Protein AF-0000000080189202 (afdb_homodimer)

Nearest PDB structures (foldseek):
  2vwg-assembly1_A  TM=9.846E-01  e=7.709E-60  Haloferax mediterranei
  2b5v-assembly1_A-2  TM=9.758E-01  e=2.221E-58  Haloferax mediterranei
  2b5w-assembly1_A-2  TM=9.778E-01  e=3.268E-57  Haloferax mediterranei
  4oh1-assembly1_A  TM=8.169E-01  e=5.603E-23  [Clostridium] scindens ATCC 35704
  1jqb-assembly1_D  TM=7.967E-01  e=3.162E-21  Clostridium beijerinckii

Solvent-accessible surface area (backbone atoms only — not comparable to full-atom values): 35925 Å² total; per-residue (Å²): 68,55,30,33,28,31,35,85,90,43,53,58,73,42,81,42,81,41,84,73,75,76,50,53,94,54,11,22,26,29,35,32,38,34,26,31,57,49,74,65,50,54,33,37,43,72,67,75,40,65,46,51,24,88,98,43,67,50,30,33,32,29,55,19,31,14,25,28,27,68,37,25,64,85,38,95,60,49,66,67,40,32,30,27,54,65,45,66,43,56,43,73,72,67,47,71,35,48,75,71,58,32,48,42,70,47,48,92,81,41,49,27,27,30,24,45,24,42,30,59,30,48,36,26,46,54,44,61,44,50,48,87,43,45,44,77,44,62,72,90,40,54,91,55,33,25,51,26,51,64,42,6,37,48,49,39,35,50,48,43,48,51,27,41,42,59,78,53,94,72,78,53,38,28,37,34,29,34,24,58,46,46,66,30,48,54,45,49,53,56,49,63,71,38,86,56,50,80,42,45,35,36,28,35,84,72,66,85,86,40,74,57,57,52,52,38,46,71,67,68,24,45,73,40,46,42,89,78,48,42,60,52,47,34,31,81,77,69,54,48,16,31,32,36,41,37,54,65,21,52,40,64,49,68,59,28,44,64,55,19,39,27,70,62,10,37,32,31,36,49,29,62,35,77,73,87,43,68,47,72,40,60,36,13,59,54,37,32,48,27,10,76,30,35,19,32,40,38,23,35,43,67,44,31,62,67,27,36,53,51,13,48,56,47,60,71,67,52,57,66,68,57,56,56,66,41,49,58,44,76,29,49,74,92,38,53,65,64,51,70,53,84,53,94,78,59,50,27,33,28,39,43,41,75,84,126,68,54,29,35,30,32,33,85,90,43,52,58,73,41,79,42,81,43,82,73,74,76,50,53,93,56,11,21,27,30,35,32,38,33,25,30,56,49,74,64,50,54,32,36,43,72,66,77,39,63,46,50,23,88,96,43,65,48,31,32,31,30,56,20,31,14,25,27,26,65,37,25,63,85,39,94,61,51,65,68,40,31,30,28,53,64,44,67,40,57,42,72,71,67,47,72,34,48,75,70,58,33,50,40,71,46,48,91,79,41,48,29,27,29,24,44,23,42,29,59,30,50,35,26,44,54,44,62,44,49,49,89,44,44,44,78,44,63,72,90,40,54,91,57,32,23,50,24,50,62,43,6,38,50,48,39,37,51,47,42,49,52,28,40,41,59,77,52,94,72,77,54,38,28,37,32,29,32,24,58,46,46,66,28,48,53,45,50,53,55,50,62,72,37,86,56,49,80,41,46,35,35,27,34,85,73,65,83,86,38,74,56,57,52,53,40,46,72,66,67,25,45,74,40,47,42,87,80,48,42,61,52,46,35,30,80,77,68,53,48,17,30,32,34,41,36,52,64,22,54,39,64,50,68,60,28,44,64,54,19,38,29,71,61,9,37,34,31,36,50,29,61,34,76,73,88,42,68,48,73,39,59,35,14,59,54,38,32,47,28,11,77,30,36,19,32,40,38,22,34,42,67,45,32,60,69,27,37,54,52,14,48,57,47,59,72,67,52,57,66,68,57,55,55,64,39,49,59,45,76,29,48,73,92,38,53,66,63,52,71,53,83,53,96,78,59,50,28,32,28,39,44,41,75,84,126

InterPro domains:
  IPR011032 GroES-like superfamily [SSF50129] (3-188)
  IPR013154 Alcohol dehydrogenase-like, N-terminal [PF08240] (24-139)
  IPR026583 Glucose 1-dehydrogenase, archaea [MF_02127] (1-354)
  IPR031640 Glucose dehydrogenase, C-terminal [PF16912] (142-353)
  IPR036291 NAD(P)-binding domain superfamily [SSF51735] (171-316)

Radius of gyration: 28.66 Å; Cα contacts (8 Å, |Δi|>4): 1767; chains: 2; bounding box: 51×89×68 Å

Secondary structure (DSSP, 8-state):
-EEEEEESS--S-EEEE-PPP---TTEEEEEEEEEEE-HHHHHHHHTSS-BPPTT-SEEE--SEEEEEEEE-TTSS--TT-EEEE-SEEESSS--HHHHTT-GGGPPTTSEEEETTBEE--S-BSEEEEEGGGEEE--GGGTTTGGGHHHHHHHHHHHHHHHHHTTTS-----EEEEE--SHHHHHHHHHHHTSTT-SEEEEEE--PSS-HHHHHHHHTTPEEEETTTS-GGGHHHHS--EEEEEE-S--TTHHHHHHHHEEEEEEEEE-----S---EEE-HHHHHHHHHHTT-EEEE-----HHHHHHHHHHHHHS-HHHHHHHEEEEE-GGGHHHHT---TT-SEEEEE----/-EEEEEESS--S-EEEE-PPP---TTEEEEEEEEEEE-HHHHHHHHTSS-BPPTT-SEEE--SEEEEEEEE-TTSS--TT-EEEE-SEEESSS--HHHHTT-GGGPPTTSEEEETTBEE--S-BSEEEEEGGGEEE--GGGTTTGGGHHHHHHHHHHHHHHHHHTTTS-----EEEEE--SHHHHHHHHHHHTSTT-SEEEEEE--PSS-HHHHHHHHTTPEEEETTTS-GGGHHHHS--EEEEEE-S--TTHHHHHHHHEEEEEEEEE-----S---EEE-HHHHHHHHHHTT-EEEE-----HHHHHHHHHHHHHS-HHHHHHHEEEEEEGGGHHHHT---TT-SEEEEE----

pLDDT: mean 96.3, std 5.26, range [43.91, 99.0]

Sequence (712 aa):
MDAIVVTRDDRQPRVVDRPRPEPGPGEALVRTLRVGVDGTDHEVVAGDHGGFPDGSDELVLGHEAVGVVADANGTGLTKGQVVVPTVRRPRGEPSSAFERGEADMAAPGDYVERGIDGAHGFMAEYFTSPADCLVPVPDDLADRGFLVEPISITEKALELAFASRSAFDWQPETALVLGNGSLGLLTLGMLDQRADFESLYCLGRRDRPDPTIDIVEELGATYVDSRETPVGEIPDAHEPADLVYEATGHARHAFETVEALAPNGVGALLGVPAGDWRFEVAGSDIHRQLVLQNKALVGSVNSNAGHFAAAVDTLAALPDWLLDDVVTSVHDLGDVQAAFRDDETTIKTALQFHSQMDAIVVTRDDRQPRVVDRPRPEPGPGEALVRTLRVGVDGTDHEVVAGDHGGFPDGSDELVLGHEAVGVVADANGTGLTKGQVVVPTVRRPRGEPSSAFERGEADMAAPGDYVERGIDGAHGFMAEYFTSPADCLVPVPDDLADRGFLVEPISITEKALELAFASRSAFDWQPETALVLGNGSLGLLTLGMLDQRADFESLYCLGRRDRPDPTIDIVEELGATYVDSRETPVGEIPDAHEPADLVYEATGHARHAFETVEALAPNGVGALLGVPAGDWRFEVAGSDIHRQLVLQNKALVGSVNSNAGHFAAAVDTLAALPDWLLDDVVTSVHDLGDVQAAFRDDETTIKTALQFHSQ

Structure (mmCIF, N/CA/C/O backbone):
data_AF-0000000080189202-model_v1
#
loop_
_entity.id
_entity.type
_entity.pdbx_description
1 polymer 'Glucose 1-dehydrogenase'
#
loop_
_atom_site.group_PDB
_atom_site.id
_atom_site.type_symbol
_atom_site.label_atom_id
_atom_site.label_alt_id
_atom_site.label_comp_id
_atom_site.label_asym_id
_atom_site.label_entity_id
_atom_site.label_seq_id
_atom_site.pdbx_PDB_ins_code
_atom_site.Cartn_x
_atom_site.Cartn_y
_atom_site.Cartn_z
_atom_site.occupancy
_atom_site.B_iso_or_equiv
_atom_site.auth_seq_id
_atom_site.auth_comp_id
_atom_site.auth_asym_id
_atom_site.auth_atom_id
_atom_site.pdbx_PDB_model_num
ATOM 1 N N . MET A 1 1 ? 14.57 -39.531 -19.594 1 94.81 1 MET A N 1
ATOM 2 C CA . MET A 1 1 ? 13.25 -39.25 -19.047 1 94.81 1 MET A CA 1
ATOM 3 C C . MET A 1 1 ? 12.5 -38.25 -19.922 1 94.81 1 MET A C 1
ATOM 5 O O . MET A 1 1 ? 13.117 -37.469 -20.625 1 94.81 1 MET A O 1
ATOM 9 N N . ASP A 1 2 ? 11.211 -38.344 -19.906 1 95.81 2 ASP A N 1
ATOM 10 C CA . ASP A 1 2 ? 10.398 -37.375 -20.641 1 95.81 2 ASP A CA 1
ATOM 11 C C . ASP A 1 2 ? 10.367 -36.031 -19.953 1 95.81 2 ASP A C 1
ATOM 13 O O . ASP A 1 2 ? 10.281 -35.938 -18.734 1 95.81 2 ASP A O 1
ATOM 17 N N . ALA A 1 3 ? 10.523 -35 -20.734 1 96.94 3 ALA A N 1
ATOM 18 C CA . ALA A 1 3 ? 10.383 -33.625 -20.266 1 96.94 3 ALA A CA 1
ATOM 19 C C . ALA A 1 3 ? 9.703 -32.75 -21.328 1 96.94 3 ALA A C 1
ATOM 21 O O . ALA A 1 3 ? 9.828 -33.031 -22.531 1 96.94 3 ALA A O 1
ATOM 22 N N . ILE A 1 4 ? 8.961 -31.812 -20.922 1 96.88 4 ILE A N 1
ATOM 23 C CA . ILE A 1 4 ? 8.32 -30.859 -21.828 1 96.88 4 ILE A CA 1
ATOM 24 C C . ILE A 1 4 ? 9.117 -29.562 -21.891 1 96.88 4 ILE A C 1
ATOM 26 O O . ILE A 1 4 ? 9.305 -28.906 -20.859 1 96.88 4 ILE A O 1
ATOM 30 N N . VAL A 1 5 ? 9.57 -29.172 -23.078 1 96.12 5 VAL A N 1
ATOM 31 C CA . VAL A 1 5 ? 10.477 -28.031 -23.188 1 96.12 5 VAL A CA 1
ATOM 32 C C . VAL A 1 5 ? 9.977 -27.078 -24.266 1 96.12 5 VAL A C 1
ATOM 34 O O . VAL A 1 5 ? 9.133 -27.438 -25.094 1 96.12 5 VAL A O 1
ATOM 37 N N . VAL A 1 6 ? 10.375 -25.859 -24.172 1 94.94 6 VAL A N 1
ATOM 38 C CA . VAL A 1 6 ? 10.352 -24.906 -25.266 1 94.94 6 VAL A CA 1
ATOM 39 C C . VAL A 1 6 ? 11.773 -24.484 -25.609 1 94.94 6 VAL A C 1
ATOM 41 O O . VAL A 1 6 ? 12.68 -24.578 -24.781 1 94.94 6 VAL A O 1
ATOM 44 N N . THR A 1 7 ? 11.953 -24.172 -26.891 1 92.38 7 THR A N 1
ATOM 45 C CA . THR A 1 7 ? 13.266 -23.688 -27.312 1 92.38 7 THR A CA 1
ATOM 46 C C . THR A 1 7 ? 13.18 -22.25 -27.812 1 92.38 7 THR A C 1
ATOM 48 O O . THR A 1 7 ? 12.086 -21.719 -28 1 92.38 7 THR A O 1
ATOM 51 N N . ARG A 1 8 ? 14.352 -21.625 -27.891 1 86 8 ARG A N 1
ATOM 52 C CA . ARG A 1 8 ? 14.406 -20.234 -28.344 1 86 8 ARG A CA 1
ATOM 53 C C . ARG A 1 8 ? 13.82 -20.094 -29.75 1 86 8 ARG A C 1
ATOM 55 O O . ARG A 1 8 ? 13.18 -19.094 -30.062 1 86 8 ARG A O 1
ATOM 62 N N . ASP A 1 9 ? 14.039 -21.109 -30.594 1 84.25 9 ASP A N 1
ATOM 63 C CA . ASP A 1 9 ? 13.664 -21.062 -32 1 84.25 9 ASP A CA 1
ATOM 64 C C . ASP A 1 9 ? 12.266 -21.625 -32.219 1 84.25 9 ASP A C 1
ATOM 66 O O . ASP A 1 9 ? 11.625 -21.344 -33.219 1 84.25 9 ASP A O 1
ATOM 70 N N . ASP A 1 10 ? 11.805 -22.469 -31.344 1 83.38 10 ASP A N 1
ATOM 71 C CA . ASP A 1 10 ? 10.5 -23.125 -31.406 1 83.38 10 ASP A CA 1
ATOM 72 C C . ASP A 1 10 ? 9.727 -22.953 -30.109 1 83.38 10 ASP A C 1
ATOM 74 O O . ASP A 1 10 ? 9.961 -23.688 -29.141 1 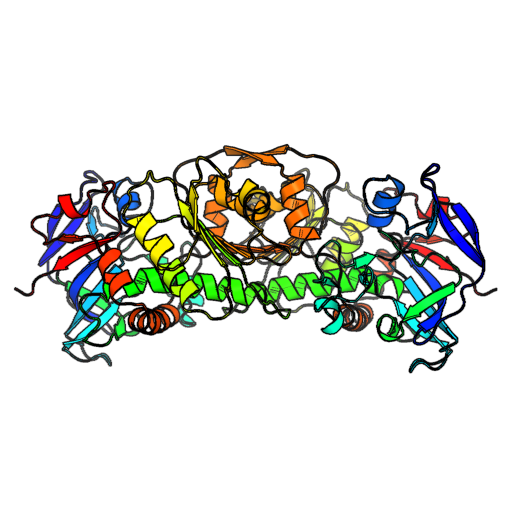83.38 10 ASP A O 1
ATOM 78 N N . ARG A 1 11 ? 8.719 -22.141 -30.156 1 84.81 11 ARG A N 1
ATOM 79 C CA . ARG A 1 11 ? 8.031 -21.781 -28.922 1 84.81 11 ARG A CA 1
ATOM 80 C C . ARG A 1 11 ? 6.828 -22.688 -28.672 1 84.81 11 ARG A C 1
ATOM 82 O O . ARG A 1 11 ? 5.934 -22.359 -27.906 1 84.81 11 ARG A O 1
ATOM 89 N N . GLN A 1 12 ? 6.84 -23.766 -29.328 1 89.56 12 GLN A N 1
ATOM 90 C CA . GLN A 1 12 ? 5.812 -24.766 -29.078 1 89.56 12 GLN A CA 1
ATOM 91 C C . GLN A 1 12 ? 6.309 -25.828 -28.109 1 89.56 12 GLN A C 1
ATOM 93 O O . GLN A 1 12 ? 7.336 -26.469 -28.344 1 89.56 12 GLN A O 1
ATOM 98 N N . PRO A 1 13 ? 5.551 -26.031 -27.062 1 94.38 13 PRO A N 1
ATOM 99 C CA . PRO A 1 13 ? 5.949 -27.078 -26.125 1 94.38 13 PRO A CA 1
ATOM 100 C C . PRO A 1 13 ? 6.035 -28.453 -26.766 1 94.38 13 PRO A C 1
ATOM 102 O O . PRO A 1 13 ? 5.18 -28.812 -27.578 1 94.38 13 PRO A O 1
ATOM 105 N N . ARG A 1 14 ? 7.039 -29.172 -26.484 1 93.56 14 ARG A N 1
ATOM 106 C CA . ARG A 1 14 ? 7.203 -30.516 -27.016 1 93.56 14 ARG A CA 1
ATOM 107 C C . ARG A 1 14 ? 7.855 -31.438 -25.984 1 93.56 14 ARG A C 1
ATOM 109 O O . ARG A 1 14 ? 8.578 -30.984 -25.094 1 93.56 14 ARG A O 1
ATOM 116 N N . VAL A 1 15 ? 7.637 -32.719 -26.141 1 95.44 15 VAL A N 1
ATOM 117 C CA . VAL A 1 15 ? 8.234 -33.75 -25.297 1 95.44 15 VAL A CA 1
ATOM 118 C C . VAL A 1 15 ? 9.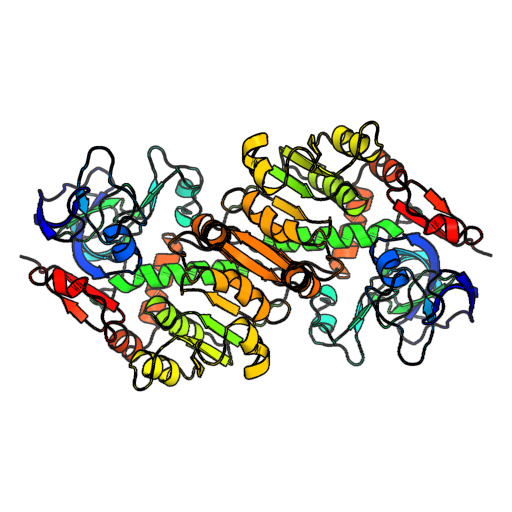609 -34.125 -25.828 1 95.44 15 VAL A C 1
ATOM 120 O O . VAL A 1 15 ? 9.766 -34.375 -27.031 1 95.44 15 VAL A O 1
ATOM 123 N N . VAL A 1 16 ? 10.562 -34.094 -24.969 1 95.12 16 VAL A N 1
ATOM 124 C CA . VAL A 1 16 ? 11.906 -34.562 -25.344 1 95.12 16 VAL A CA 1
ATOM 125 C C . VAL A 1 16 ? 12.406 -35.594 -24.328 1 95.12 16 VAL A C 1
ATOM 127 O O . VAL A 1 16 ? 11.859 -35.719 -23.234 1 95.12 16 VAL A O 1
ATOM 130 N N . ASP A 1 17 ? 13.406 -36.312 -24.781 1 95.88 17 ASP A N 1
ATOM 131 C CA . ASP A 1 17 ? 14.117 -37.188 -23.875 1 95.88 17 ASP A CA 1
ATOM 132 C C . ASP A 1 17 ? 15.344 -36.5 -23.266 1 95.88 17 ASP A C 1
ATOM 134 O O . ASP A 1 17 ? 16.156 -35.938 -24 1 95.88 17 ASP A O 1
ATOM 138 N N . ARG A 1 18 ? 15.414 -36.531 -21.984 1 94.75 18 ARG A N 1
ATOM 139 C CA . ARG A 1 18 ? 16.531 -35.969 -21.25 1 94.75 18 ARG A CA 1
ATOM 140 C C . ARG A 1 18 ? 17.078 -36.969 -20.234 1 94.75 18 ARG A C 1
ATOM 142 O O . ARG A 1 18 ? 16.375 -37.875 -19.828 1 94.75 18 ARG A O 1
ATOM 149 N N . PRO A 1 19 ? 18.344 -36.812 -19.922 1 95.88 19 PRO A N 1
ATOM 150 C CA . PRO A 1 19 ? 18.859 -37.656 -18.844 1 95.88 19 PRO A CA 1
ATOM 151 C C . PRO A 1 19 ? 18.156 -37.438 -17.516 1 95.88 19 PRO A C 1
ATOM 153 O O . PRO A 1 19 ? 17.828 -36.281 -17.188 1 95.88 19 PRO A O 1
ATOM 156 N N . ARG A 1 20 ? 17.875 -38.5 -16.828 1 96.69 20 ARG A N 1
ATOM 157 C CA . ARG A 1 20 ? 17.375 -38.375 -15.461 1 96.69 20 ARG A CA 1
ATOM 158 C C . ARG A 1 20 ? 18.391 -37.625 -14.594 1 96.69 20 ARG A C 1
ATOM 160 O O . ARG A 1 20 ? 19.562 -37.969 -14.57 1 96.69 20 ARG A O 1
ATOM 167 N N . PRO A 1 21 ? 18 -36.625 -13.867 1 97.44 21 PRO A N 1
ATOM 168 C CA . PRO A 1 21 ? 18.969 -35.906 -13.039 1 97.44 21 PRO A CA 1
ATOM 169 C C . PRO A 1 21 ? 19.375 -36.656 -11.789 1 97.44 21 PRO A C 1
ATOM 171 O O . PRO A 1 21 ? 18.625 -37.531 -11.312 1 97.44 21 PRO A O 1
ATOM 174 N N . GLU A 1 22 ? 20.531 -36.406 -11.344 1 97.75 22 GLU A N 1
ATOM 175 C CA . GLU A 1 22 ? 21.047 -36.938 -10.078 1 97.75 22 GLU A CA 1
ATOM 176 C C . GLU A 1 22 ? 21.078 -35.844 -9.008 1 97.75 22 GLU A C 1
ATOM 178 O O . GLU A 1 22 ? 21.578 -34.75 -9.258 1 97.75 22 GLU A O 1
ATOM 183 N N . PRO A 1 23 ? 20.5 -36.125 -7.852 1 98.38 23 PRO A N 1
ATOM 184 C CA . PRO A 1 23 ? 20.516 -35.094 -6.812 1 98.38 23 PRO A CA 1
ATOM 185 C C . PRO A 1 23 ? 21.906 -34.844 -6.242 1 98.38 23 PRO A C 1
ATOM 187 O O . PRO A 1 23 ? 22.641 -35.781 -5.965 1 98.38 23 PRO A O 1
ATOM 190 N N . GLY A 1 24 ? 22.281 -33.594 -6.137 1 97.69 24 GLY A N 1
ATOM 191 C CA . GLY A 1 24 ? 23.5 -33.219 -5.445 1 97.69 24 GLY A CA 1
ATOM 192 C C . GLY A 1 24 ? 23.359 -33.188 -3.938 1 97.69 24 GLY A C 1
ATOM 193 O O . GLY A 1 24 ? 22.297 -33.531 -3.406 1 97.69 24 GLY A O 1
ATOM 194 N N . PRO A 1 25 ? 24.469 -32.781 -3.281 1 97.19 25 PRO A N 1
ATOM 195 C CA . PRO A 1 25 ? 24.391 -32.656 -1.823 1 97.19 25 PRO A CA 1
ATOM 196 C C . PRO A 1 25 ? 23.266 -31.734 -1.375 1 97.19 25 PRO A C 1
ATOM 198 O O . PRO A 1 25 ? 23.156 -30.625 -1.875 1 97.19 25 PRO A O 1
ATOM 201 N N . GLY A 1 26 ? 22.406 -32.25 -0.468 1 97.75 26 GLY A N 1
ATOM 202 C CA . GLY A 1 26 ? 21.328 -31.453 0.082 1 97.75 26 GLY A CA 1
ATOM 203 C C . GLY A 1 26 ? 20.078 -31.469 -0.774 1 97.75 26 GLY A C 1
ATOM 204 O O . GLY A 1 26 ? 19.062 -30.875 -0.405 1 97.75 26 GLY A O 1
ATOM 205 N N . GLU A 1 27 ? 20.156 -32.156 -1.878 1 98.56 27 GLU A N 1
ATOM 206 C CA . GLU A 1 27 ? 19.016 -32.25 -2.783 1 98.56 27 GLU A CA 1
ATOM 207 C C . GLU A 1 27 ? 18.359 -33.625 -2.721 1 98.56 27 GLU A C 1
ATOM 209 O O . GLU A 1 27 ? 19 -34.625 -2.363 1 98.56 27 GLU A O 1
ATOM 214 N N . ALA A 1 28 ? 17.125 -33.656 -3.039 1 98.88 28 ALA A N 1
ATOM 215 C CA . ALA A 1 28 ? 16.406 -34.938 -3.242 1 98.88 28 ALA A CA 1
ATOM 216 C C . ALA A 1 28 ? 15.977 -35.094 -4.695 1 98.88 28 ALA A C 1
ATOM 218 O O . ALA A 1 28 ? 15.891 -34.094 -5.434 1 98.88 28 ALA A O 1
ATOM 219 N N . LEU A 1 29 ? 15.852 -36.281 -5.082 1 98.81 29 LEU A N 1
ATOM 220 C CA . LEU A 1 29 ? 15.234 -36.594 -6.363 1 98.81 29 LEU A CA 1
ATOM 221 C C . LEU A 1 29 ? 13.734 -36.812 -6.195 1 98.81 29 LEU A C 1
ATOM 223 O O . LEU A 1 29 ? 13.305 -37.594 -5.328 1 98.81 29 LEU A O 1
ATOM 227 N N . VAL A 1 30 ? 12.969 -36.156 -6.973 1 98.81 30 VAL A N 1
ATOM 228 C CA . VAL A 1 30 ? 11.516 -36.25 -6.879 1 98.81 30 VAL A CA 1
ATOM 229 C C . VAL A 1 30 ? 10.945 -36.781 -8.18 1 98.81 30 VAL A C 1
ATOM 231 O O . VAL A 1 30 ? 11.32 -36.344 -9.266 1 98.81 30 VAL A O 1
ATOM 234 N N . ARG A 1 31 ? 10.125 -37.781 -8.094 1 98.62 31 ARG A N 1
ATOM 235 C CA . ARG A 1 31 ? 9.328 -38.219 -9.234 1 98.62 31 ARG A CA 1
ATOM 236 C C . ARG A 1 31 ? 8.055 -37.375 -9.367 1 98.62 31 ARG A C 1
ATOM 238 O O . ARG A 1 31 ? 7.238 -37.344 -8.445 1 98.62 31 ARG A O 1
ATOM 245 N N . THR A 1 32 ? 7.871 -36.812 -10.516 1 98.5 32 THR A N 1
ATOM 246 C CA . THR A 1 32 ? 6.75 -35.906 -10.727 1 98.5 32 THR A CA 1
ATOM 247 C C . THR A 1 32 ? 5.441 -36.688 -10.859 1 98.5 32 THR A C 1
ATOM 249 O O . THR A 1 32 ? 5.391 -37.719 -11.531 1 98.5 32 THR A O 1
ATOM 252 N N . LEU A 1 33 ? 4.422 -36.219 -10.164 1 98.06 33 LEU A N 1
ATOM 253 C CA . LEU A 1 33 ? 3.086 -36.781 -10.352 1 98.06 33 LEU A CA 1
ATOM 254 C C . LEU A 1 33 ? 2.273 -35.906 -11.32 1 98.06 33 LEU A C 1
ATOM 256 O O . LEU A 1 33 ? 1.858 -36.406 -12.375 1 98.06 33 LEU A O 1
ATOM 260 N N . ARG A 1 34 ? 2.094 -34.656 -11.008 1 98.19 34 ARG A N 1
ATOM 261 C CA . ARG A 1 34 ? 1.348 -33.719 -11.844 1 98.19 34 ARG A CA 1
ATOM 262 C C . ARG A 1 34 ? 1.995 -32.344 -11.828 1 98.19 34 ARG A C 1
ATOM 264 O O . ARG A 1 34 ? 2.637 -31.953 -10.852 1 98.19 34 ARG A O 1
ATOM 271 N N . VAL A 1 35 ? 1.889 -31.625 -12.906 1 98.44 35 VAL A N 1
ATOM 272 C CA . VAL A 1 35 ? 2.293 -30.234 -13.023 1 98.44 35 VAL A CA 1
ATOM 273 C C . VAL A 1 35 ? 1.166 -29.422 -13.656 1 98.44 35 VAL A C 1
ATOM 275 O O . VAL A 1 35 ? 0.687 -29.75 -14.742 1 98.44 35 VAL A O 1
ATOM 278 N N . GLY A 1 36 ? 0.725 -28.359 -12.945 1 98 36 GLY A N 1
ATOM 279 C CA . GLY A 1 36 ? -0.293 -27.484 -13.5 1 98 36 GLY A CA 1
ATOM 280 C C . GLY A 1 36 ? 0.221 -26.609 -14.633 1 98 36 GLY A C 1
ATOM 281 O O . GLY A 1 36 ? 1.407 -26.281 -14.68 1 98 36 GLY A O 1
ATOM 282 N N . VAL A 1 37 ? -0.679 -26.281 -15.547 1 96.38 37 VAL A N 1
ATOM 283 C CA . VAL A 1 37 ? -0.388 -25.297 -16.578 1 96.38 37 VAL A CA 1
ATOM 284 C C . VAL A 1 37 ? -0.906 -23.938 -16.141 1 96.38 37 VAL A C 1
ATOM 286 O O . VAL A 1 37 ? -2.086 -23.781 -15.812 1 96.38 37 VAL A O 1
ATOM 289 N N . ASP A 1 38 ? -0.06 -22.969 -16.078 1 94.06 38 ASP A N 1
ATOM 290 C CA . ASP A 1 38 ? -0.366 -21.625 -15.578 1 94.06 38 ASP A CA 1
ATOM 291 C C . ASP A 1 38 ? -0.328 -20.594 -16.703 1 94.06 38 ASP A C 1
ATOM 293 O O . ASP A 1 38 ? 0.24 -20.844 -17.766 1 94.06 38 ASP A O 1
ATOM 297 N N . GLY A 1 39 ? -1.038 -19.453 -16.484 1 90.25 39 GLY A N 1
ATOM 298 C CA . GLY A 1 39 ? -0.93 -18.344 -17.422 1 90.25 39 GLY A CA 1
ATOM 299 C C . GLY A 1 39 ? 0.505 -17.938 -17.703 1 90.25 39 GLY A C 1
ATOM 300 O O . GLY A 1 39 ? 0.838 -17.578 -18.828 1 90.25 39 GLY A O 1
ATOM 301 N N . THR A 1 40 ? 1.344 -18.047 -16.734 1 91.56 40 THR A N 1
ATOM 302 C CA . THR A 1 40 ? 2.754 -17.719 -16.891 1 91.56 40 THR A CA 1
ATOM 303 C C . THR A 1 40 ? 3.436 -18.656 -17.875 1 91.56 40 THR A C 1
ATOM 305 O O . THR A 1 40 ? 4.324 -18.25 -18.625 1 91.56 40 THR A O 1
ATOM 308 N N . ASP A 1 41 ? 3.037 -19.891 -17.938 1 93.56 41 ASP A N 1
ATOM 309 C CA . ASP A 1 41 ? 3.566 -20.812 -18.938 1 93.56 41 ASP A CA 1
ATOM 310 C C . ASP A 1 41 ? 3.258 -20.328 -20.344 1 93.56 41 ASP A C 1
ATOM 312 O O . ASP A 1 41 ? 4.117 -20.375 -21.234 1 93.56 41 ASP A O 1
ATOM 316 N N . HIS A 1 42 ? 2.031 -19.891 -20.484 1 90.19 42 HIS A N 1
ATOM 317 C CA . HIS A 1 42 ? 1.636 -19.375 -21.781 1 90.19 42 HIS A CA 1
ATOM 318 C C . HIS A 1 42 ? 2.453 -18.141 -22.156 1 90.19 42 HIS A C 1
ATOM 320 O O . HIS A 1 42 ? 2.822 -17.953 -23.312 1 90.19 42 HIS A O 1
ATOM 326 N N . GLU A 1 43 ? 2.703 -17.312 -21.172 1 88.06 43 GLU A N 1
ATOM 327 C CA . GLU A 1 43 ? 3.506 -16.125 -21.406 1 88.06 43 GLU A CA 1
ATOM 328 C C . GLU A 1 43 ? 4.938 -16.484 -21.797 1 88.06 43 GLU A C 1
ATOM 330 O O . GLU A 1 43 ? 5.539 -15.836 -22.656 1 88.06 43 GLU A O 1
ATOM 335 N N . VAL A 1 44 ? 5.484 -17.469 -21.141 1 88.81 44 VAL A N 1
ATOM 336 C CA . VAL A 1 44 ? 6.824 -17.953 -21.438 1 88.81 44 VAL A CA 1
ATOM 337 C C . VAL A 1 44 ? 6.867 -18.516 -22.859 1 88.81 44 VAL A C 1
ATOM 339 O O . VAL A 1 44 ? 7.773 -18.188 -23.625 1 88.81 44 VAL A O 1
ATOM 342 N N . VAL A 1 45 ? 5.891 -19.266 -23.203 1 89.06 45 VAL A N 1
ATOM 343 C CA . VAL A 1 45 ? 5.793 -19.891 -24.516 1 89.06 45 VAL A CA 1
ATOM 344 C C . VAL A 1 45 ? 5.691 -18.797 -25.594 1 89.06 45 VAL A C 1
ATOM 346 O O . VAL A 1 45 ? 6.32 -18.906 -26.641 1 89.06 45 VAL A O 1
ATOM 349 N N . ALA A 1 46 ? 5 -17.734 -25.266 1 84.81 46 ALA A N 1
ATOM 350 C CA . ALA A 1 46 ? 4.789 -16.641 -26.203 1 84.81 46 ALA A CA 1
ATOM 351 C C . ALA A 1 46 ? 6.031 -15.75 -26.312 1 84.81 46 ALA A C 1
ATOM 353 O O . ALA A 1 46 ? 6.156 -14.953 -27.234 1 84.81 46 ALA A O 1
ATOM 354 N N . GLY A 1 47 ? 6.992 -15.898 -25.359 1 80.25 47 GLY A N 1
ATOM 355 C CA . GLY A 1 47 ? 8.211 -15.109 -25.359 1 80.25 47 GLY A CA 1
ATOM 356 C C . GLY A 1 47 ? 8.062 -13.773 -24.656 1 80.25 47 GLY A C 1
ATOM 357 O O . GLY A 1 47 ? 8.938 -12.906 -24.766 1 80.25 47 GLY A O 1
ATOM 358 N N . ASP A 1 48 ? 6.98 -13.594 -23.938 1 75.94 48 ASP A N 1
ATOM 359 C CA . ASP A 1 48 ? 6.668 -12.32 -23.281 1 75.94 48 ASP A CA 1
ATOM 360 C C . ASP A 1 48 ? 7.293 -12.242 -21.891 1 75.94 48 ASP A C 1
ATOM 362 O O . ASP A 1 48 ? 7.418 -11.156 -21.328 1 75.94 48 ASP A O 1
ATOM 366 N N . HIS A 1 49 ? 7.664 -13.359 -21.406 1 75.81 49 HIS A N 1
ATOM 367 C CA . HIS A 1 49 ? 8.156 -13.438 -20.047 1 75.81 49 HIS A CA 1
ATOM 368 C C . HIS A 1 49 ? 9.172 -14.57 -19.891 1 75.81 49 HIS A C 1
ATOM 370 O O . HIS A 1 49 ? 9.156 -15.531 -20.656 1 75.81 49 HIS A O 1
ATOM 376 N N . GLY A 1 50 ? 10.086 -14.297 -19.078 1 78.94 50 GLY A N 1
ATOM 377 C CA . GLY A 1 50 ? 10.969 -15.391 -18.703 1 78.94 50 GLY A CA 1
ATOM 378 C C . GLY A 1 50 ? 12.281 -15.383 -19.469 1 78.94 50 GLY A C 1
ATOM 379 O O . GLY A 1 50 ? 12.609 -14.398 -20.125 1 78.94 50 GLY A O 1
ATOM 380 N N . GLY A 1 51 ? 12.977 -16.484 -19.172 1 88 51 GLY A N 1
ATOM 381 C CA . GLY A 1 51 ? 14.297 -16.656 -19.75 1 88 51 GLY A CA 1
ATOM 382 C C . GLY A 1 51 ? 14.828 -18.062 -19.625 1 88 51 GLY A C 1
ATOM 383 O O . GLY A 1 51 ? 14.32 -18.859 -18.812 1 88 51 GLY A O 1
ATOM 384 N N . PHE A 1 52 ? 15.797 -18.344 -20.453 1 92.88 52 PHE A N 1
ATOM 385 C CA . PHE A 1 52 ? 16.406 -19.672 -20.469 1 92.88 52 PHE A CA 1
ATOM 386 C C . PHE A 1 52 ? 17.547 -19.766 -19.469 1 92.88 52 PHE A C 1
ATOM 388 O O . PHE A 1 52 ? 18.188 -18.75 -19.172 1 92.88 52 PHE A O 1
ATOM 395 N N . PRO A 1 53 ? 17.75 -21.016 -18.938 1 94.38 53 PRO A N 1
ATOM 396 C CA . PRO A 1 53 ? 18.953 -21.172 -18.125 1 94.38 53 PRO A CA 1
ATOM 397 C C . PRO A 1 53 ? 20.234 -20.844 -18.875 1 94.38 53 PRO A C 1
ATOM 399 O O . PRO A 1 53 ? 20.297 -21.016 -20.109 1 94.38 53 PRO A O 1
ATOM 402 N N . ASP A 1 54 ? 21.234 -20.375 -18.109 1 91.56 54 ASP A N 1
ATOM 403 C CA . ASP A 1 54 ? 22.5 -20.031 -18.734 1 91.56 54 ASP A CA 1
ATOM 404 C C . ASP A 1 54 ? 23.062 -21.219 -19.5 1 91.56 54 ASP A C 1
ATOM 406 O O . ASP A 1 54 ? 23.141 -22.344 -18.984 1 91.56 54 ASP A O 1
ATOM 410 N N . GLY A 1 55 ? 23.406 -21.047 -20.766 1 90.88 55 GLY A N 1
ATOM 411 C CA . GLY A 1 55 ? 24.047 -22.047 -21.578 1 90.88 55 GLY A CA 1
ATOM 412 C C . GLY A 1 55 ? 23.078 -23.031 -22.203 1 90.88 55 GLY A C 1
ATOM 413 O O . GLY A 1 55 ? 23.484 -24.016 -22.828 1 90.88 55 GLY A O 1
ATOM 414 N N . SER A 1 56 ? 21.797 -22.812 -21.953 1 91.81 56 SER A N 1
ATOM 415 C CA . SER A 1 56 ? 20.812 -23.734 -22.5 1 91.81 56 SER A CA 1
ATOM 416 C C . SER A 1 56 ? 19.938 -23.031 -23.531 1 91.81 56 SER A C 1
ATOM 418 O O . SER A 1 56 ? 19.562 -21.875 -23.375 1 91.81 56 SER A O 1
ATOM 420 N N . ASP A 1 57 ? 19.578 -23.766 -24.578 1 91.81 57 ASP A N 1
ATOM 421 C CA . ASP A 1 57 ? 18.641 -23.266 -25.594 1 91.81 57 ASP A CA 1
ATOM 422 C C . ASP A 1 57 ? 17.234 -23.797 -25.359 1 91.81 57 ASP A C 1
ATOM 424 O O . ASP A 1 57 ? 16.328 -23.562 -26.172 1 91.81 57 ASP A O 1
ATOM 428 N N . GLU A 1 58 ? 17.125 -24.562 -24.281 1 94.12 58 GLU A N 1
ATOM 429 C CA . GLU A 1 58 ? 15.836 -25.141 -23.922 1 94.12 58 GLU A CA 1
ATOM 430 C C . GLU A 1 58 ? 15.438 -24.75 -22.5 1 94.12 58 GLU A C 1
ATOM 432 O O . GLU A 1 58 ? 16.297 -24.484 -21.656 1 94.12 58 GLU A O 1
ATOM 437 N N . LEU A 1 59 ? 14.18 -24.641 -22.297 1 96.81 59 LEU A N 1
ATOM 438 C CA . LEU A 1 59 ? 13.617 -24.484 -20.953 1 96.81 59 LEU A CA 1
ATOM 439 C C . LEU A 1 59 ? 12.578 -25.562 -20.688 1 96.81 59 LEU A C 1
ATOM 441 O O . LEU A 1 59 ? 11.609 -25.719 -21.438 1 96.81 59 LEU A O 1
ATOM 445 N N . VAL A 1 60 ? 12.852 -26.391 -19.656 1 97.62 60 VAL A N 1
ATOM 446 C CA . VAL A 1 60 ? 11.781 -27.25 -19.156 1 97.62 60 VAL A CA 1
ATOM 447 C C . VAL A 1 60 ? 10.711 -26.391 -18.484 1 97.62 60 VAL A C 1
ATOM 449 O O . VAL A 1 60 ? 11.008 -25.594 -17.594 1 97.62 60 VAL A O 1
ATOM 452 N N . LEU A 1 61 ? 9.461 -26.531 -18.875 1 97.19 61 LEU A N 1
ATOM 453 C CA . LEU A 1 61 ? 8.367 -25.672 -18.406 1 97.19 61 LEU A CA 1
ATOM 454 C C . LEU A 1 61 ? 7.809 -26.172 -17.094 1 97.19 61 LEU A C 1
ATOM 456 O O . LEU A 1 61 ? 8.18 -27.25 -16.609 1 97.19 61 LEU A O 1
ATOM 460 N N . GLY A 1 62 ? 6.941 -25.359 -16.516 1 98.06 62 GLY A N 1
ATOM 461 C CA . GLY A 1 62 ? 6.098 -25.766 -15.406 1 98.06 62 GLY A CA 1
ATOM 462 C C . GLY A 1 62 ? 6.66 -25.359 -14.055 1 98.06 62 GLY A C 1
ATOM 463 O O . GLY A 1 62 ? 7.824 -25.625 -13.758 1 98.06 62 GLY A O 1
ATOM 464 N N . HIS A 1 63 ? 5.801 -24.75 -13.234 1 98.62 63 HIS A N 1
ATOM 465 C CA . HIS A 1 63 ? 6.238 -24.328 -11.906 1 98.62 63 HIS A CA 1
ATOM 466 C C . HIS A 1 63 ? 5.203 -24.688 -10.844 1 98.62 63 HIS A C 1
ATOM 468 O O . HIS A 1 63 ? 5.395 -24.406 -9.664 1 98.62 63 HIS A O 1
ATOM 474 N N . GLU A 1 64 ? 4.102 -25.312 -11.188 1 98.81 64 GLU A N 1
ATOM 475 C CA . GLU A 1 64 ? 3.068 -25.812 -10.281 1 98.81 64 GLU A CA 1
ATOM 476 C C . GLU A 1 64 ? 3.098 -27.328 -10.172 1 98.81 64 GLU A C 1
ATOM 478 O O . GLU A 1 64 ? 2.273 -28.016 -10.781 1 98.81 64 GLU A O 1
ATOM 483 N N . ALA A 1 65 ? 3.967 -27.859 -9.305 1 98.75 65 ALA A N 1
ATOM 484 C CA . ALA A 1 65 ? 4.199 -29.297 -9.375 1 98.75 65 ALA A CA 1
ATOM 485 C C . ALA A 1 65 ? 3.896 -29.969 -8.031 1 98.75 65 ALA A C 1
ATOM 487 O O . ALA A 1 65 ? 3.941 -29.328 -6.984 1 98.75 65 ALA A O 1
ATOM 488 N N . VAL A 1 66 ? 3.559 -31.234 -8.094 1 98.81 66 VAL A N 1
ATOM 489 C CA . VAL A 1 66 ? 3.539 -32.156 -6.965 1 98.81 66 VAL A CA 1
ATOM 490 C C . VAL A 1 66 ? 4.227 -33.469 -7.363 1 98.81 66 VAL A C 1
ATOM 492 O O . VAL A 1 66 ? 4.145 -33.906 -8.516 1 98.81 66 VAL A O 1
ATOM 495 N N . GLY A 1 67 ? 4.965 -34.031 -6.461 1 98.56 67 GLY A N 1
ATOM 496 C CA . GLY A 1 67 ? 5.672 -35.281 -6.727 1 98.56 67 GLY A CA 1
ATOM 497 C C . GLY A 1 67 ? 5.938 -36.094 -5.477 1 98.56 67 GLY A C 1
ATOM 498 O O . GLY A 1 67 ? 5.453 -35.781 -4.395 1 98.56 67 GLY A O 1
ATOM 499 N N . VAL A 1 68 ? 6.629 -37.156 -5.684 1 98.38 68 VAL A N 1
ATOM 500 C CA . VAL A 1 68 ? 7.012 -38.062 -4.594 1 98.38 68 VAL A CA 1
ATOM 501 C C . VAL A 1 68 ? 8.531 -38.156 -4.527 1 98.38 68 VAL A C 1
ATOM 503 O O . VAL A 1 68 ? 9.203 -38.25 -5.559 1 98.38 68 VAL A O 1
ATOM 506 N N . VAL A 1 69 ? 9.047 -38.156 -3.318 1 98.75 69 VAL A N 1
ATOM 507 C CA . VAL A 1 69 ? 10.484 -38.344 -3.139 1 98.75 69 VAL A CA 1
ATOM 508 C C . VAL A 1 69 ? 10.898 -39.719 -3.621 1 98.75 69 VAL A C 1
ATOM 510 O O . VAL A 1 69 ? 10.453 -40.75 -3.068 1 98.75 69 VAL A O 1
ATOM 513 N N . ALA A 1 70 ? 11.695 -39.75 -4.625 1 98.5 70 ALA A N 1
ATOM 514 C CA . ALA A 1 70 ? 12.203 -41 -5.16 1 98.5 70 ALA A CA 1
ATOM 515 C C . ALA A 1 70 ? 13.508 -41.406 -4.473 1 98.5 70 ALA A C 1
ATOM 517 O O . ALA A 1 70 ? 13.75 -42.594 -4.234 1 98.5 70 ALA A O 1
ATOM 518 N N . ASP A 1 71 ? 14.328 -40.5 -4.254 1 98.56 71 ASP A N 1
ATOM 519 C CA . ASP A 1 71 ? 15.594 -40.625 -3.537 1 98.56 71 ASP A CA 1
ATOM 520 C C . ASP A 1 71 ? 15.82 -39.438 -2.596 1 98.56 71 ASP A C 1
ATOM 522 O O . ASP A 1 71 ? 16.047 -38.312 -3.047 1 98.56 71 ASP A O 1
ATOM 526 N N . ALA A 1 72 ? 15.867 -39.656 -1.342 1 98.5 72 ALA A N 1
ATOM 527 C CA . ALA A 1 72 ? 16.016 -38.594 -0.331 1 98.5 72 ALA A CA 1
ATOM 528 C C . ALA A 1 72 ? 17.469 -38.094 -0.287 1 98.5 72 ALA A C 1
ATOM 530 O O . ALA A 1 72 ? 17.719 -36.969 0.155 1 98.5 72 ALA A O 1
ATOM 531 N N . ASN A 1 73 ? 18.328 -38.938 -0.708 1 98.5 73 ASN A N 1
ATOM 532 C CA . ASN A 1 73 ? 19.734 -38.594 -0.877 1 98.5 73 ASN A CA 1
ATOM 533 C C . ASN A 1 73 ? 20.328 -38.062 0.418 1 98.5 73 ASN A C 1
ATOM 535 O O . ASN A 1 73 ? 21.062 -37.062 0.405 1 98.5 73 ASN A O 1
ATOM 539 N N . GLY A 1 74 ? 19.969 -38.625 1.492 1 97.88 74 GLY A N 1
ATOM 540 C CA . GLY A 1 74 ? 20.547 -38.25 2.775 1 97.88 74 GLY A CA 1
ATOM 541 C C . GLY A 1 74 ? 19.891 -37.031 3.398 1 97.88 74 GLY A C 1
ATOM 542 O O . GLY A 1 74 ? 20.312 -36.562 4.461 1 97.88 74 GLY A O 1
ATOM 543 N N . THR A 1 75 ? 18.891 -36.406 2.754 1 98.31 75 THR A N 1
ATOM 544 C CA . THR A 1 75 ? 18.172 -35.281 3.334 1 98.31 75 THR A CA 1
ATOM 545 C C . THR A 1 75 ? 17.219 -35.781 4.43 1 98.31 75 THR A C 1
ATOM 547 O O . THR A 1 75 ? 17.156 -36.969 4.73 1 98.31 75 THR A O 1
ATOM 550 N N . GLY A 1 76 ? 16.531 -34.844 5.055 1 97.88 76 GLY A N 1
ATOM 551 C CA . GLY A 1 76 ? 15.57 -35.188 6.102 1 97.88 76 GLY A CA 1
ATOM 552 C C . GLY A 1 76 ? 14.242 -35.688 5.562 1 97.88 76 GLY A C 1
ATOM 553 O O . GLY A 1 76 ? 13.352 -36.062 6.336 1 97.88 76 GLY A O 1
ATOM 554 N N . LEU A 1 77 ? 14.062 -35.781 4.242 1 98.5 77 LEU A N 1
ATOM 555 C CA . LEU A 1 77 ? 12.844 -36.281 3.615 1 98.5 77 LEU A CA 1
ATOM 556 C C . LEU A 1 77 ? 12.852 -37.812 3.586 1 98.5 77 LEU A C 1
ATOM 558 O O . LEU A 1 77 ? 13.867 -38.438 3.871 1 98.5 77 LEU A O 1
ATOM 562 N N . THR A 1 78 ? 11.688 -38.375 3.283 1 98.25 78 THR A N 1
ATOM 563 C CA . THR A 1 78 ? 11.539 -39.812 3.213 1 98.25 78 THR A CA 1
ATOM 564 C C . THR A 1 78 ? 11.109 -40.25 1.816 1 98.25 78 THR A C 1
ATOM 566 O O . THR A 1 78 ? 10.234 -39.656 1.211 1 98.25 78 THR A O 1
ATOM 569 N N . LYS A 1 79 ? 11.781 -41.375 1.386 1 98.25 79 LYS A N 1
ATOM 570 C CA . LYS A 1 79 ? 11.328 -41.938 0.13 1 98.25 79 LYS A CA 1
ATOM 571 C C . LYS A 1 79 ? 9.828 -42.25 0.175 1 98.25 79 LYS A C 1
ATOM 573 O O . LYS A 1 79 ? 9.328 -42.812 1.156 1 98.25 79 LYS A O 1
ATOM 578 N N . GLY A 1 80 ? 9.102 -41.781 -0.85 1 98 80 GLY A N 1
ATOM 579 C CA . GLY A 1 80 ? 7.668 -42.031 -0.915 1 98 80 GLY A CA 1
ATOM 580 C C . GLY A 1 80 ? 6.848 -40.844 -0.424 1 98 80 GLY A C 1
ATOM 581 O O . GLY A 1 80 ? 5.641 -40.781 -0.667 1 98 80 GLY A O 1
ATOM 582 N N . GLN A 1 81 ? 7.504 -39.906 0.193 1 98.31 81 GLN A N 1
ATOM 583 C CA . GLN A 1 81 ? 6.824 -38.75 0.731 1 98.31 81 GLN A CA 1
ATOM 584 C C . GLN A 1 81 ? 6.344 -37.812 -0.389 1 98.31 81 GLN A C 1
ATOM 586 O O . GLN A 1 81 ? 7.07 -37.594 -1.354 1 98.31 81 GLN A O 1
ATOM 591 N N . VAL A 1 82 ? 5.035 -37.375 -0.342 1 98.75 82 VAL A N 1
ATOM 592 C CA . VAL A 1 82 ? 4.508 -36.406 -1.316 1 98.75 82 VAL A CA 1
ATOM 593 C C . VAL A 1 82 ? 5.004 -35 -0.989 1 98.75 82 VAL A C 1
ATOM 595 O O . VAL A 1 82 ? 4.961 -34.594 0.167 1 98.75 82 VAL A O 1
ATOM 598 N N . VAL A 1 83 ? 5.555 -34.281 -1.958 1 98.94 83 VAL A N 1
ATOM 599 C CA . VAL A 1 83 ? 6.113 -32.938 -1.74 1 98.94 83 VAL A CA 1
ATOM 600 C C . VAL A 1 83 ? 5.723 -32.031 -2.895 1 98.94 83 VAL A C 1
ATOM 602 O O . VAL A 1 83 ? 5.395 -32.5 -3.986 1 98.94 83 VAL A O 1
ATOM 605 N N . VAL A 1 84 ? 5.672 -30.766 -2.633 1 98.94 84 VAL A N 1
ATOM 606 C CA . VAL A 1 84 ? 5.551 -29.719 -3.646 1 98.94 84 VAL A CA 1
ATOM 607 C C . VAL A 1 84 ? 6.781 -28.812 -3.605 1 98.94 84 VAL A C 1
ATOM 609 O O . VAL A 1 84 ? 7.293 -28.5 -2.529 1 98.94 84 VAL A O 1
ATOM 612 N N . PRO A 1 85 ? 7.367 -28.469 -4.766 1 98.88 85 PRO A N 1
ATOM 613 C CA . PRO A 1 85 ? 8.562 -27.625 -4.816 1 98.88 85 PRO A CA 1
ATOM 614 C C . PRO A 1 85 ? 8.227 -26.141 -4.887 1 98.88 85 PRO A C 1
ATOM 616 O O . PRO A 1 85 ? 7.297 -25.734 -5.594 1 98.88 85 PRO A O 1
ATOM 619 N N . THR A 1 86 ? 8.961 -25.281 -4.117 1 98.88 86 THR A N 1
ATOM 620 C CA . THR A 1 86 ? 8.875 -23.844 -4.301 1 98.88 86 THR A CA 1
ATOM 621 C C . THR A 1 86 ? 9.555 -23.422 -5.605 1 98.88 86 THR A C 1
ATOM 623 O O . THR A 1 86 ? 10.164 -24.25 -6.285 1 98.88 86 THR A O 1
ATOM 626 N N . VAL A 1 87 ? 9.523 -22.188 -5.992 1 98.69 87 VAL A N 1
ATOM 627 C CA . VAL A 1 87 ? 9.781 -21.812 -7.379 1 98.69 87 VAL A CA 1
ATOM 628 C C . VAL A 1 87 ? 11.102 -21.047 -7.473 1 98.69 87 VAL A C 1
ATOM 630 O O . VAL A 1 87 ? 11.961 -21.391 -8.297 1 98.69 87 VAL A O 1
ATOM 633 N N . ARG A 1 88 ? 11.328 -20.062 -6.586 1 98.5 88 ARG A N 1
ATOM 634 C CA . ARG A 1 88 ? 12.508 -19.203 -6.699 1 98.5 88 ARG A CA 1
ATOM 635 C C . ARG A 1 88 ? 13.742 -19.891 -6.129 1 98.5 88 ARG A C 1
ATOM 637 O O . ARG A 1 88 ? 13.664 -20.562 -5.102 1 98.5 88 ARG A O 1
ATOM 644 N N . ARG A 1 89 ? 14.859 -19.75 -6.809 1 98.12 89 ARG A N 1
ATOM 645 C CA . ARG A 1 89 ? 16.188 -20.188 -6.391 1 98.12 89 ARG A CA 1
ATOM 646 C C . ARG A 1 89 ? 17.188 -19.047 -6.477 1 98.12 89 ARG A C 1
ATOM 648 O O . ARG A 1 89 ? 17.047 -18.156 -7.305 1 98.12 89 ARG A O 1
ATOM 655 N N . PRO A 1 90 ? 18.188 -19 -5.594 1 97.56 90 PRO A N 1
ATOM 656 C CA . PRO A 1 90 ? 19.203 -17.953 -5.719 1 97.56 90 PRO A CA 1
ATOM 657 C C . PRO A 1 90 ? 19.938 -18 -7.062 1 97.56 90 PRO A C 1
ATOM 659 O O . PRO A 1 90 ? 20.203 -19.078 -7.586 1 97.56 90 PRO A O 1
ATOM 662 N N . ARG A 1 91 ? 20.047 -16.797 -7.617 1 95.5 91 ARG A N 1
ATOM 663 C CA . ARG A 1 91 ? 20.969 -16.656 -8.75 1 95.5 91 ARG A CA 1
ATOM 664 C C . ARG A 1 91 ? 22.406 -16.562 -8.273 1 95.5 91 ARG A C 1
ATOM 666 O O . ARG A 1 91 ? 22.828 -15.523 -7.766 1 95.5 91 ARG A O 1
ATOM 673 N N . GLY A 1 92 ? 23.172 -17.578 -8.156 1 93.5 92 GLY A N 1
ATOM 674 C CA . GLY A 1 92 ? 24.5 -17.562 -7.539 1 93.5 92 GLY A CA 1
ATOM 675 C C . GLY A 1 92 ? 24.453 -17.688 -6.027 1 93.5 92 GLY A C 1
ATOM 676 O O . GLY A 1 92 ? 23.75 -18.547 -5.496 1 93.5 92 GLY A O 1
ATOM 677 N N . GLU A 1 93 ? 25.234 -16.859 -5.375 1 95.19 93 GLU A N 1
ATOM 678 C CA . GLU A 1 93 ? 25.219 -16.859 -3.914 1 95.19 93 GLU A CA 1
ATOM 679 C C . GLU A 1 93 ? 23.906 -16.297 -3.375 1 95.19 93 GLU A C 1
ATOM 681 O O . GLU A 1 93 ? 23.422 -15.273 -3.857 1 95.19 93 GLU A O 1
ATOM 686 N N . PRO A 1 94 ? 23.422 -16.938 -2.41 1 95.75 94 PRO A N 1
ATOM 687 C CA . PRO A 1 94 ? 22.141 -16.5 -1.861 1 95.75 94 PRO A CA 1
ATOM 688 C C . PRO A 1 94 ? 22.234 -15.102 -1.231 1 95.75 94 PRO A C 1
ATOM 690 O O . PRO A 1 94 ? 23.188 -14.812 -0.504 1 95.75 94 PRO A O 1
ATOM 693 N N . SER A 1 95 ? 21.234 -14.328 -1.553 1 95.94 95 SER A N 1
ATOM 694 C CA . SER A 1 95 ? 21.094 -13.039 -0.889 1 95.94 95 SER A CA 1
ATOM 695 C C . SER A 1 95 ? 20.562 -13.203 0.528 1 95.94 95 SER A C 1
ATOM 697 O O . SER A 1 95 ? 20.172 -14.305 0.931 1 95.94 95 SER A O 1
ATOM 699 N N . SER A 1 96 ? 20.5 -12.102 1.278 1 96 96 SER A N 1
ATOM 700 C CA . SER A 1 96 ? 19.984 -12.102 2.645 1 96 96 SER A CA 1
ATOM 701 C C . SER A 1 96 ? 18.531 -12.547 2.686 1 96 96 SER A C 1
ATOM 703 O O . SER A 1 96 ? 18.094 -13.188 3.646 1 96 96 SER A O 1
ATOM 705 N N . ALA A 1 97 ? 17.781 -12.227 1.632 1 97.44 97 ALA A N 1
ATOM 706 C CA . ALA A 1 97 ? 16.375 -12.633 1.566 1 97.44 97 ALA A CA 1
ATOM 707 C C . ALA A 1 97 ? 16.25 -14.156 1.61 1 97.44 97 ALA A C 1
ATOM 709 O O . ALA A 1 97 ? 15.391 -14.695 2.312 1 97.44 97 ALA A O 1
ATOM 710 N N . PHE A 1 98 ? 17.109 -14.867 0.886 1 97.5 98 PHE A N 1
ATOM 711 C CA . PHE A 1 98 ? 17.094 -16.328 0.876 1 97.5 98 PHE A CA 1
ATOM 712 C C . PHE A 1 98 ? 17.516 -16.891 2.229 1 97.5 98 PHE A C 1
ATOM 714 O O . PHE A 1 98 ? 16.953 -17.859 2.711 1 97.5 98 PHE A O 1
ATOM 721 N N . GLU A 1 99 ? 18.469 -16.219 2.83 1 96.88 99 GLU A N 1
ATOM 722 C CA . GLU A 1 99 ? 18.953 -16.656 4.133 1 96.88 99 GLU A CA 1
ATOM 723 C C . GLU A 1 99 ? 17.859 -16.562 5.195 1 96.88 99 GLU A C 1
ATOM 725 O O . GLU A 1 99 ? 17.812 -17.359 6.129 1 96.88 99 GLU A O 1
ATOM 730 N N . ARG A 1 100 ? 16.938 -15.664 4.996 1 97 100 ARG A N 1
ATOM 731 C CA . ARG A 1 100 ? 15.867 -15.438 5.961 1 97 100 ARG A CA 1
ATOM 732 C C . ARG A 1 100 ? 14.617 -16.234 5.598 1 97 100 ARG A C 1
ATOM 734 O O . ARG A 1 100 ? 13.562 -16.062 6.211 1 97 100 ARG A O 1
ATOM 741 N N . GLY A 1 101 ? 14.703 -17.047 4.543 1 97.75 101 GLY A N 1
ATOM 742 C CA . GLY A 1 101 ? 13.555 -17.812 4.098 1 97.75 101 GLY A CA 1
ATOM 743 C C . GLY A 1 101 ? 12.539 -16.969 3.344 1 97.75 101 GLY A C 1
ATOM 744 O O . GLY A 1 101 ? 11.359 -17.328 3.283 1 97.75 101 GLY A O 1
ATOM 745 N N . GLU A 1 102 ? 12.961 -15.82 2.834 1 98.5 102 GLU A N 1
ATOM 746 C CA . GLU A 1 102 ? 12.086 -14.883 2.141 1 98.5 102 GLU A CA 1
ATOM 747 C C . GLU A 1 102 ? 12.461 -14.766 0.665 1 98.5 102 GLU A C 1
ATOM 749 O O . GLU A 1 102 ? 12.648 -13.664 0.15 1 98.5 102 GLU A O 1
ATOM 754 N N . ALA A 1 103 ? 12.5 -15.93 -0.015 1 98.44 103 ALA A N 1
ATOM 755 C CA . ALA A 1 103 ? 12.867 -15.977 -1.427 1 98.44 103 ALA A CA 1
ATOM 756 C C . ALA A 1 103 ? 11.953 -15.086 -2.262 1 98.44 103 ALA A C 1
ATOM 758 O O . ALA A 1 103 ? 12.398 -14.484 -3.25 1 98.44 103 ALA A O 1
ATOM 759 N N . ASP A 1 104 ? 10.672 -14.969 -1.821 1 98.44 104 ASP A N 1
ATOM 760 C CA . ASP A 1 104 ? 9.648 -14.211 -2.539 1 98.44 104 ASP A CA 1
ATOM 761 C C . ASP A 1 104 ? 9.938 -12.719 -2.486 1 98.44 104 ASP A C 1
ATOM 763 O O . ASP A 1 104 ? 9.406 -11.945 -3.291 1 98.44 104 ASP A O 1
ATOM 767 N N . MET A 1 105 ? 10.812 -12.25 -1.593 1 98.56 105 MET A N 1
ATOM 768 C CA . MET A 1 105 ? 11.109 -10.828 -1.428 1 98.56 105 MET A CA 1
ATOM 769 C C . MET A 1 105 ? 12.5 -10.5 -1.955 1 98.56 105 MET A C 1
ATOM 771 O O . MET A 1 105 ? 12.961 -9.367 -1.827 1 98.56 105 MET A O 1
ATOM 775 N N . ALA A 1 106 ? 13.234 -11.547 -2.533 1 98.06 106 ALA A N 1
ATOM 776 C CA . ALA A 1 106 ? 14.539 -11.289 -3.135 1 98.06 106 ALA A CA 1
ATOM 777 C C . ALA A 1 106 ? 14.43 -10.305 -4.289 1 98.06 106 ALA A C 1
ATOM 779 O O . ALA A 1 106 ? 13.469 -10.344 -5.062 1 98.06 106 ALA A O 1
ATOM 780 N N . ALA A 1 107 ? 15.398 -9.461 -4.449 1 95.56 107 ALA A N 1
ATOM 781 C CA . ALA A 1 107 ? 15.391 -8.445 -5.5 1 95.56 107 ALA A CA 1
ATOM 782 C C . ALA A 1 107 ? 15.617 -9.07 -6.871 1 95.56 107 ALA A C 1
ATOM 784 O O . ALA A 1 107 ? 16.344 -10.062 -6.996 1 95.56 107 ALA A O 1
ATOM 785 N N . PRO A 1 108 ? 14.977 -8.359 -7.871 1 94.12 108 PRO A N 1
ATOM 786 C CA . PRO A 1 108 ? 15.297 -8.812 -9.227 1 94.12 108 PRO A CA 1
ATOM 787 C C . PRO A 1 108 ? 16.797 -8.898 -9.484 1 94.12 108 PRO A C 1
ATOM 789 O O . PRO A 1 108 ? 17.547 -8.016 -9.07 1 94.12 108 PRO A O 1
ATOM 792 N N . GLY A 1 109 ? 17.297 -9.922 -10.102 1 94.31 109 GLY A N 1
ATOM 793 C CA . GLY A 1 109 ? 18.703 -10.156 -10.359 1 94.31 109 GLY A CA 1
ATOM 794 C C . GLY A 1 109 ? 19.328 -11.148 -9.398 1 94.31 109 GLY A C 1
ATOM 795 O O . GLY A 1 109 ? 20.375 -11.734 -9.695 1 94.31 109 GLY A O 1
ATOM 796 N N . ASP A 1 110 ? 18.625 -11.312 -8.219 1 97.06 110 ASP A N 1
ATOM 797 C CA . ASP A 1 110 ? 19.188 -12.18 -7.188 1 97.06 110 ASP A CA 1
ATOM 798 C C . ASP A 1 110 ? 18.609 -13.594 -7.297 1 97.06 110 ASP A C 1
ATOM 800 O O . ASP A 1 110 ? 18.984 -14.477 -6.52 1 97.06 110 ASP A O 1
ATOM 804 N N . TYR A 1 111 ? 17.734 -13.82 -8.273 1 97.88 111 TYR A N 1
ATOM 805 C CA . TYR A 1 111 ? 17.047 -15.109 -8.273 1 97.88 111 TYR A CA 1
ATOM 806 C C . TYR A 1 111 ? 16.828 -15.609 -9.695 1 97.88 111 TYR A C 1
ATOM 808 O O . TYR A 1 111 ? 16.938 -14.844 -10.656 1 97.88 111 TYR A O 1
ATOM 816 N N . VAL A 1 112 ? 16.578 -16.828 -9.859 1 97.75 112 VAL A N 1
ATOM 817 C CA . VAL A 1 112 ? 15.969 -17.5 -11.008 1 97.75 112 VAL A CA 1
ATOM 818 C C . VAL A 1 112 ? 14.656 -18.156 -10.594 1 97.75 112 VAL A C 1
ATOM 820 O O . VAL A 1 112 ? 14.383 -18.312 -9.398 1 97.75 112 VAL A O 1
ATOM 823 N N . GLU A 1 113 ? 13.805 -18.484 -11.5 1 98.12 113 GLU A N 1
ATOM 824 C CA . GLU A 1 113 ? 12.508 -19.094 -11.234 1 98.12 113 GLU A CA 1
ATOM 825 C C . GLU A 1 113 ? 12.312 -20.359 -12.047 1 98.12 113 GLU A C 1
ATOM 827 O O . GLU A 1 113 ? 12.281 -20.328 -13.281 1 98.12 113 GLU A O 1
ATOM 832 N N . ARG A 1 114 ? 12.164 -21.438 -11.359 1 98.31 114 ARG A N 1
ATOM 833 C CA . ARG A 1 114 ? 12.031 -22.75 -11.984 1 98.31 114 ARG A CA 1
ATOM 834 C C . ARG A 1 114 ? 10.859 -22.766 -12.969 1 98.31 114 ARG A C 1
ATOM 836 O O . ARG A 1 114 ? 9.719 -22.531 -12.578 1 98.31 114 ARG A O 1
ATOM 843 N N . GLY A 1 115 ? 11.18 -23.062 -14.219 1 97.88 115 GLY A N 1
ATOM 844 C CA . GLY A 1 115 ? 10.148 -23.219 -15.234 1 97.88 115 GLY A CA 1
ATOM 845 C C . GLY A 1 115 ? 9.703 -21.891 -15.836 1 97.88 115 GLY A C 1
ATOM 846 O O . GLY A 1 115 ? 8.828 -21.875 -16.703 1 97.88 115 GLY A O 1
ATOM 847 N N . ILE A 1 116 ? 10.328 -20.781 -15.391 1 96.69 116 ILE A N 1
ATOM 848 C CA . ILE A 1 116 ? 9.875 -19.469 -15.836 1 96.69 116 ILE A CA 1
ATOM 849 C C . ILE A 1 116 ? 11.062 -18.656 -16.359 1 96.69 116 ILE A C 1
ATOM 851 O O . ILE A 1 116 ? 11.07 -18.219 -17.516 1 96.69 116 ILE A O 1
ATOM 855 N N . ASP A 1 117 ? 12.055 -18.547 -15.523 1 95.75 117 ASP A N 1
ATOM 856 C CA . ASP A 1 117 ? 13.148 -17.641 -15.859 1 95.75 117 ASP A CA 1
ATOM 857 C C . ASP A 1 117 ? 14.477 -18.141 -15.281 1 95.75 117 ASP A C 1
ATOM 859 O O . ASP A 1 117 ? 14.703 -18.047 -14.07 1 95.75 117 ASP A O 1
ATOM 863 N N . GLY A 1 118 ? 15.352 -18.656 -16.156 1 96.5 118 GLY A N 1
ATOM 864 C CA . GLY A 1 118 ? 16.734 -18.906 -15.789 1 96.5 118 GLY A CA 1
ATOM 865 C C . GLY A 1 118 ? 16.953 -20.297 -15.203 1 96.5 118 GLY A C 1
ATOM 866 O O . GLY A 1 118 ? 18.094 -20.672 -14.922 1 96.5 118 GLY A O 1
ATOM 867 N N . ALA A 1 119 ? 15.922 -21.062 -14.93 1 97.56 119 ALA A N 1
ATOM 868 C CA . ALA A 1 119 ? 16.047 -22.391 -14.359 1 97.56 119 ALA A CA 1
ATOM 869 C C . ALA A 1 119 ? 14.977 -23.328 -14.898 1 97.56 119 ALA A C 1
ATOM 871 O O . ALA A 1 119 ? 13.82 -22.922 -15.07 1 97.56 119 ALA A O 1
ATOM 872 N N . HIS A 1 120 ? 15.328 -24.562 -15.125 1 97.88 120 HIS A N 1
ATOM 873 C CA . HIS A 1 120 ? 14.398 -25.547 -15.656 1 97.88 120 HIS A CA 1
ATOM 874 C C . HIS A 1 120 ? 13.273 -25.828 -14.672 1 97.88 120 HIS A C 1
ATOM 876 O O . HIS A 1 120 ? 13.5 -25.875 -13.461 1 97.88 120 HIS A O 1
ATOM 882 N N . GLY A 1 121 ? 12.102 -26.094 -15.266 1 98.5 121 GLY A N 1
ATOM 883 C CA . GLY A 1 121 ? 10.906 -26.297 -14.453 1 98.5 121 GLY A CA 1
ATOM 884 C C . GLY A 1 121 ? 10.68 -27.75 -14.094 1 98.5 121 GLY A C 1
ATOM 885 O O . GLY A 1 121 ? 11.633 -28.516 -13.93 1 98.5 121 GLY A O 1
ATOM 886 N N . PHE A 1 122 ? 9.422 -28.031 -13.891 1 98.56 122 PHE A N 1
ATOM 887 C CA . PHE A 1 122 ? 9.102 -29.312 -13.25 1 98.56 122 PHE A CA 1
ATOM 888 C C . PHE A 1 122 ? 8.32 -30.219 -14.195 1 98.56 122 PHE A C 1
ATOM 890 O O . PHE A 1 122 ? 7.934 -31.328 -13.82 1 98.56 122 PHE A O 1
ATOM 897 N N . MET A 1 123 ? 8.078 -29.75 -15.422 1 97.94 123 MET A N 1
ATOM 898 C CA . MET A 1 123 ? 7.402 -30.625 -16.375 1 97.94 123 MET A CA 1
ATOM 899 C C . MET A 1 123 ? 8.375 -31.656 -16.938 1 97.94 123 MET A C 1
ATOM 901 O O . MET A 1 123 ? 8.656 -31.656 -18.141 1 97.94 123 MET A O 1
ATOM 905 N N . ALA A 1 124 ? 8.766 -32.531 -16.094 1 97.81 124 ALA A N 1
ATOM 906 C CA . ALA A 1 124 ? 9.656 -33.656 -16.344 1 97.81 124 ALA A CA 1
ATOM 907 C C . ALA A 1 124 ? 9.328 -34.812 -15.43 1 97.81 124 ALA A C 1
ATOM 909 O O . ALA A 1 124 ? 8.773 -34.625 -14.344 1 97.81 124 ALA A O 1
ATOM 910 N N . GLU A 1 125 ? 9.688 -36 -15.844 1 97.94 125 GLU A N 1
ATOM 911 C CA . GLU A 1 125 ? 9.367 -37.188 -15.039 1 97.94 125 GLU A CA 1
ATOM 912 C C . GLU A 1 125 ? 10.031 -37.125 -13.664 1 97.94 125 GLU A C 1
ATOM 914 O O . GLU A 1 125 ? 9.477 -37.594 -12.68 1 97.94 125 GLU A O 1
ATOM 919 N N . TYR A 1 126 ? 11.242 -36.562 -13.672 1 98.25 126 TYR A N 1
ATOM 920 C CA . TYR A 1 126 ? 11.984 -36.375 -12.43 1 98.25 126 TYR A CA 1
ATOM 921 C C . TYR A 1 126 ? 12.594 -34.969 -12.375 1 98.25 126 TYR A C 1
ATOM 923 O O . TYR A 1 126 ? 12.906 -34.375 -13.406 1 98.25 126 TYR A O 1
ATOM 931 N N . PHE A 1 127 ? 12.805 -34.469 -11.211 1 98.56 127 PHE A N 1
ATOM 932 C CA . PHE A 1 127 ? 13.586 -33.281 -10.977 1 98.56 127 PHE A CA 1
ATOM 933 C C . PHE A 1 127 ? 14.297 -33.344 -9.625 1 98.56 127 PHE A C 1
ATOM 935 O O . PHE A 1 127 ? 13.93 -34.156 -8.766 1 98.56 127 PHE A O 1
ATOM 942 N N . THR A 1 128 ? 15.32 -32.594 -9.477 1 98.69 128 THR A N 1
ATOM 943 C CA . THR A 1 128 ? 16 -32.438 -8.195 1 98.69 128 THR A CA 1
ATOM 944 C C . THR A 1 128 ? 15.719 -31.078 -7.574 1 98.69 128 THR A C 1
ATOM 946 O O . THR A 1 128 ? 15.391 -30.125 -8.289 1 98.69 128 THR A O 1
ATOM 949 N N . SER A 1 129 ? 15.773 -31.016 -6.336 1 98.62 129 SER A N 1
ATOM 950 C CA . SER A 1 129 ? 15.586 -29.766 -5.605 1 98.62 129 SER A CA 1
ATOM 951 C C . SER A 1 129 ? 16.219 -29.844 -4.219 1 98.62 129 SER A C 1
ATOM 953 O O . SER A 1 129 ? 16.203 -30.906 -3.582 1 98.62 129 SER A O 1
ATOM 955 N N . PRO A 1 130 ? 16.812 -28.719 -3.74 1 98 130 PRO A N 1
ATOM 956 C CA . PRO A 1 130 ? 17.172 -28.688 -2.318 1 98 130 PRO A CA 1
ATOM 957 C C . PRO A 1 130 ? 16 -29.062 -1.409 1 98 130 PRO A C 1
ATOM 959 O O . PRO A 1 130 ? 14.859 -28.688 -1.683 1 98 130 PRO A O 1
ATOM 962 N N . ALA A 1 131 ? 16.312 -29.766 -0.336 1 98.25 131 ALA A N 1
ATOM 963 C CA . ALA A 1 131 ? 15.281 -30.297 0.559 1 98.25 131 ALA A CA 1
ATOM 964 C C . ALA A 1 131 ? 14.43 -29.172 1.146 1 98.25 131 ALA A C 1
ATOM 966 O O . ALA A 1 131 ? 13.227 -29.328 1.343 1 98.25 131 ALA A O 1
ATOM 967 N N . ASP A 1 132 ? 15 -28.016 1.446 1 96.81 132 ASP A N 1
ATOM 968 C CA . ASP A 1 132 ? 14.305 -26.906 2.102 1 96.81 132 ASP A CA 1
ATOM 969 C C . ASP A 1 132 ? 13.359 -26.203 1.133 1 96.81 132 ASP A C 1
ATOM 971 O O . ASP A 1 132 ? 12.555 -25.375 1.543 1 96.81 132 ASP A O 1
ATOM 975 N N . CYS A 1 133 ? 13.414 -26.578 -0.15 1 98.38 133 CYS A N 1
ATOM 976 C CA . CYS A 1 133 ? 12.516 -26.031 -1.16 1 98.38 133 CYS A CA 1
ATOM 977 C C . CYS A 1 133 ? 11.391 -27.016 -1.477 1 98.38 133 CYS A C 1
ATOM 979 O O . CYS A 1 133 ? 10.602 -26.781 -2.396 1 98.38 133 CYS A O 1
ATOM 981 N N . LEU A 1 134 ? 11.352 -28.109 -0.78 1 98.88 134 LEU A N 1
ATOM 982 C CA . LEU A 1 134 ? 10.312 -29.125 -0.934 1 98.88 134 LEU A CA 1
ATOM 983 C C . LEU A 1 134 ? 9.406 -29.172 0.291 1 98.88 134 LEU A C 1
ATOM 985 O O . LEU A 1 134 ? 9.852 -29.5 1.39 1 98.88 134 LEU A O 1
ATOM 989 N N . VAL A 1 135 ? 8.117 -28.828 0.108 1 98.88 135 VAL A N 1
ATOM 990 C CA . VAL A 1 135 ? 7.156 -28.781 1.204 1 98.88 135 VAL A CA 1
ATOM 991 C C . VAL A 1 135 ? 6.324 -30.062 1.225 1 98.88 135 VAL A C 1
ATOM 993 O O . VAL A 1 135 ? 5.699 -30.406 0.224 1 98.88 135 VAL A O 1
ATOM 996 N N . PRO A 1 136 ? 6.301 -30.75 2.305 1 98.75 136 PRO A N 1
ATOM 997 C CA . PRO A 1 136 ? 5.508 -31.984 2.393 1 98.75 136 PRO A CA 1
ATOM 998 C C . PRO A 1 136 ? 4.008 -31.734 2.262 1 98.75 136 PRO A C 1
ATOM 1000 O O . PRO A 1 136 ? 3.504 -30.719 2.754 1 98.75 136 PRO A O 1
ATOM 1003 N N . VAL A 1 137 ? 3.357 -32.594 1.64 1 98.38 137 VAL A N 1
ATOM 1004 C CA . VAL A 1 137 ? 1.911 -32.594 1.449 1 98.38 137 VAL A CA 1
ATOM 1005 C C . VAL A 1 137 ? 1.331 -33.938 1.89 1 98.38 137 VAL A C 1
ATOM 1007 O O . VAL A 1 137 ? 1.931 -35 1.65 1 98.38 137 VAL A O 1
ATOM 1010 N N . PRO A 1 138 ? 0.162 -33.938 2.553 1 98.31 138 PRO A N 1
ATOM 1011 C CA . PRO A 1 138 ? -0.492 -35.219 2.869 1 98.31 138 PRO A CA 1
ATOM 1012 C C . PRO A 1 138 ? -0.75 -36.062 1.629 1 98.31 138 PRO A C 1
ATOM 1014 O O . PRO A 1 138 ? -1.079 -35.531 0.565 1 98.31 138 PRO A O 1
ATOM 1017 N N . ASP A 1 139 ? -0.718 -37.375 1.822 1 97.69 139 ASP A N 1
ATOM 1018 C CA . ASP A 1 139 ? -0.846 -38.312 0.717 1 97.69 139 ASP A CA 1
ATOM 1019 C C . ASP A 1 139 ? -2.193 -38.156 0.014 1 97.69 139 ASP A C 1
ATOM 1021 O O . ASP A 1 139 ? -2.291 -38.344 -1.2 1 97.69 139 ASP A O 1
ATOM 1025 N N . ASP A 1 140 ? -3.152 -37.812 0.755 1 97 140 ASP A N 1
ATOM 1026 C CA . ASP A 1 140 ? -4.5 -37.75 0.198 1 97 140 ASP A CA 1
ATOM 1027 C C . ASP A 1 140 ? -4.684 -36.5 -0.673 1 97 140 ASP A C 1
ATOM 1029 O O . ASP A 1 140 ? -5.707 -36.375 -1.343 1 97 140 ASP A O 1
ATOM 1033 N N . LEU A 1 141 ? -3.662 -35.625 -0.711 1 97.5 141 LEU A N 1
ATOM 1034 C CA . LEU A 1 141 ? -3.721 -34.438 -1.549 1 97.5 141 LEU A CA 1
ATOM 1035 C C . LEU A 1 141 ? -2.809 -34.562 -2.762 1 97.5 141 LEU A C 1
ATOM 1037 O O . LEU A 1 141 ? -2.65 -33.625 -3.541 1 97.5 141 LEU A O 1
ATOM 1041 N N . ALA A 1 142 ? -2.26 -35.719 -2.967 1 97.44 142 ALA A N 1
ATOM 1042 C CA . ALA A 1 142 ? -1.264 -35.969 -4.008 1 97.44 142 ALA A CA 1
ATOM 1043 C C . ALA A 1 142 ? -1.808 -35.594 -5.383 1 97.44 142 ALA A C 1
ATOM 1045 O O . ALA A 1 142 ? -1.094 -35 -6.203 1 97.44 142 ALA A O 1
ATOM 1046 N N . ASP A 1 143 ? -3.074 -35.875 -5.633 1 95.44 143 ASP A N 1
ATOM 1047 C CA . ASP A 1 143 ? -3.654 -35.625 -6.953 1 95.44 143 ASP A CA 1
ATOM 1048 C C . ASP A 1 143 ? -3.91 -34.156 -7.18 1 95.44 143 ASP A C 1
ATOM 1050 O O . ASP A 1 143 ? -3.996 -33.688 -8.328 1 95.44 143 ASP A O 1
ATOM 1054 N N . ARG A 1 144 ? -4.027 -33.344 -6.105 1 97.56 144 ARG A N 1
ATOM 1055 C CA . ARG A 1 144 ? -4.375 -31.938 -6.207 1 97.56 144 ARG A CA 1
ATOM 1056 C C . ARG A 1 144 ? -3.225 -31.062 -5.73 1 97.56 144 ARG A C 1
ATOM 1058 O O . ARG A 1 144 ? -3.336 -29.828 -5.734 1 97.56 144 ARG A O 1
ATOM 1065 N N . GLY A 1 145 ? -2.111 -31.703 -5.383 1 98.62 145 GLY A N 1
ATOM 1066 C CA . GLY A 1 145 ? -1.007 -30.984 -4.766 1 98.62 145 GLY A CA 1
ATOM 1067 C C . GLY A 1 145 ? -0.429 -29.906 -5.652 1 98.62 145 GLY A C 1
ATOM 1068 O O . GLY A 1 145 ? 0.182 -28.953 -5.16 1 98.62 145 GLY A O 1
ATOM 1069 N N . PHE A 1 146 ? -0.63 -30.016 -7.027 1 98.75 146 PHE A N 1
ATOM 1070 C CA . PHE A 1 146 ? -0.092 -29.016 -7.949 1 98.75 146 PHE A CA 1
ATOM 1071 C C . PHE A 1 146 ? -0.786 -27.672 -7.758 1 98.75 146 PHE A C 1
ATOM 1073 O O . PHE A 1 146 ? -0.297 -26.641 -8.227 1 98.75 146 PHE A O 1
ATOM 1080 N N . LEU A 1 147 ? -1.919 -27.609 -6.984 1 98.88 147 LEU A N 1
ATOM 1081 C CA . LEU A 1 147 ? -2.646 -26.375 -6.715 1 98.88 147 LEU A CA 1
ATOM 1082 C C . LEU A 1 147 ? -2.041 -25.625 -5.527 1 98.88 147 LEU A C 1
ATOM 1084 O O . LEU A 1 147 ? -2.402 -24.484 -5.254 1 98.88 147 LEU A O 1
ATOM 1088 N N . VAL A 1 148 ? -1.06 -26.234 -4.809 1 98.94 148 VAL A N 1
ATOM 1089 C CA . VAL A 1 148 ? -0.436 -25.594 -3.656 1 98.94 148 VAL A CA 1
ATOM 1090 C C . VAL A 1 148 ? 0.291 -24.328 -4.102 1 98.94 148 VAL A C 1
ATOM 1092 O O . VAL A 1 148 ? 0.23 -23.297 -3.424 1 98.94 148 VAL A O 1
ATOM 1095 N N . GLU A 1 149 ? 0.936 -24.406 -5.219 1 98.94 149 GLU A N 1
ATOM 1096 C CA . GLU A 1 149 ? 1.697 -23.25 -5.695 1 98.94 149 GLU A CA 1
ATOM 1097 C C . GLU A 1 149 ? 0.788 -22.047 -5.945 1 98.94 149 GLU A C 1
ATOM 1099 O O . GLU A 1 149 ? 0.986 -20.984 -5.363 1 98.94 149 GLU A O 1
ATOM 1104 N N . PRO A 1 150 ? -0.3 -22.141 -6.758 1 98.75 150 PRO A N 1
ATOM 1105 C CA . PRO A 1 150 ? -1.153 -20.953 -6.953 1 98.75 150 PRO A CA 1
ATOM 1106 C C . PRO A 1 150 ? -1.849 -20.516 -5.668 1 98.75 150 PRO A C 1
ATOM 1108 O O . PRO A 1 150 ? -2.074 -19.328 -5.465 1 98.75 150 PRO A O 1
ATOM 1111 N N . ILE A 1 151 ? -2.221 -21.453 -4.77 1 98.94 151 ILE A N 1
ATOM 1112 C CA . ILE A 1 151 ? -2.832 -21.078 -3.498 1 98.94 151 ILE A CA 1
ATOM 1113 C C . ILE A 1 151 ? -1.824 -20.312 -2.646 1 98.94 151 ILE A C 1
ATOM 1115 O O . ILE A 1 151 ? -2.186 -19.359 -1.957 1 98.94 151 ILE A O 1
ATOM 1119 N N . SER A 1 152 ? -0.515 -20.719 -2.715 1 98.94 152 SER A N 1
ATOM 1120 C CA . SER A 1 152 ? 0.518 -20.047 -1.94 1 98.94 152 SER A CA 1
ATOM 1121 C C . SER A 1 152 ? 0.669 -18.594 -2.377 1 98.94 152 SER A C 1
ATOM 1123 O O . SER A 1 152 ? 0.972 -17.719 -1.56 1 98.94 152 SER A O 1
ATOM 1125 N N . ILE A 1 153 ? 0.443 -18.297 -3.637 1 98.81 153 ILE A N 1
ATOM 1126 C CA . ILE A 1 153 ? 0.503 -16.938 -4.176 1 98.81 153 ILE A CA 1
ATOM 1127 C C . ILE A 1 153 ? -0.557 -16.078 -3.502 1 98.81 153 ILE A C 1
ATOM 1129 O O . ILE A 1 153 ? -0.277 -14.938 -3.102 1 98.81 153 ILE A O 1
ATOM 1133 N N . THR A 1 154 ? -1.74 -16.594 -3.344 1 98.88 154 THR A N 1
ATOM 1134 C CA . THR A 1 154 ? -2.818 -15.852 -2.695 1 98.88 154 THR A CA 1
ATOM 1135 C C . THR A 1 154 ? -2.566 -15.734 -1.194 1 98.88 154 THR A C 1
ATOM 1137 O O . THR A 1 154 ? -2.873 -14.711 -0.587 1 98.88 154 THR A O 1
ATOM 1140 N N . GLU A 1 155 ? -2.006 -16.844 -0.57 1 98.94 155 GLU A N 1
ATOM 1141 C CA . GLU A 1 155 ? -1.639 -16.75 0.839 1 98.94 155 GLU A CA 1
ATOM 1142 C C . GLU A 1 155 ? -0.747 -15.539 1.096 1 98.94 155 GLU A C 1
ATOM 1144 O O . GLU A 1 155 ? -0.991 -14.766 2.025 1 98.94 155 GLU A O 1
ATOM 1149 N N . LYS A 1 156 ? 0.214 -15.352 0.272 1 98.94 156 LYS A N 1
ATOM 1150 C CA . LYS A 1 156 ? 1.119 -14.219 0.438 1 98.94 156 LYS A CA 1
ATOM 1151 C C . LYS A 1 156 ? 0.391 -12.898 0.214 1 98.94 156 LYS A C 1
ATOM 1153 O O . LYS A 1 156 ? 0.547 -11.953 0.995 1 98.94 156 LYS A O 1
ATOM 1158 N N . ALA A 1 157 ? -0.359 -12.812 -0.861 1 98.94 157 ALA A N 1
ATOM 1159 C CA . ALA A 1 157 ? -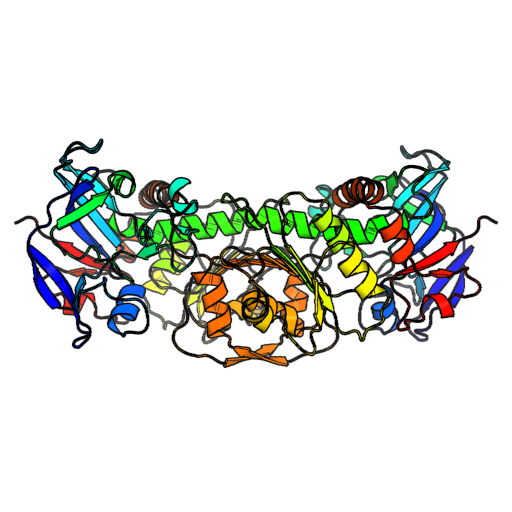1.051 -11.57 -1.194 1 98.94 157 ALA A CA 1
ATOM 1160 C C . ALA A 1 157 ? -1.938 -11.109 -0.041 1 98.94 157 ALA A C 1
ATOM 1162 O O . ALA A 1 157 ? -1.953 -9.922 0.304 1 98.94 157 ALA A O 1
ATOM 1163 N N . LEU A 1 158 ? -2.664 -12.07 0.545 1 98.88 158 LEU A N 1
ATOM 1164 C CA . LEU A 1 158 ? -3.537 -11.75 1.667 1 98.88 158 LEU A CA 1
ATOM 1165 C C . LEU A 1 158 ? -2.723 -11.336 2.889 1 98.88 158 LEU A C 1
ATOM 1167 O O . LEU A 1 158 ? -3.1 -10.414 3.613 1 98.88 158 LEU A O 1
ATOM 1171 N N . GLU A 1 159 ? -1.612 -12.031 3.123 1 98.88 159 GLU A N 1
ATOM 1172 C CA . GLU A 1 159 ? -0.739 -11.648 4.227 1 98.88 159 GLU A CA 1
ATOM 1173 C C . GLU A 1 159 ? -0.268 -10.203 4.086 1 98.88 159 GLU A C 1
ATOM 1175 O O . GLU A 1 159 ? -0.325 -9.43 5.043 1 98.88 159 GLU A O 1
ATOM 1180 N N . LEU A 1 160 ? 0.166 -9.844 2.887 1 98.94 160 LEU A N 1
ATOM 1181 C CA . LEU A 1 160 ? 0.637 -8.484 2.639 1 98.94 160 LEU A CA 1
ATOM 1182 C C . LEU A 1 160 ? -0.497 -7.48 2.801 1 98.94 160 LEU A C 1
ATOM 1184 O O . LEU A 1 160 ? -0.301 -6.406 3.371 1 98.94 160 LEU A O 1
ATOM 1188 N N . ALA A 1 161 ? -1.677 -7.809 2.291 1 98.88 161 ALA A N 1
ATOM 1189 C CA . ALA A 1 161 ? -2.824 -6.906 2.379 1 98.88 161 ALA A CA 1
ATOM 1190 C C . ALA A 1 161 ? -3.205 -6.645 3.834 1 98.88 161 ALA A C 1
ATOM 1192 O O . ALA A 1 161 ? -3.365 -5.492 4.242 1 98.88 161 ALA A O 1
ATOM 1193 N N . PHE A 1 162 ? -3.305 -7.711 4.598 1 98.81 162 PHE A N 1
ATOM 1194 C CA . PHE A 1 162 ? -3.713 -7.562 5.992 1 98.81 162 PHE A CA 1
ATOM 1195 C C . PHE A 1 162 ? -2.627 -6.867 6.805 1 98.81 162 PHE A C 1
ATOM 1197 O O . PHE A 1 162 ? -2.924 -6.066 7.695 1 98.81 162 PHE A O 1
ATOM 1204 N N . ALA A 1 163 ? -1.355 -7.164 6.551 1 98.81 163 ALA A N 1
ATOM 1205 C CA . ALA A 1 163 ? -0.263 -6.445 7.199 1 98.81 163 ALA A CA 1
ATOM 1206 C C . ALA A 1 163 ? -0.372 -4.941 6.949 1 98.81 163 ALA A C 1
ATOM 1208 O O . ALA A 1 163 ? -0.177 -4.141 7.867 1 98.81 163 ALA A O 1
ATOM 1209 N N . SER A 1 164 ? -0.732 -4.543 5.734 1 98.88 164 SER A N 1
ATOM 1210 C CA . SER A 1 164 ? -0.78 -3.135 5.363 1 98.88 164 SER A CA 1
ATOM 1211 C C . SER A 1 164 ? -1.851 -2.391 6.156 1 98.88 164 SER A C 1
ATOM 1213 O O . SER A 1 164 ? -1.833 -1.16 6.227 1 98.88 164 SER A O 1
ATOM 1215 N N . ARG A 1 165 ? -2.785 -3.135 6.789 1 98.75 165 ARG A N 1
ATOM 1216 C CA . ARG A 1 165 ? -3.875 -2.502 7.527 1 98.75 165 ARG A CA 1
ATOM 1217 C C . ARG A 1 165 ? -3.76 -2.785 9.023 1 98.75 165 ARG A C 1
ATOM 1219 O O . ARG A 1 165 ? -4.707 -2.553 9.773 1 98.75 165 ARG A O 1
ATOM 1226 N N . SER A 1 166 ? -2.621 -3.25 9.445 1 98.75 166 SER A N 1
ATOM 1227 C CA . SER A 1 166 ? -2.492 -3.752 10.805 1 98.75 166 SER A CA 1
ATOM 1228 C C . SER A 1 166 ? -2.279 -2.611 11.797 1 98.75 166 SER A C 1
ATOM 1230 O O . SER A 1 166 ? -2.35 -2.814 13.008 1 98.75 166 SER A O 1
ATOM 1232 N N . ALA A 1 167 ? -2.109 -1.373 11.305 1 98.5 167 ALA A N 1
ATOM 1233 C CA . ALA A 1 167 ? -1.867 -0.227 12.172 1 98.5 167 ALA A CA 1
ATOM 1234 C C . ALA A 1 167 ? -3.156 0.236 12.844 1 98.5 167 ALA A C 1
ATOM 1236 O O . ALA A 1 167 ? -3.131 1.102 13.727 1 98.5 167 ALA A O 1
ATOM 1237 N N . PHE A 1 168 ? -4.32 -0.278 12.453 1 98.44 168 PHE A N 1
ATOM 1238 C CA . PHE A 1 168 ? -5.629 0.065 13 1 98.44 168 PHE A CA 1
ATOM 1239 C C . PHE A 1 168 ? -6.555 -1.147 12.992 1 98.44 168 PHE A C 1
ATOM 1241 O O . PHE A 1 168 ? -6.188 -2.211 12.484 1 98.44 168 PHE A O 1
ATOM 1248 N N . ASP A 1 169 ? -7.707 -1.051 13.633 1 98.12 169 ASP A N 1
ATOM 1249 C CA . ASP A 1 169 ? -8.68 -2.141 13.641 1 98.12 169 ASP A CA 1
ATOM 1250 C C . ASP A 1 169 ? -9.445 -2.211 12.328 1 98.12 169 ASP A C 1
ATOM 1252 O O . ASP A 1 169 ? -10.531 -1.642 12.203 1 98.12 169 ASP A O 1
ATOM 1256 N N . TRP A 1 170 ? -8.867 -2.926 11.406 1 98 170 TRP A N 1
ATOM 1257 C CA . TRP A 1 170 ? -9.461 -3.1 10.086 1 98 170 TRP A CA 1
ATOM 1258 C C . TRP A 1 170 ? -10.445 -4.266 10.078 1 98 170 TRP A C 1
ATOM 1260 O O . TRP A 1 170 ? -10.062 -5.406 10.344 1 98 170 TRP A O 1
ATOM 1270 N N . GLN A 1 171 ? -11.648 -4.023 9.766 1 96.44 171 GLN A N 1
ATOM 1271 C CA . GLN A 1 171 ? -12.703 -5.027 9.742 1 96.44 171 GLN A CA 1
ATOM 1272 C C . GLN A 1 171 ? -13.344 -5.121 8.359 1 96.44 171 GLN A C 1
ATOM 1274 O O . GLN A 1 171 ? -14.484 -4.707 8.164 1 96.44 171 GLN A O 1
ATOM 1279 N N . PRO A 1 172 ? -12.633 -5.695 7.426 1 97.88 172 PRO A N 1
ATOM 1280 C CA . PRO A 1 172 ? -13.188 -5.785 6.074 1 97.88 172 PRO A CA 1
ATOM 1281 C C . PRO A 1 172 ? -14.406 -6.699 5.996 1 97.88 172 PRO A C 1
ATOM 1283 O O . PRO A 1 172 ? -14.453 -7.734 6.664 1 97.88 172 PRO A O 1
ATOM 1286 N N . GLU A 1 173 ? -15.375 -6.312 5.195 1 98.12 173 GLU A N 1
ATOM 1287 C CA . GLU A 1 173 ? -16.594 -7.105 5.047 1 98.12 173 GLU A CA 1
ATOM 1288 C C . GLU A 1 173 ? -16.875 -7.414 3.582 1 98.12 173 GLU A C 1
ATOM 1290 O O . GLU A 1 173 ? -17.688 -8.297 3.273 1 98.12 173 GLU A O 1
ATOM 1295 N N . THR A 1 174 ? -16.266 -6.695 2.65 1 98.81 174 THR A N 1
ATOM 1296 C CA . THR A 1 174 ? -16.531 -6.852 1.224 1 98.81 174 THR A CA 1
ATOM 1297 C C . THR A 1 174 ? -15.242 -7.09 0.455 1 98.81 174 THR A C 1
ATOM 1299 O O . THR A 1 174 ? -14.258 -6.359 0.638 1 98.81 174 THR A O 1
ATOM 1302 N N . ALA A 1 175 ? -15.227 -8.133 -0.362 1 98.94 175 ALA A N 1
ATOM 1303 C CA . ALA A 1 175 ? -14.078 -8.414 -1.215 1 98.94 175 ALA A CA 1
ATOM 1304 C C . ALA A 1 175 ? -14.492 -8.523 -2.68 1 98.94 175 ALA A C 1
ATOM 1306 O O . ALA A 1 175 ? -15.578 -9.008 -2.988 1 98.94 175 ALA A O 1
ATOM 1307 N N . LEU A 1 176 ? -13.703 -8 -3.533 1 98.94 176 LEU A N 1
ATOM 1308 C CA . LEU A 1 176 ? -13.867 -8.031 -4.98 1 98.94 176 LEU A CA 1
ATOM 1309 C C . LEU A 1 176 ? -12.656 -8.68 -5.652 1 98.94 176 LEU A C 1
ATOM 1311 O O . LEU A 1 176 ? -11.539 -8.164 -5.547 1 98.94 176 LEU A O 1
ATOM 1315 N N . VAL A 1 177 ? -12.836 -9.836 -6.258 1 98.94 177 VAL A N 1
ATOM 1316 C CA . VAL A 1 177 ? -11.797 -10.508 -7.027 1 98.94 177 VAL A CA 1
ATOM 1317 C C . VAL A 1 177 ? -11.945 -10.156 -8.508 1 98.94 177 VAL A C 1
ATOM 1319 O O . VAL A 1 177 ? -13 -10.375 -9.102 1 98.94 177 VAL A O 1
ATOM 1322 N N . LEU A 1 178 ? -10.906 -9.547 -9.047 1 98.94 178 LEU A N 1
ATOM 1323 C CA . LEU A 1 178 ? -10.891 -9.258 -10.477 1 98.94 178 LEU A CA 1
ATOM 1324 C C . LEU A 1 178 ? -10.266 -10.406 -11.258 1 98.94 178 LEU A C 1
ATOM 1326 O O . LEU A 1 178 ? -9.062 -10.641 -11.18 1 98.94 178 LEU A O 1
ATOM 1330 N N . GLY A 1 179 ? -11.047 -11.062 -12.086 1 98.25 179 GLY A N 1
ATOM 1331 C CA . GLY A 1 179 ? -10.625 -12.219 -12.859 1 98.25 179 GLY A CA 1
ATOM 1332 C C . GLY A 1 179 ? -11.258 -13.516 -12.391 1 98.25 179 GLY A C 1
ATOM 1333 O O . GLY A 1 179 ? -11.102 -13.898 -11.227 1 98.25 179 GLY A O 1
ATOM 1334 N N . ASN A 1 180 ? -11.961 -14.148 -13.297 1 97.56 180 ASN A N 1
ATOM 1335 C CA . ASN A 1 180 ? -12.602 -15.406 -12.953 1 97.56 180 ASN A CA 1
ATOM 1336 C C . ASN A 1 180 ? -11.875 -16.594 -13.562 1 97.56 180 ASN A C 1
ATOM 1338 O O . ASN A 1 180 ? -12.5 -17.578 -13.977 1 97.56 180 ASN A O 1
ATOM 1342 N N . GLY A 1 181 ? -10.523 -16.484 -13.711 1 96.56 181 GLY A N 1
ATOM 1343 C CA . GLY A 1 181 ? -9.672 -17.625 -13.984 1 96.56 181 GLY A CA 1
ATOM 1344 C C . GLY A 1 181 ? -9.383 -18.469 -12.758 1 96.56 181 GLY A C 1
ATOM 1345 O O . GLY A 1 181 ? -9.992 -18.266 -11.703 1 96.56 181 GLY A O 1
ATOM 1346 N N . SER A 1 182 ? -8.461 -19.422 -12.93 1 97 182 SER A N 1
ATOM 1347 C CA . SER A 1 182 ? -8.211 -20.391 -11.867 1 97 182 SER A CA 1
ATOM 1348 C C . SER A 1 182 ? -7.746 -19.703 -10.586 1 97 182 SER A C 1
ATOM 1350 O O . SER A 1 182 ? -8.25 -20 -9.5 1 97 182 SER A O 1
ATOM 1352 N N . LEU A 1 183 ? -6.812 -18.75 -10.703 1 98.19 183 LEU A N 1
ATOM 1353 C CA . LEU A 1 183 ? -6.301 -18.047 -9.523 1 98.19 183 LEU A CA 1
ATOM 1354 C C . LEU A 1 183 ? -7.41 -17.266 -8.836 1 98.19 183 LEU A C 1
ATOM 1356 O O . LEU A 1 183 ? -7.527 -17.312 -7.605 1 98.19 183 LEU A O 1
ATOM 1360 N N . GLY A 1 184 ? -8.203 -16.547 -9.602 1 98.62 184 GLY A N 1
ATOM 1361 C CA . GLY A 1 184 ? -9.312 -15.797 -9.039 1 98.62 184 GLY A CA 1
ATOM 1362 C C . GLY A 1 184 ? -10.336 -16.672 -8.352 1 98.62 184 GLY A C 1
ATOM 1363 O O . GLY A 1 184 ? -10.812 -16.344 -7.262 1 98.62 184 GLY A O 1
ATOM 1364 N N . LEU A 1 185 ? -10.695 -17.781 -8.93 1 98.75 185 LEU A N 1
ATOM 1365 C CA . LEU A 1 185 ? -11.711 -18.672 -8.375 1 98.75 185 LEU A CA 1
ATOM 1366 C C . LEU A 1 185 ? -11.203 -19.344 -7.098 1 98.75 185 LEU A C 1
ATOM 1368 O O . LEU A 1 185 ? -11.945 -19.484 -6.125 1 98.75 185 LEU A O 1
ATOM 1372 N N . LEU A 1 186 ? -9.906 -19.781 -7.102 1 98.88 186 LEU A N 1
ATOM 1373 C CA . LEU A 1 186 ? -9.312 -20.312 -5.883 1 98.88 186 LEU A CA 1
ATOM 1374 C C . LEU A 1 186 ? -9.312 -19.266 -4.773 1 98.88 186 LEU A C 1
ATOM 1376 O O . LEU A 1 186 ? -9.641 -19.578 -3.625 1 98.88 186 LEU A O 1
ATOM 1380 N N . THR A 1 187 ? -9 -18.047 -5.117 1 98.88 187 THR A N 1
ATOM 1381 C CA . THR A 1 187 ? -8.992 -16.953 -4.152 1 98.88 187 THR A CA 1
ATOM 1382 C C . THR A 1 187 ? -10.391 -16.719 -3.598 1 98.88 187 THR A C 1
ATOM 1384 O O . THR A 1 187 ? -10.562 -16.516 -2.391 1 98.88 187 THR A O 1
ATOM 1387 N N . LEU A 1 188 ? -11.391 -16.734 -4.508 1 98.81 188 LEU A N 1
ATOM 1388 C CA . LEU A 1 188 ? -12.773 -16.562 -4.066 1 98.81 188 LEU A CA 1
ATOM 1389 C C . LEU A 1 188 ? -13.156 -17.641 -3.057 1 98.81 188 LEU A C 1
ATOM 1391 O O . LEU A 1 188 ? -13.812 -17.344 -2.053 1 98.81 188 LEU A O 1
ATOM 1395 N N . GLY A 1 189 ? -12.773 -18.875 -3.344 1 98.81 189 GLY A N 1
ATOM 1396 C CA . GLY A 1 189 ? -13 -19.953 -2.395 1 98.81 189 GLY A CA 1
ATOM 1397 C C . GLY A 1 189 ? -12.328 -19.719 -1.055 1 98.81 189 GLY A C 1
ATOM 1398 O O . GLY A 1 189 ? -12.922 -19.984 -0.005 1 98.81 189 GLY A O 1
ATOM 1399 N N . MET A 1 190 ? -11.07 -19.25 -1.072 1 98.88 190 MET A N 1
ATOM 1400 C CA . MET A 1 190 ? -10.336 -18.938 0.149 1 98.88 190 MET A CA 1
ATOM 1401 C C . MET A 1 190 ? -11.055 -17.844 0.952 1 98.88 190 MET A C 1
ATOM 1403 O O . MET A 1 190 ? -11.18 -17.969 2.172 1 98.88 190 MET A O 1
ATOM 1407 N N . LEU A 1 191 ? -11.523 -16.797 0.256 1 98.75 191 LEU A N 1
ATOM 1408 C CA . LEU A 1 191 ? -12.203 -15.695 0.917 1 98.75 191 LEU A CA 1
ATOM 1409 C C . LEU A 1 191 ? -13.547 -16.141 1.479 1 98.75 191 LEU A C 1
ATOM 1411 O O . LEU A 1 191 ? -13.961 -15.68 2.547 1 98.75 191 LEU A O 1
ATOM 1415 N N . ASP A 1 192 ? -14.234 -17.016 0.756 1 98.19 192 ASP A N 1
ATOM 1416 C CA . ASP A 1 192 ? -15.516 -17.547 1.206 1 98.19 192 ASP A CA 1
ATOM 1417 C C . ASP A 1 192 ? -15.367 -18.312 2.525 1 98.19 192 ASP A C 1
ATOM 1419 O O . ASP A 1 192 ? -16.297 -18.328 3.34 1 98.19 192 ASP A O 1
ATOM 1423 N N . GLN A 1 193 ? -14.195 -18.875 2.795 1 96.5 193 GLN A N 1
ATOM 1424 C CA . GLN A 1 193 ? -13.953 -19.641 4.012 1 96.5 193 GLN A CA 1
ATOM 1425 C C . GLN A 1 193 ? -13.656 -18.719 5.191 1 96.5 193 GLN A C 1
ATOM 1427 O O . GLN A 1 193 ? -13.688 -19.156 6.348 1 96.5 193 GLN A O 1
ATOM 1432 N N . ARG A 1 194 ? -13.336 -17.484 4.895 1 94.88 194 ARG A N 1
ATOM 1433 C CA . ARG A 1 194 ? -13.039 -16.547 5.961 1 94.88 194 ARG A CA 1
ATOM 1434 C C . ARG A 1 194 ? -14.32 -15.93 6.523 1 94.88 194 ARG A C 1
ATOM 1436 O O . ARG A 1 194 ? -15.219 -15.555 5.77 1 94.88 194 ARG A O 1
ATOM 1443 N N . ALA A 1 195 ? -14.414 -15.75 7.809 1 89.56 195 ALA A N 1
ATOM 1444 C CA . ALA A 1 195 ? -15.625 -15.297 8.492 1 89.56 195 ALA A CA 1
ATOM 1445 C C . ALA A 1 195 ? -15.773 -13.781 8.383 1 89.56 195 ALA A C 1
ATOM 1447 O O . ALA A 1 195 ? -16.875 -13.242 8.586 1 89.56 195 ALA A O 1
ATOM 1448 N N . ASP A 1 196 ? -14.773 -13.102 7.996 1 91.94 196 ASP A N 1
ATOM 1449 C CA . ASP A 1 196 ? -14.805 -11.648 8.047 1 91.94 196 ASP A CA 1
ATOM 1450 C C . ASP A 1 196 ? -15.484 -11.062 6.812 1 91.94 196 ASP A C 1
ATOM 1452 O O . ASP A 1 196 ? -15.961 -9.93 6.836 1 91.94 196 ASP A O 1
ATOM 1456 N N . PHE A 1 197 ? -15.617 -11.789 5.758 1 96.69 197 PHE A N 1
ATOM 1457 C CA . PHE A 1 197 ? -16.203 -11.25 4.535 1 96.69 197 PHE A CA 1
ATOM 1458 C C . PHE A 1 197 ? -17.672 -11.641 4.414 1 96.69 197 PHE A C 1
ATOM 1460 O O . PHE A 1 197 ? -17.984 -12.828 4.34 1 96.69 197 PHE A O 1
ATOM 1467 N N . GLU A 1 198 ? -18.5 -10.641 4.332 1 96.94 198 GLU A N 1
ATOM 1468 C CA . GLU A 1 198 ? -19.953 -10.836 4.215 1 96.94 198 GLU A CA 1
ATOM 1469 C C . GLU A 1 198 ? -20.391 -10.82 2.752 1 96.94 198 GLU A C 1
ATOM 1471 O O . GLU A 1 198 ? -21.375 -11.453 2.391 1 96.94 198 GLU A O 1
ATOM 1476 N N . SER A 1 199 ? -19.703 -10.062 1.945 1 98.44 199 SER A N 1
ATOM 1477 C CA . SER A 1 199 ? -20.031 -9.922 0.53 1 98.44 199 SER A CA 1
ATOM 1478 C C . SER A 1 199 ? -18.812 -10.211 -0.347 1 98.44 199 SER A C 1
ATOM 1480 O O . SER A 1 199 ? -17.734 -9.664 -0.124 1 98.44 199 SER A O 1
ATOM 1482 N N . LEU A 1 200 ? -19.031 -11.086 -1.303 1 98.81 200 LEU A N 1
ATOM 1483 C CA . LEU A 1 200 ? -18 -11.438 -2.264 1 98.81 200 LEU A CA 1
ATOM 1484 C C . LEU A 1 200 ? -18.453 -11.133 -3.689 1 98.81 200 LEU A C 1
ATOM 1486 O O . LEU A 1 200 ? -19.594 -11.414 -4.051 1 98.81 200 LEU A O 1
ATOM 1490 N N . TYR A 1 201 ? -17.609 -10.5 -4.441 1 98.94 201 TYR A N 1
ATOM 1491 C CA . TYR A 1 201 ? -17.812 -10.203 -5.855 1 98.94 201 TYR A CA 1
ATOM 1492 C C . TYR A 1 201 ? -16.672 -10.758 -6.703 1 98.94 201 TYR A C 1
ATOM 1494 O O . TYR A 1 201 ? -15.531 -10.805 -6.254 1 98.94 201 TYR A O 1
ATOM 1502 N N . CYS A 1 202 ? -16.969 -11.195 -7.887 1 98.94 202 CYS A N 1
ATOM 1503 C CA . CYS A 1 202 ? -15.969 -11.648 -8.852 1 98.94 202 CYS A CA 1
ATOM 1504 C C . CYS A 1 202 ? -16.234 -11.062 -10.234 1 98.94 202 CYS A C 1
ATOM 1506 O O . CYS A 1 202 ? -17.328 -11.234 -10.781 1 98.94 202 CYS A O 1
ATOM 1508 N N . LEU A 1 203 ? -15.281 -10.352 -10.703 1 98.81 203 LEU A N 1
ATOM 1509 C CA . LEU A 1 203 ? -15.398 -9.734 -12.023 1 98.81 203 LEU A CA 1
ATOM 1510 C C . LEU A 1 203 ? -14.883 -10.672 -13.109 1 98.81 203 LEU A C 1
ATOM 1512 O O . LEU A 1 203 ? -13.852 -11.328 -12.938 1 98.81 203 LEU A O 1
ATOM 1516 N N . GLY A 1 204 ? -15.57 -10.781 -14.164 1 97.75 204 GLY A N 1
ATOM 1517 C CA . GLY A 1 204 ? -15.141 -11.516 -15.344 1 97.75 204 GLY A CA 1
ATOM 1518 C C . GLY A 1 204 ? -15.672 -10.922 -16.641 1 97.75 204 GLY A C 1
ATOM 1519 O O . GLY A 1 204 ? -16.172 -9.797 -16.656 1 97.75 204 GLY A O 1
ATOM 1520 N N . ARG A 1 205 ? -15.422 -11.562 -17.672 1 96 205 ARG A N 1
ATOM 1521 C CA . ARG A 1 205 ? -15.852 -11.141 -19 1 96 205 ARG A CA 1
ATOM 1522 C C . ARG A 1 205 ? -16.359 -12.336 -19.797 1 96 205 ARG A C 1
ATOM 1524 O O . ARG A 1 205 ? -15.844 -12.617 -20.891 1 96 205 ARG A O 1
ATOM 1531 N N . ARG A 1 206 ? -17.344 -13.055 -19.234 1 95.69 206 ARG A N 1
ATOM 1532 C CA . ARG A 1 206 ? -17.906 -14.258 -19.844 1 95.69 206 ARG A CA 1
ATOM 1533 C C . ARG A 1 206 ? -19.406 -14.125 -20.062 1 95.69 206 ARG A C 1
ATOM 1535 O O . ARG A 1 206 ? -20.094 -13.477 -19.266 1 95.69 206 ARG A O 1
ATOM 1542 N N . ASP A 1 207 ? -19.859 -14.797 -21.141 1 95.12 207 ASP A N 1
ATOM 1543 C CA . ASP A 1 207 ? -21.297 -14.93 -21.344 1 95.12 207 ASP A CA 1
ATOM 1544 C C . ASP A 1 207 ? -21.844 -16.156 -20.609 1 95.12 207 ASP A C 1
ATOM 1546 O O . ASP A 1 207 ? -21.188 -17.188 -20.547 1 95.12 207 ASP A O 1
ATOM 1550 N N . ARG A 1 208 ? -23 -15.992 -20.141 1 93.88 208 ARG A N 1
ATOM 1551 C CA . ARG A 1 208 ? -23.719 -17.141 -19.562 1 93.88 208 ARG A CA 1
ATOM 1552 C C . ARG A 1 208 ? -24.25 -18.047 -20.672 1 93.88 208 ARG A C 1
ATOM 1554 O O . ARG A 1 208 ? -24.703 -17.562 -21.719 1 93.88 208 ARG A O 1
ATOM 1561 N N . PRO A 1 209 ? -24.375 -19.297 -20.547 1 94.56 209 PRO A N 1
ATOM 1562 C CA . PRO A 1 209 ? -23.859 -20.062 -19.422 1 94.56 209 PRO A CA 1
ATOM 1563 C C . PRO A 1 209 ? -22.344 -20.234 -19.469 1 94.56 209 PRO A C 1
ATOM 1565 O O . PRO A 1 209 ? -21.75 -20.312 -20.547 1 94.56 209 PRO A O 1
ATOM 1568 N N . ASP A 1 210 ? -21.719 -20.172 -18.359 1 96.12 210 ASP A N 1
ATOM 1569 C CA . ASP A 1 210 ? -20.281 -20.375 -18.25 1 96.12 210 ASP A CA 1
ATOM 1570 C C . ASP A 1 210 ? -19.922 -21.047 -16.922 1 96.12 210 ASP A C 1
ATOM 1572 O O . ASP A 1 210 ? -20.359 -20.609 -15.859 1 96.12 210 ASP A O 1
ATOM 1576 N N . PRO A 1 211 ? -19.078 -22.094 -17.031 1 96 211 PRO A N 1
ATOM 1577 C CA . PRO A 1 211 ? -18.75 -22.828 -15.805 1 96 211 PRO A CA 1
ATOM 1578 C C . PRO A 1 211 ? -18.125 -21.922 -14.742 1 96 211 PRO A C 1
ATOM 1580 O O . PRO A 1 211 ? -18.312 -22.156 -13.539 1 96 211 PRO A O 1
ATOM 1583 N N . THR A 1 212 ? -17.359 -20.938 -15.07 1 97.88 212 THR A N 1
ATOM 1584 C CA . THR A 1 212 ? -16.734 -20.078 -14.086 1 97.88 212 THR A CA 1
ATOM 1585 C C . THR A 1 212 ? -17.781 -19.234 -13.359 1 97.88 212 THR A C 1
ATOM 1587 O O . THR A 1 212 ? -17.641 -18.953 -12.164 1 97.88 212 THR A O 1
ATOM 1590 N N . ILE A 1 213 ? -18.797 -18.812 -14.062 1 98 213 ILE A N 1
ATOM 1591 C CA . ILE A 1 213 ? -19.891 -18.062 -13.445 1 98 213 ILE A CA 1
ATOM 1592 C C . ILE A 1 213 ? -20.641 -18.953 -12.461 1 98 213 ILE A C 1
ATOM 1594 O O . ILE A 1 213 ? -20.984 -18.531 -11.359 1 98 213 ILE A O 1
ATOM 1598 N N . ASP A 1 214 ? -20.844 -20.219 -12.891 1 97.88 214 ASP A N 1
ATOM 1599 C CA . ASP A 1 214 ? -21.516 -21.188 -12.008 1 97.88 214 ASP A CA 1
ATOM 1600 C C . ASP A 1 214 ? -20.734 -21.344 -10.703 1 97.88 214 ASP A C 1
ATOM 1602 O O . ASP A 1 214 ? -21.344 -21.391 -9.625 1 97.88 214 ASP A O 1
ATOM 1606 N N . ILE A 1 215 ? -19.422 -21.422 -10.805 1 98.5 215 ILE A N 1
ATOM 1607 C CA . ILE A 1 215 ? -18.578 -21.578 -9.625 1 98.5 215 ILE A CA 1
ATOM 1608 C C . ILE A 1 215 ? -18.719 -20.344 -8.727 1 98.5 215 ILE A C 1
ATOM 1610 O O . ILE A 1 215 ? -18.875 -20.469 -7.512 1 98.5 215 ILE A O 1
ATOM 1614 N N . VAL A 1 216 ? -18.656 -19.125 -9.273 1 98.75 216 VAL A N 1
ATOM 1615 C CA . VAL A 1 216 ? -18.766 -17.875 -8.531 1 98.75 216 VAL A CA 1
ATOM 1616 C C . VAL A 1 216 ? -20.078 -17.859 -7.742 1 98.75 216 VAL A C 1
ATOM 1618 O O . VAL A 1 216 ? -20.078 -17.562 -6.543 1 98.75 216 VAL A O 1
ATOM 1621 N N . GLU A 1 217 ? -21.141 -18.234 -8.391 1 98.62 217 GLU A N 1
ATOM 1622 C CA . GLU A 1 217 ? -22.469 -18.156 -7.785 1 98.62 217 GLU A CA 1
ATOM 1623 C C . GLU A 1 217 ? -22.672 -19.266 -6.766 1 98.62 217 GLU A C 1
ATOM 1625 O O . GLU A 1 217 ? -23.359 -19.078 -5.762 1 98.62 217 GLU A O 1
ATOM 1630 N N . GLU A 1 218 ? -22.047 -20.438 -7.039 1 98.44 218 GLU A N 1
ATOM 1631 C CA . GLU A 1 218 ? -22.125 -21.531 -6.066 1 98.44 218 GLU A CA 1
ATOM 1632 C C . GLU A 1 218 ? -21.422 -21.156 -4.766 1 98.44 218 GLU A C 1
ATOM 1634 O O . GLU A 1 218 ? -21.828 -21.578 -3.686 1 98.44 218 GLU A O 1
ATOM 1639 N N . LEU A 1 219 ? -20.391 -20.328 -4.832 1 98.31 219 LEU A N 1
ATOM 1640 C CA . LEU A 1 219 ? -19.672 -19.844 -3.66 1 98.31 219 LEU A CA 1
ATOM 1641 C C . LEU A 1 219 ? -20.453 -18.734 -2.963 1 98.31 219 LEU A C 1
ATOM 1643 O O . LEU A 1 219 ? -20 -18.172 -1.96 1 98.31 219 LEU A O 1
ATOM 1647 N N . GLY A 1 220 ? -21.609 -18.391 -3.514 1 97.69 220 GLY A N 1
ATOM 1648 C CA . GLY A 1 220 ? -22.438 -17.344 -2.943 1 97.69 220 GLY A CA 1
ATOM 1649 C C . GLY A 1 220 ? -21.969 -15.945 -3.316 1 97.69 220 GLY A C 1
ATOM 1650 O O . GLY A 1 220 ? -22.422 -14.953 -2.736 1 97.69 220 GLY A O 1
ATOM 1651 N N . ALA A 1 221 ? -21.031 -15.828 -4.258 1 98.75 221 ALA A N 1
ATOM 1652 C CA . ALA A 1 221 ? -20.516 -14.531 -4.699 1 98.75 221 ALA A CA 1
ATOM 1653 C C . ALA A 1 221 ? -21.344 -13.977 -5.859 1 98.75 221 ALA A C 1
ATOM 1655 O O . ALA A 1 221 ? -22.062 -14.727 -6.527 1 98.75 221 ALA A O 1
ATOM 1656 N N . THR A 1 222 ? -21.281 -12.719 -6.039 1 98.81 222 THR A N 1
ATOM 1657 C CA . THR A 1 222 ? -21.922 -12.039 -7.152 1 98.81 222 THR A CA 1
ATOM 1658 C C . THR A 1 222 ? -20.969 -11.906 -8.336 1 98.81 222 THR A C 1
ATOM 1660 O O . THR A 1 222 ? -19.891 -11.352 -8.203 1 98.81 222 THR A O 1
ATOM 1663 N N . TYR A 1 223 ? -21.359 -12.445 -9.453 1 98.81 223 TYR A N 1
ATOM 1664 C CA . TYR A 1 223 ? -20.578 -12.273 -10.672 1 98.81 223 TYR A CA 1
ATOM 1665 C C . TYR A 1 223 ? -20.844 -10.906 -11.305 1 98.81 223 TYR A C 1
ATOM 1667 O O . TYR A 1 223 ? -22 -10.5 -11.461 1 98.81 223 TYR A O 1
ATOM 1675 N N . VAL A 1 224 ? -19.859 -10.18 -11.625 1 98.88 224 VAL A N 1
ATOM 1676 C CA . VAL A 1 224 ? -19.938 -8.867 -12.266 1 98.88 224 VAL A CA 1
ATOM 1677 C C . VAL A 1 224 ? -19.344 -8.938 -13.664 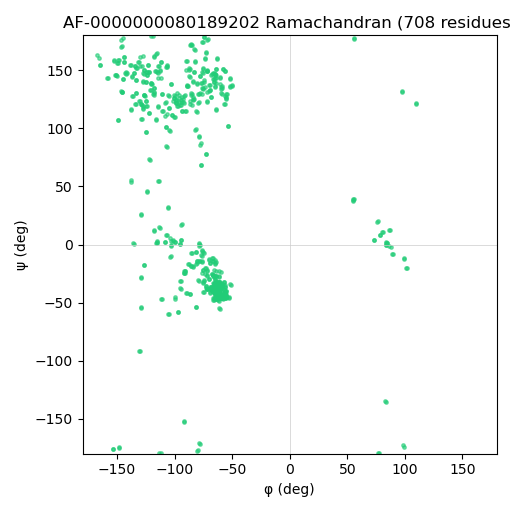1 98.88 224 VAL A C 1
ATOM 1679 O O . VAL A 1 224 ? -18.156 -9.258 -13.828 1 98.88 224 VAL A O 1
ATOM 1682 N N . ASP A 1 225 ? -20.094 -8.672 -14.711 1 98.62 225 ASP A N 1
ATOM 1683 C CA . ASP A 1 225 ? -19.609 -8.609 -16.094 1 98.62 225 ASP A CA 1
ATOM 1684 C C . ASP A 1 225 ? -18.938 -7.266 -16.375 1 98.62 225 ASP A C 1
ATOM 1686 O O . ASP A 1 225 ? -19.609 -6.227 -16.406 1 98.62 225 ASP A O 1
ATOM 1690 N N . SER A 1 226 ? -17.641 -7.34 -16.625 1 98.06 226 SER A N 1
ATOM 1691 C CA . SER A 1 226 ? -16.859 -6.117 -16.766 1 98.06 226 SER A CA 1
ATOM 1692 C C . SER A 1 226 ? -17.312 -5.309 -17.984 1 98.06 226 SER A C 1
ATOM 1694 O O . SER A 1 226 ? -17.016 -4.117 -18.078 1 98.06 226 SER A O 1
ATOM 1696 N N . ARG A 1 227 ? -17.938 -5.957 -18.953 1 97.56 227 ARG A N 1
ATOM 1697 C CA . ARG A 1 227 ? -18.406 -5.273 -20.156 1 97.56 227 ARG A CA 1
ATOM 1698 C C . ARG A 1 227 ? -19.609 -4.391 -19.844 1 97.56 227 ARG A C 1
ATOM 1700 O O . ARG A 1 227 ? -19.891 -3.424 -20.547 1 97.56 227 ARG A O 1
ATOM 1707 N N . GLU A 1 228 ? -20.25 -4.711 -18.797 1 98.06 228 GLU A N 1
ATOM 1708 C CA . GLU A 1 228 ? -21.422 -3.945 -18.344 1 98.06 228 GLU A CA 1
ATOM 1709 C C . GLU A 1 228 ? -21.047 -2.977 -17.234 1 98.06 228 GLU A C 1
ATOM 1711 O O . GLU A 1 228 ? -21.5 -1.829 -17.219 1 98.06 228 GLU A O 1
ATOM 1716 N N . THR A 1 229 ? -20.312 -3.434 -16.266 1 98.44 229 THR A N 1
ATOM 1717 C CA . THR A 1 229 ? -19.875 -2.652 -15.109 1 98.44 229 THR A CA 1
ATOM 1718 C C . THR A 1 229 ? -18.359 -2.682 -14.969 1 98.44 229 THR A C 1
ATOM 1720 O O . THR A 1 229 ? -17.812 -3.582 -14.336 1 98.44 229 THR A O 1
ATOM 1723 N N . PRO A 1 230 ? -17.703 -1.63 -15.492 1 97.94 230 PRO A N 1
ATOM 1724 C CA . PRO A 1 230 ? -16.266 -1.566 -15.281 1 97.94 230 PRO A CA 1
ATOM 1725 C C . PRO A 1 230 ? -15.883 -1.438 -13.812 1 97.94 230 PRO A C 1
ATOM 1727 O O . PRO A 1 230 ? -16.703 -1.018 -12.992 1 97.94 230 PRO A O 1
ATOM 1730 N N . VAL A 1 231 ? -14.68 -1.765 -13.508 1 98.62 231 VAL A N 1
ATOM 1731 C CA . VAL A 1 231 ? -14.203 -1.88 -12.133 1 98.62 231 VAL A CA 1
ATOM 1732 C C . VAL A 1 231 ? -14.469 -0.576 -11.383 1 98.62 231 VAL A C 1
ATOM 1734 O O . VAL A 1 231 ? -14.961 -0.591 -10.25 1 98.62 231 VAL A O 1
ATOM 1737 N N . GLY A 1 232 ? -14.156 0.573 -12 1 98 232 GLY A N 1
ATOM 1738 C CA . GLY A 1 232 ? -14.289 1.865 -11.352 1 98 232 GLY A CA 1
ATOM 1739 C C . GLY A 1 232 ? -15.727 2.238 -11.055 1 98 232 GLY A C 1
ATOM 1740 O O . GLY A 1 232 ? -15.992 3.154 -10.273 1 98 232 GLY A O 1
ATOM 1741 N N . GLU A 1 233 ? -16.719 1.537 -11.648 1 98.31 233 GLU A N 1
ATOM 1742 C CA . GLU A 1 233 ? -18.125 1.852 -11.492 1 98.31 233 GLU A CA 1
ATOM 1743 C C . GLU A 1 233 ? -18.812 0.886 -10.531 1 98.31 233 GLU A C 1
ATOM 1745 O O . GLU A 1 233 ? -19.984 1.055 -10.203 1 98.31 233 GLU A O 1
ATOM 1750 N N . ILE A 1 234 ? -18.109 -0.054 -10.008 1 98.75 234 I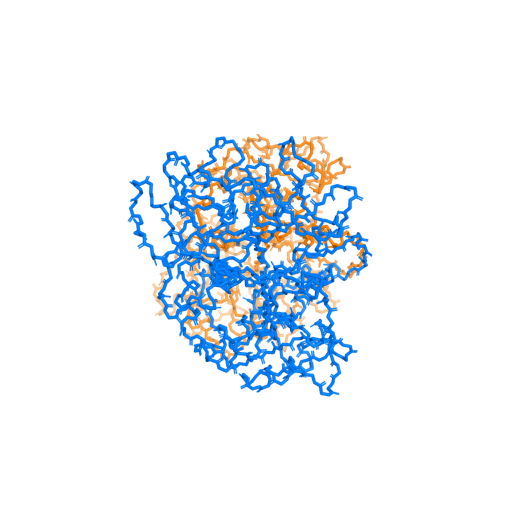LE A N 1
ATOM 1751 C CA . ILE A 1 234 ? -18.672 -1.102 -9.172 1 98.75 234 ILE A CA 1
ATOM 1752 C C . ILE A 1 234 ? -19.219 -0.49 -7.887 1 98.75 234 ILE A C 1
ATOM 1754 O O . ILE A 1 234 ? -20.297 -0.883 -7.41 1 98.75 234 ILE A O 1
ATOM 1758 N N . PRO A 1 235 ? -18.562 0.497 -7.289 1 98.62 235 PRO A N 1
ATOM 1759 C CA . PRO A 1 235 ? -19.125 1.077 -6.07 1 98.62 235 PRO A CA 1
ATOM 1760 C C . PRO A 1 235 ? -20.547 1.61 -6.273 1 98.62 235 PRO A C 1
ATOM 1762 O O . PRO A 1 235 ? -21.406 1.438 -5.406 1 98.62 235 PRO A O 1
ATOM 1765 N N . ASP A 1 236 ? -20.812 2.266 -7.367 1 98.25 236 ASP A N 1
ATOM 1766 C CA . ASP A 1 236 ? -22.125 2.828 -7.645 1 98.25 236 ASP A CA 1
ATOM 1767 C C . ASP A 1 236 ? -23.141 1.729 -7.977 1 98.25 236 ASP A C 1
ATOM 1769 O O . ASP A 1 236 ? -24.297 1.813 -7.594 1 98.25 236 ASP A O 1
ATOM 1773 N N . ALA A 1 237 ? -22.688 0.708 -8.711 1 98.62 237 ALA A N 1
ATOM 1774 C CA . ALA A 1 237 ? -23.578 -0.357 -9.172 1 98.62 237 ALA A CA 1
ATOM 1775 C C . ALA A 1 237 ? -23.844 -1.361 -8.055 1 98.62 237 ALA A C 1
ATOM 1777 O O . ALA A 1 237 ? -24.922 -1.963 -8.008 1 98.62 237 ALA A O 1
ATOM 1778 N N . HIS A 1 238 ? -22.922 -1.579 -7.156 1 98.44 238 HIS A N 1
ATOM 1779 C CA . HIS A 1 238 ? -23 -2.514 -6.039 1 98.44 238 HIS A CA 1
ATOM 1780 C C . HIS A 1 238 ? -22.609 -1.845 -4.727 1 98.44 238 HIS A C 1
ATOM 1782 O O . HIS A 1 238 ? -23.375 -1.063 -4.164 1 98.44 238 HIS A O 1
ATOM 1788 N N . GLU A 1 239 ? -21.344 -1.888 -4.332 1 98.62 239 GLU A N 1
ATOM 1789 C CA . GLU A 1 239 ? -20.766 -1.245 -3.158 1 98.62 239 GLU A CA 1
ATOM 1790 C C . GLU A 1 239 ? -19.234 -1.209 -3.242 1 98.62 239 GLU A C 1
ATOM 1792 O O . GLU A 1 239 ? -18.641 -1.985 -3.986 1 98.62 239 GLU A O 1
ATOM 1797 N N . PRO A 1 240 ? -18.641 -0.276 -2.586 1 98.75 240 PRO A N 1
ATOM 1798 C CA . PRO A 1 240 ? -17.172 -0.282 -2.543 1 98.75 240 PRO A CA 1
ATOM 1799 C C . PRO A 1 240 ? -16.609 -1.507 -1.827 1 98.75 240 PRO A C 1
ATOM 1801 O O . PRO A 1 240 ? -17.266 -2.066 -0.944 1 98.75 240 PRO A O 1
ATOM 1804 N N . ALA A 1 241 ? -15.445 -1.912 -2.203 1 98.88 241 ALA A N 1
ATOM 1805 C CA . ALA A 1 241 ? -14.836 -3.113 -1.636 1 98.88 241 ALA A CA 1
ATOM 1806 C C . ALA A 1 241 ? -13.758 -2.754 -0.617 1 98.88 241 ALA A C 1
ATOM 1808 O O . ALA A 1 241 ? -12.984 -1.822 -0.831 1 98.88 241 ALA A O 1
ATOM 1809 N N . ASP A 1 242 ? -13.734 -3.484 0.502 1 98.88 242 ASP A N 1
ATOM 1810 C CA . ASP A 1 242 ? -12.656 -3.322 1.476 1 98.88 242 ASP A CA 1
ATOM 1811 C C . ASP A 1 242 ? -11.352 -3.924 0.957 1 98.88 242 ASP A C 1
ATOM 1813 O O . ASP A 1 242 ? -10.266 -3.424 1.263 1 98.88 242 ASP A O 1
ATOM 1817 N N . LEU A 1 243 ? -11.492 -5.016 0.232 1 98.94 243 LEU A N 1
ATOM 1818 C CA . LEU A 1 243 ? -10.359 -5.723 -0.362 1 98.94 243 LEU A CA 1
ATOM 1819 C C . LEU A 1 243 ? -10.594 -5.973 -1.848 1 98.94 243 LEU A C 1
ATOM 1821 O O . LEU A 1 243 ? -11.633 -6.52 -2.232 1 98.94 243 LEU A O 1
ATOM 1825 N N . VAL A 1 244 ? -9.742 -5.473 -2.695 1 99 244 VAL A N 1
ATOM 1826 C CA . VAL A 1 244 ? -9.742 -5.848 -4.105 1 99 244 VAL A CA 1
ATOM 1827 C C . VAL A 1 244 ? -8.531 -6.734 -4.402 1 99 244 VAL A C 1
ATOM 1829 O O . VAL A 1 244 ? -7.398 -6.391 -4.051 1 99 244 VAL A O 1
ATOM 1832 N N . TYR A 1 245 ? -8.75 -7.906 -4.898 1 98.94 245 TYR A N 1
ATOM 1833 C CA . TYR A 1 245 ? -7.734 -8.836 -5.387 1 98.94 245 TYR A CA 1
ATOM 1834 C C . TYR A 1 245 ? -7.676 -8.82 -6.91 1 98.94 245 TYR A C 1
ATOM 1836 O O . TYR A 1 245 ? -8.602 -9.289 -7.574 1 98.94 245 TYR A O 1
ATOM 1844 N N . GLU A 1 246 ? -6.582 -8.312 -7.516 1 98.94 246 GLU A N 1
ATOM 1845 C CA . GLU A 1 246 ? -6.469 -8.109 -8.961 1 98.94 246 GLU A CA 1
ATOM 1846 C C . GLU A 1 246 ? -5.664 -9.234 -9.609 1 98.94 246 GLU A C 1
ATOM 1848 O O . GLU A 1 246 ? -4.457 -9.352 -9.375 1 98.94 246 GLU A O 1
ATOM 1853 N N . ALA A 1 247 ? -6.301 -10.086 -10.375 1 98.06 247 ALA A N 1
ATOM 1854 C CA . ALA A 1 247 ? -5.652 -11.25 -10.977 1 98.06 247 ALA A CA 1
ATOM 1855 C C . ALA A 1 247 ? -5.93 -11.312 -12.477 1 98.06 247 ALA A C 1
ATOM 1857 O O . ALA A 1 247 ? -5.996 -12.398 -13.055 1 98.06 247 ALA A O 1
ATOM 1858 N N . THR A 1 248 ? -6.199 -10.211 -13.125 1 96.81 248 THR A N 1
ATOM 1859 C CA . THR A 1 248 ? -6.496 -10.195 -14.555 1 96.81 248 THR A CA 1
ATOM 1860 C C . THR A 1 248 ? -5.238 -9.906 -15.359 1 96.81 248 THR A C 1
ATOM 1862 O O . THR A 1 248 ? -5.102 -10.375 -16.5 1 96.81 248 THR A O 1
ATOM 1865 N N . GLY A 1 249 ? -4.406 -9.031 -14.859 1 94.5 249 GLY A N 1
ATOM 1866 C CA . GLY A 1 249 ? -3.279 -8.516 -15.617 1 94.5 249 GLY A CA 1
ATOM 1867 C C . GLY A 1 249 ? -3.672 -7.445 -16.625 1 94.5 249 GLY A C 1
ATOM 1868 O O . GLY A 1 249 ? -2.881 -7.09 -17.5 1 94.5 249 GLY A O 1
ATOM 1869 N N . HIS A 1 250 ? -4.914 -7.02 -16.562 1 96.94 250 HIS A N 1
ATOM 1870 C CA . HIS A 1 250 ? -5.324 -5.875 -17.359 1 96.94 250 HIS A CA 1
ATOM 1871 C C . HIS A 1 250 ? -4.746 -4.574 -16.812 1 96.94 250 HIS A C 1
ATOM 1873 O O . HIS A 1 250 ? -4.988 -4.227 -15.648 1 96.94 250 HIS A O 1
ATOM 1879 N N . ALA A 1 251 ? -4.027 -3.891 -17.625 1 97.25 251 ALA A N 1
ATOM 1880 C CA . ALA A 1 251 ? -3.186 -2.785 -17.172 1 97.25 251 ALA A CA 1
ATOM 1881 C C . ALA A 1 251 ? -4.012 -1.746 -16.422 1 97.25 251 ALA A C 1
ATOM 1883 O O . ALA A 1 251 ? -3.557 -1.199 -15.414 1 97.25 251 ALA A O 1
ATOM 1884 N N . ARG A 1 252 ? -5.246 -1.488 -16.828 1 97.81 252 ARG A N 1
ATOM 1885 C CA . ARG A 1 252 ? -6.078 -0.427 -16.266 1 97.81 252 ARG A CA 1
ATOM 1886 C C . ARG A 1 252 ? -6.566 -0.797 -14.867 1 97.81 252 ARG A C 1
ATOM 1888 O O . ARG A 1 252 ? -6.953 0.077 -14.086 1 97.81 252 ARG A O 1
ATOM 1895 N N . HIS A 1 253 ? -6.551 -2.068 -14.531 1 98.5 253 HIS A N 1
ATOM 1896 C CA . HIS A 1 253 ? -7.191 -2.535 -13.305 1 98.5 253 HIS A CA 1
ATOM 1897 C C . HIS A 1 253 ? -6.426 -2.068 -12.07 1 98.5 253 HIS A C 1
ATOM 1899 O O . HIS A 1 253 ? -7.02 -1.847 -11.016 1 98.5 253 HIS A O 1
ATOM 1905 N N . ALA A 1 254 ? -5.141 -1.909 -12.219 1 98.25 254 ALA A N 1
ATOM 1906 C CA . ALA A 1 254 ? -4.391 -1.393 -11.078 1 98.25 254 ALA A CA 1
ATOM 1907 C C . ALA A 1 254 ? -4.906 -0.019 -10.664 1 98.25 254 ALA A C 1
ATOM 1909 O O . ALA A 1 254 ? -4.938 0.303 -9.469 1 98.25 254 ALA A O 1
ATOM 1910 N N . PHE A 1 255 ? -5.336 0.784 -11.594 1 98.44 255 PHE A N 1
ATOM 1911 C CA . PHE A 1 255 ? -5.797 2.148 -11.359 1 98.44 255 PHE A CA 1
ATOM 1912 C C . PHE A 1 255 ? -7.277 2.164 -11 1 98.44 255 PHE A C 1
ATOM 1914 O O . PHE A 1 255 ? -7.684 2.85 -10.055 1 98.44 255 PHE A O 1
ATOM 1921 N N . GLU A 1 256 ? -8.039 1.404 -11.68 1 98.69 256 GLU A N 1
ATOM 1922 C CA . GLU A 1 256 ? -9.477 1.324 -11.438 1 98.69 256 GLU A CA 1
ATOM 1923 C C . GLU A 1 256 ? -9.766 0.712 -10.062 1 98.69 256 GLU A C 1
ATOM 1925 O O . GLU A 1 256 ? -10.82 0.968 -9.477 1 98.69 256 GLU A O 1
ATOM 1930 N N . THR A 1 257 ? -8.828 -0.109 -9.586 1 98.88 257 THR A N 1
ATOM 1931 C CA . THR A 1 257 ? -8.938 -0.671 -8.242 1 98.88 257 THR A CA 1
ATOM 1932 C C . THR A 1 257 ? -9.086 0.436 -7.199 1 98.88 257 THR A C 1
ATOM 1934 O O . THR A 1 257 ? -9.875 0.316 -6.266 1 98.88 257 THR A O 1
ATOM 1937 N N . VAL A 1 258 ? -8.367 1.539 -7.336 1 98.88 258 VAL A N 1
ATOM 1938 C CA . VAL A 1 258 ? -8.43 2.646 -6.391 1 98.88 258 VAL A CA 1
ATOM 1939 C C . VAL A 1 258 ? -9.852 3.199 -6.332 1 98.88 258 VAL A C 1
ATOM 1941 O O . VAL A 1 258 ? -10.359 3.521 -5.254 1 98.88 258 VAL A O 1
ATOM 1944 N N . GLU A 1 259 ? -10.477 3.23 -7.473 1 98.62 259 GLU A N 1
ATOM 1945 C CA . GLU A 1 259 ? -11.844 3.742 -7.559 1 98.62 259 GLU A CA 1
ATOM 1946 C C . GLU A 1 259 ? -12.836 2.768 -6.934 1 98.62 259 GLU A C 1
ATOM 1948 O O . GLU A 1 259 ? -13.883 3.18 -6.434 1 98.62 259 GLU A O 1
ATOM 1953 N N . ALA A 1 260 ? -12.516 1.523 -6.91 1 98.88 260 ALA A N 1
ATOM 1954 C CA . ALA A 1 260 ? -13.43 0.478 -6.457 1 98.88 260 ALA A CA 1
ATOM 1955 C C . ALA A 1 260 ? -13.359 0.305 -4.945 1 98.88 260 ALA A C 1
ATOM 1957 O O . ALA A 1 260 ? -14.266 -0.261 -4.332 1 98.88 260 ALA A O 1
ATOM 1958 N N . LEU A 1 261 ? -12.328 0.769 -4.359 1 98.94 261 LEU A N 1
ATOM 1959 C CA . LEU A 1 261 ? -12.055 0.506 -2.951 1 98.94 261 LEU A CA 1
ATOM 1960 C C . LEU A 1 261 ? -12.914 1.386 -2.053 1 98.94 261 LEU A C 1
ATOM 1962 O O . LEU A 1 261 ? -13.164 2.551 -2.371 1 98.94 261 LEU A O 1
ATOM 1966 N N . ALA A 1 262 ? -13.328 0.838 -0.903 1 98.81 262 ALA A N 1
ATOM 1967 C CA . ALA A 1 262 ? -13.891 1.586 0.216 1 98.81 262 ALA A CA 1
ATOM 1968 C C . ALA A 1 262 ? -12.812 2.365 0.958 1 98.81 262 ALA A C 1
ATOM 1970 O O . ALA A 1 262 ? -11.617 2.092 0.799 1 98.81 262 ALA A O 1
ATOM 1971 N N . PRO A 1 263 ? -13.211 3.4 1.724 1 98.56 263 PRO A N 1
ATOM 1972 C CA . PRO A 1 263 ? -12.219 4.016 2.613 1 98.56 263 PRO A CA 1
ATOM 1973 C C . PRO A 1 263 ? -11.469 2.992 3.461 1 98.56 263 PRO A C 1
ATOM 1975 O O . PRO A 1 263 ? -12.062 2.02 3.932 1 98.56 263 PRO A O 1
ATOM 1978 N N . ASN A 1 264 ? -10.148 3.186 3.559 1 98.81 264 ASN A N 1
ATOM 1979 C CA . ASN A 1 264 ? -9.242 2.326 4.312 1 98.81 264 ASN A CA 1
ATOM 1980 C C . ASN A 1 264 ? -9.008 0.996 3.6 1 98.81 264 ASN A C 1
ATOM 1982 O O . ASN A 1 264 ? -8.352 0.104 4.141 1 98.81 264 ASN A O 1
ATOM 1986 N N . GLY A 1 265 ? -9.57 0.828 2.381 1 98.94 265 GLY A N 1
ATOM 1987 C CA . GLY A 1 265 ? -9.461 -0.428 1.657 1 98.94 265 GLY A CA 1
ATOM 1988 C C . GLY A 1 265 ? -8.07 -0.672 1.091 1 98.94 265 GLY A C 1
ATOM 1989 O O . GLY A 1 265 ? -7.254 0.247 1.02 1 98.94 265 GLY A O 1
ATOM 1990 N N . VAL A 1 266 ? -7.805 -1.914 0.673 1 98.94 266 VAL A N 1
ATOM 1991 C CA . VAL A 1 266 ? -6.512 -2.287 0.111 1 98.94 266 VAL A CA 1
ATOM 1992 C C . VAL A 1 266 ? -6.719 -3.104 -1.162 1 98.94 266 VAL A C 1
ATOM 1994 O O . VAL A 1 266 ? -7.613 -3.947 -1.229 1 98.94 266 VAL A O 1
ATOM 1997 N N . GLY A 1 267 ? -6.02 -2.699 -2.178 1 98.94 267 GLY A N 1
ATOM 1998 C CA . GLY A 1 267 ? -5.918 -3.488 -3.395 1 98.94 267 GLY A CA 1
ATOM 1999 C C . GLY A 1 267 ? -4.652 -4.324 -3.457 1 98.94 267 GLY A C 1
ATOM 2000 O O . GLY A 1 267 ? -3.545 -3.791 -3.383 1 98.94 267 GLY A O 1
ATOM 2001 N N . ALA A 1 268 ? -4.812 -5.629 -3.539 1 98.94 268 ALA A N 1
ATOM 2002 C CA . ALA A 1 268 ? -3.697 -6.539 -3.787 1 98.94 268 ALA A CA 1
ATOM 2003 C C . ALA A 1 268 ? -3.557 -6.84 -5.273 1 98.94 268 ALA A C 1
ATOM 2005 O O . ALA A 1 268 ? -4.43 -7.473 -5.871 1 98.94 268 ALA A O 1
ATOM 2006 N N . LEU A 1 269 ? -2.465 -6.414 -5.863 1 98.94 269 LEU A N 1
ATOM 2007 C CA . LEU A 1 269 ? -2.246 -6.539 -7.301 1 98.94 269 LEU A CA 1
ATOM 2008 C C . LEU A 1 269 ? -1.338 -7.723 -7.613 1 98.94 269 LEU A C 1
ATOM 2010 O O . LEU A 1 269 ? -0.218 -7.805 -7.102 1 98.94 269 LEU A O 1
ATOM 2014 N N . LEU A 1 270 ? -1.802 -8.609 -8.477 1 98.69 270 LEU A N 1
ATOM 2015 C CA . LEU A 1 270 ? -1.031 -9.812 -8.781 1 98.69 270 LEU A CA 1
ATOM 2016 C C . LEU A 1 270 ? -0.872 -9.992 -10.281 1 98.69 270 LEU A C 1
ATOM 2018 O O . LEU A 1 270 ? 0.095 -10.602 -10.742 1 98.69 270 LEU A O 1
ATOM 2022 N N . GLY A 1 271 ? -1.836 -9.5 -11.062 1 97.12 271 GLY A N 1
ATOM 2023 C CA . GLY A 1 271 ? -1.773 -9.664 -12.508 1 97.12 271 GLY A CA 1
ATOM 2024 C C . GLY A 1 271 ? -0.59 -8.953 -13.141 1 97.12 271 GLY A C 1
ATOM 2025 O O . GLY A 1 271 ? -0.207 -7.867 -12.703 1 97.12 271 GLY A O 1
ATOM 2026 N N . VAL A 1 272 ? -0.031 -9.5 -14.18 1 95.38 272 VAL A N 1
ATOM 2027 C CA . VAL A 1 272 ? 1.084 -8.898 -14.906 1 95.38 272 VAL A CA 1
ATOM 2028 C C . VAL A 1 272 ? 0.65 -8.562 -16.328 1 95.38 272 VAL A C 1
ATOM 2030 O O . VAL A 1 272 ? 0.479 -9.453 -17.156 1 95.38 272 VAL A O 1
ATOM 2033 N N . PRO A 1 273 ? 0.49 -7.293 -16.578 1 94.75 273 PRO A N 1
ATOM 2034 C CA . PRO A 1 273 ? 0.028 -6.941 -17.922 1 94.75 273 PRO A CA 1
ATOM 2035 C C . PRO A 1 273 ? 1.048 -7.281 -19.016 1 94.75 273 PRO A C 1
ATOM 2037 O O . PRO A 1 273 ? 2.252 -7.117 -18.812 1 94.75 273 PRO A O 1
ATOM 2040 N N . ALA A 1 274 ? 0.527 -7.773 -20.094 1 90.19 274 ALA A N 1
ATOM 2041 C CA . ALA A 1 274 ? 1.346 -7.957 -21.281 1 90.19 274 ALA A CA 1
ATOM 2042 C C . ALA A 1 274 ? 1.372 -6.688 -22.125 1 90.19 274 ALA A C 1
ATOM 2044 O O . ALA A 1 274 ? 0.455 -5.867 -22.062 1 90.19 274 ALA A O 1
ATOM 2045 N N . GLY A 1 275 ? 2.389 -6.492 -22.828 1 90.94 275 GLY A N 1
ATOM 2046 C CA . GLY A 1 275 ? 2.465 -5.398 -23.797 1 90.94 275 GLY A CA 1
ATOM 2047 C C . GLY A 1 275 ? 2.715 -4.051 -23.141 1 90.94 275 GLY A C 1
ATOM 2048 O O . GLY A 1 275 ? 2.977 -3.973 -21.938 1 90.94 275 GLY A O 1
ATOM 2049 N N . ASP A 1 276 ? 2.775 -3.074 -23.969 1 93.5 276 ASP A N 1
ATOM 2050 C CA . ASP A 1 276 ? 3.006 -1.696 -23.547 1 93.5 276 ASP A CA 1
ATOM 2051 C C . ASP A 1 276 ? 1.73 -0.865 -23.672 1 93.5 276 ASP A C 1
ATOM 2053 O O . ASP A 1 276 ? 1.368 -0.434 -24.766 1 93.5 276 ASP A O 1
ATOM 2057 N N . TRP A 1 277 ? 1.11 -0.696 -22.516 1 95.88 277 TRP A N 1
ATOM 2058 C CA . TRP A 1 277 ? -0.133 0.068 -22.484 1 95.88 277 TRP A CA 1
ATOM 2059 C C . TRP A 1 277 ? 0.099 1.456 -21.891 1 95.88 277 TRP A C 1
ATOM 2061 O O . TRP A 1 277 ? 0.516 1.586 -20.734 1 95.88 277 TRP A O 1
ATOM 2071 N N . ARG A 1 278 ? -0.121 2.488 -22.656 1 97.38 278 ARG A N 1
ATOM 2072 C CA . ARG A 1 278 ? -0.203 3.871 -22.203 1 97.38 278 ARG A CA 1
ATOM 2073 C C . ARG A 1 278 ? -1.626 4.402 -22.312 1 97.38 278 ARG A C 1
ATOM 2075 O O . ARG A 1 278 ? -2.303 4.16 -23.312 1 97.38 278 ARG A O 1
ATOM 2082 N N . PHE A 1 279 ? -2.15 4.953 -21.328 1 98.19 279 PHE A N 1
ATOM 2083 C CA . PHE A 1 279 ? -3.514 5.473 -21.375 1 98.19 279 PHE A CA 1
ATOM 2084 C C . PHE A 1 279 ? -3.682 6.629 -20.391 1 98.19 279 PHE A C 1
ATOM 2086 O O . PHE A 1 279 ? -2.855 6.812 -19.5 1 98.19 279 PHE A O 1
ATOM 2093 N N . GLU A 1 280 ? -4.645 7.41 -20.641 1 98.06 280 GLU A N 1
ATOM 2094 C CA . GLU A 1 280 ? -4.957 8.547 -19.781 1 98.06 280 GLU A CA 1
ATOM 2095 C C . GLU A 1 280 ? -5.672 8.094 -18.516 1 98.06 280 GLU A C 1
ATOM 2097 O O . GLU A 1 280 ? -6.531 7.215 -18.547 1 98.06 280 GLU A O 1
ATOM 2102 N N . VAL A 1 281 ? -5.324 8.68 -17.375 1 98 281 VAL A N 1
ATOM 2103 C CA . VAL A 1 281 ? -6.008 8.445 -16.094 1 98 281 VAL A CA 1
ATOM 2104 C C . VAL A 1 281 ? -6.438 9.773 -15.484 1 98 281 VAL A C 1
ATOM 2106 O O . VAL A 1 281 ? -5.844 10.82 -15.773 1 98 281 VAL A O 1
ATOM 2109 N N . ALA A 1 282 ? -7.508 9.758 -14.742 1 97.94 282 ALA A N 1
ATOM 2110 C CA . ALA A 1 282 ? -7.832 10.898 -13.883 1 97.94 282 ALA A CA 1
ATOM 2111 C C . ALA A 1 282 ? -6.887 10.961 -12.688 1 97.94 282 ALA A C 1
ATOM 2113 O O . ALA A 1 282 ? -7.277 10.648 -11.555 1 97.94 282 ALA A O 1
ATOM 2114 N N . GLY A 1 283 ? -5.672 11.453 -12.938 1 97.94 283 GLY A N 1
ATOM 2115 C CA . GLY A 1 283 ? -4.562 11.305 -12.016 1 97.94 283 GLY A CA 1
ATOM 2116 C C . GLY A 1 283 ? -4.793 12.016 -10.688 1 97.94 283 GLY A C 1
ATOM 2117 O O . GLY A 1 283 ? -4.48 11.469 -9.625 1 97.94 283 GLY A O 1
ATOM 2118 N N . SER A 1 284 ? -5.324 13.227 -10.695 1 97.75 284 SER A N 1
ATOM 2119 C CA . SER A 1 284 ? -5.566 13.961 -9.461 1 97.75 284 SER A CA 1
ATOM 2120 C C . SER A 1 284 ? -6.609 13.258 -8.602 1 97.75 284 SER A C 1
ATOM 2122 O O . SER A 1 284 ? -6.473 13.195 -7.375 1 97.75 284 SER A O 1
ATOM 2124 N N . ASP A 1 285 ? -7.625 12.703 -9.242 1 97.75 285 ASP A N 1
ATOM 2125 C CA . ASP A 1 285 ? -8.68 12.016 -8.508 1 97.75 285 ASP A CA 1
ATOM 2126 C C . ASP A 1 285 ? -8.148 10.75 -7.836 1 97.75 285 ASP A C 1
ATOM 2128 O O . ASP A 1 285 ? -8.438 10.492 -6.664 1 97.75 285 ASP A O 1
ATOM 2132 N N . ILE A 1 286 ? -7.375 9.945 -8.57 1 98.56 286 ILE A N 1
ATOM 2133 C CA . ILE A 1 286 ? -6.785 8.727 -8.039 1 98.56 286 ILE A CA 1
ATOM 2134 C C . ILE A 1 286 ? -5.871 9.055 -6.863 1 98.56 286 ILE A C 1
ATOM 2136 O O . ILE A 1 286 ? -5.957 8.43 -5.809 1 98.56 286 ILE A O 1
ATOM 2140 N N . HIS A 1 287 ? -5.055 10.055 -7.059 1 98.62 287 HIS A N 1
ATOM 2141 C CA . HIS A 1 287 ? -4.148 10.5 -6.008 1 98.62 287 HIS A CA 1
ATOM 2142 C C . HIS A 1 287 ? -4.918 10.977 -4.777 1 98.62 287 HIS A C 1
ATOM 2144 O O . HIS A 1 287 ? -4.609 10.57 -3.654 1 98.62 287 HIS A O 1
ATOM 2150 N N . ARG A 1 288 ? -5.965 11.758 -4.91 1 97.56 288 ARG A N 1
ATOM 2151 C CA . ARG A 1 288 ? -6.777 12.258 -3.807 1 97.56 288 ARG A CA 1
ATOM 2152 C C . ARG A 1 288 ? -7.449 11.117 -3.059 1 97.56 288 ARG A C 1
ATOM 2154 O O . ARG A 1 288 ? -7.488 11.109 -1.827 1 97.56 288 ARG A O 1
ATOM 2161 N N . GLN A 1 289 ? -7.969 10.156 -3.801 1 98.19 289 GLN A N 1
ATOM 2162 C CA . GLN A 1 289 ? -8.656 9.031 -3.174 1 98.19 289 GLN A CA 1
ATOM 2163 C C . GLN A 1 289 ? -7.699 8.219 -2.301 1 98.19 289 GLN A C 1
ATOM 2165 O O . GLN A 1 289 ? -8.039 7.844 -1.18 1 98.19 289 GLN A O 1
ATOM 2170 N N . LEU A 1 290 ? -6.48 7.961 -2.854 1 98.81 290 LEU A N 1
ATOM 2171 C CA . LEU A 1 290 ? -5.488 7.238 -2.062 1 98.81 290 LEU A CA 1
ATOM 2172 C C . LEU A 1 290 ? -5.227 7.949 -0.739 1 98.81 290 LEU A C 1
ATOM 2174 O O . LEU A 1 290 ? -5.219 7.316 0.32 1 98.81 290 LEU A O 1
ATOM 2178 N N . VAL A 1 291 ? -5.121 9.25 -0.774 1 98.5 291 VAL A N 1
ATOM 2179 C CA . VAL A 1 291 ? -4.699 10.016 0.393 1 98.5 291 VAL A CA 1
ATOM 2180 C C . VAL A 1 291 ? -5.887 10.234 1.324 1 98.5 291 VAL A C 1
ATOM 2182 O O . VAL A 1 291 ? -5.863 9.82 2.484 1 98.5 291 VAL A O 1
ATOM 2185 N N . LEU A 1 292 ? -6.992 10.781 0.821 1 97.44 292 LEU A N 1
ATOM 2186 C CA . LEU A 1 292 ? -8.078 11.281 1.655 1 97.44 292 LEU A CA 1
ATOM 2187 C C . LEU A 1 292 ? -8.914 10.125 2.203 1 97.44 292 LEU A C 1
ATOM 2189 O O . LEU A 1 292 ? -9.703 10.305 3.135 1 97.44 292 LEU A O 1
ATOM 2193 N N . GLN A 1 293 ? -8.719 8.938 1.611 1 98.62 293 GLN A N 1
ATOM 2194 C CA . GLN A 1 293 ? -9.484 7.789 2.08 1 98.62 293 GLN A CA 1
ATOM 2195 C C . GLN A 1 293 ? -8.57 6.703 2.631 1 98.62 293 GLN A C 1
ATOM 2197 O O . GLN A 1 293 ? -8.992 5.559 2.805 1 98.62 293 GLN A O 1
ATOM 2202 N N . ASN A 1 294 ? -7.328 7.004 2.844 1 98.81 294 ASN A N 1
ATOM 2203 C CA . ASN A 1 294 ? -6.363 6.09 3.447 1 98.81 294 ASN A CA 1
ATOM 2204 C C . ASN A 1 294 ? -6.297 4.766 2.695 1 98.81 294 ASN A C 1
ATOM 2206 O O . ASN A 1 294 ? -6.242 3.699 3.311 1 98.81 294 ASN A O 1
ATOM 2210 N N . LYS A 1 295 ? -6.398 4.812 1.383 1 98.94 295 LYS A N 1
ATOM 2211 C CA . LYS A 1 295 ? -6.375 3.572 0.609 1 98.94 295 LYS A CA 1
ATOM 2212 C C . LYS A 1 295 ? -4.941 3.1 0.375 1 98.94 295 LYS A C 1
ATOM 2214 O O . LYS A 1 295 ? -3.998 3.887 0.471 1 98.94 295 LYS A O 1
ATOM 2219 N N . ALA A 1 296 ? -4.777 1.786 0.108 1 98.94 296 ALA A N 1
ATOM 2220 C CA . ALA A 1 296 ? -3.453 1.221 -0.135 1 98.94 296 ALA A CA 1
ATOM 2221 C C . ALA A 1 296 ? -3.473 0.274 -1.333 1 98.94 296 ALA A C 1
ATOM 2223 O O . ALA A 1 296 ? -4.508 -0.321 -1.645 1 98.94 296 ALA A O 1
ATOM 2224 N N . LEU A 1 297 ? -2.404 0.228 -2.023 1 98.94 297 LEU A N 1
ATOM 2225 C CA . LEU A 1 297 ? -2.096 -0.789 -3.023 1 98.94 297 LEU A CA 1
ATOM 2226 C C . LEU A 1 297 ? -0.853 -1.58 -2.627 1 98.94 297 LEU A C 1
ATOM 2228 O O . LEU A 1 297 ? 0.155 -0.998 -2.221 1 98.94 297 LEU A O 1
ATOM 2232 N N . VAL A 1 298 ? -0.937 -2.924 -2.674 1 98.94 298 VAL A N 1
ATOM 2233 C CA . VAL A 1 298 ? 0.224 -3.777 -2.441 1 98.94 298 VAL A CA 1
ATOM 2234 C C . VAL A 1 298 ? 0.414 -4.727 -3.625 1 98.94 298 VAL A C 1
ATOM 2236 O O . VAL A 1 298 ? -0.524 -5.414 -4.035 1 98.94 298 VAL A O 1
ATOM 2239 N N . GLY A 1 299 ? 1.581 -4.656 -4.195 1 98.88 299 GLY A N 1
ATOM 2240 C CA . GLY A 1 299 ? 1.947 -5.648 -5.195 1 98.88 299 GLY A CA 1
ATOM 2241 C C . GLY A 1 299 ? 2.48 -6.934 -4.594 1 98.88 299 GLY A C 1
ATOM 2242 O O . GLY A 1 299 ? 3.131 -6.914 -3.547 1 98.88 299 GLY A O 1
ATOM 2243 N N . SER A 1 300 ? 2.223 -8.039 -5.289 1 98.81 300 SER A N 1
ATOM 2244 C CA . SER A 1 300 ? 2.693 -9.328 -4.793 1 98.81 300 SER A CA 1
ATOM 2245 C C . SER A 1 300 ? 3.074 -10.258 -5.941 1 98.81 300 SER A C 1
ATOM 2247 O O . SER A 1 300 ? 2.33 -10.391 -6.914 1 98.81 300 SER A O 1
ATOM 2249 N N . VAL A 1 301 ? 4.258 -10.836 -5.805 1 97.94 301 VAL A N 1
ATOM 2250 C CA . VAL A 1 301 ? 4.715 -11.828 -6.773 1 97.94 301 VAL A CA 1
ATOM 2251 C C . VAL A 1 301 ? 5.375 -13 -6.043 1 97.94 301 VAL A C 1
ATOM 2253 O O . VAL A 1 301 ? 6.035 -12.805 -5.02 1 97.94 301 VAL A O 1
ATOM 2256 N N . ASN A 1 302 ? 5.207 -14.195 -6.555 1 98 302 ASN A N 1
ATOM 2257 C CA . ASN A 1 302 ? 5.809 -15.398 -5.988 1 98 302 ASN A CA 1
ATOM 2258 C C . ASN A 1 302 ? 5.434 -15.578 -4.52 1 98 302 ASN A C 1
ATOM 2260 O O . ASN A 1 302 ? 4.539 -14.898 -4.02 1 98 302 ASN A O 1
ATOM 2264 N N . SER A 1 303 ? 5.828 -16.578 -3.869 1 98.69 303 SER A N 1
ATOM 2265 C CA . SER A 1 303 ? 5.656 -16.875 -2.449 1 98.69 303 SER A CA 1
ATOM 2266 C C . SER A 1 303 ? 6.855 -17.641 -1.894 1 98.69 303 SER A C 1
ATOM 2268 O O . SER A 1 303 ? 7.848 -17.844 -2.596 1 98.69 303 SER A O 1
ATOM 2270 N N . ASN A 1 304 ? 6.887 -17.906 -0.631 1 98.56 304 ASN A N 1
ATOM 2271 C CA . ASN A 1 304 ? 7.977 -18.641 -0.001 1 98.56 304 ASN A CA 1
ATOM 2272 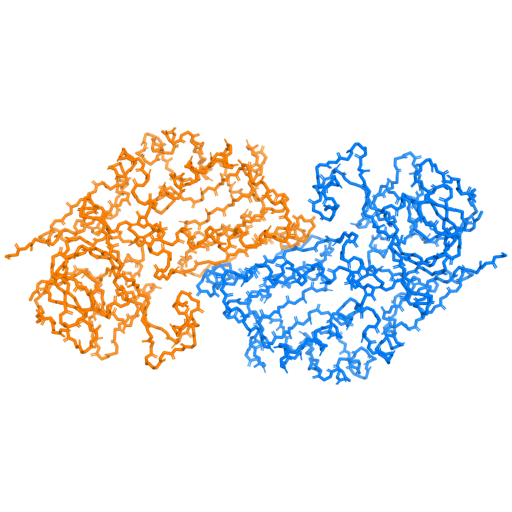C C . ASN A 1 304 ? 7.48 -19.938 0.649 1 98.56 304 ASN A C 1
ATOM 2274 O O . ASN A 1 304 ? 6.301 -20.266 0.558 1 98.56 304 ASN A O 1
ATOM 2278 N N . ALA A 1 305 ? 8.375 -20.703 1.255 1 98.69 305 ALA A N 1
ATOM 2279 C CA . ALA A 1 305 ? 8.062 -22.016 1.795 1 98.69 305 ALA A CA 1
ATOM 2280 C C . ALA A 1 305 ? 6.98 -21.922 2.865 1 98.69 305 ALA A C 1
ATOM 2282 O O . ALA A 1 305 ? 6.152 -22.828 2.996 1 98.69 305 ALA A O 1
ATOM 2283 N N . GLY A 1 306 ? 7.016 -20.875 3.633 1 98.69 306 GLY A N 1
ATOM 2284 C CA . GLY A 1 306 ? 5.973 -20.688 4.629 1 98.69 306 GLY A CA 1
ATOM 2285 C C . GLY A 1 306 ? 4.59 -20.547 4.023 1 98.69 306 GLY A C 1
ATOM 2286 O O . GLY A 1 306 ? 3.617 -21.094 4.547 1 98.69 306 GLY A O 1
ATOM 2287 N N . HIS A 1 307 ? 4.496 -19.812 2.961 1 98.88 307 HIS A N 1
ATOM 2288 C CA . HIS A 1 307 ? 3.227 -19.656 2.264 1 98.88 307 HIS A CA 1
ATOM 2289 C C . HIS A 1 307 ? 2.781 -20.984 1.635 1 98.88 307 HIS A C 1
ATOM 2291 O O . HIS A 1 307 ? 1.585 -21.281 1.587 1 98.88 307 HIS A O 1
ATOM 2297 N N . PHE A 1 308 ? 3.73 -21.766 1.08 1 98.94 308 PHE A N 1
ATOM 2298 C CA . PHE A 1 308 ? 3.402 -23.094 0.57 1 98.94 308 PHE A CA 1
ATOM 2299 C C . PHE A 1 308 ? 2.822 -23.969 1.675 1 98.94 308 PHE A C 1
ATOM 2301 O O . PHE A 1 308 ? 1.831 -24.672 1.462 1 98.94 308 PHE A O 1
ATOM 2308 N N . ALA A 1 309 ? 3.467 -23.938 2.814 1 98.88 309 ALA A N 1
ATOM 2309 C CA . ALA A 1 309 ? 2.951 -24.703 3.938 1 98.88 309 ALA A CA 1
ATOM 2310 C C . ALA A 1 309 ? 1.528 -24.281 4.293 1 98.88 309 ALA A C 1
ATOM 2312 O O . ALA A 1 309 ? 0.652 -25.125 4.484 1 98.88 309 ALA A O 1
ATOM 2313 N N . ALA A 1 310 ? 1.273 -22.984 4.352 1 98.88 310 ALA A N 1
ATOM 2314 C CA . ALA A 1 310 ? -0.074 -22.469 4.605 1 98.88 310 ALA A CA 1
ATOM 2315 C C . ALA A 1 310 ? -1.041 -22.922 3.51 1 98.88 310 ALA A C 1
ATOM 2317 O O . ALA A 1 310 ? -2.199 -23.234 3.789 1 98.88 310 ALA A O 1
ATOM 2318 N N . ALA A 1 311 ? -0.548 -22.938 2.324 1 98.94 311 ALA A N 1
ATOM 2319 C CA . ALA A 1 311 ? -1.364 -23.312 1.173 1 98.94 311 ALA A CA 1
ATOM 2320 C C . ALA A 1 311 ? -1.787 -24.766 1.252 1 98.94 311 ALA A C 1
ATOM 2322 O O . ALA A 1 311 ? -2.867 -25.141 0.781 1 98.94 311 ALA A O 1
ATOM 2323 N N . VAL A 1 312 ? -0.922 -25.625 1.801 1 98.88 312 VAL A N 1
ATOM 2324 C CA . VAL A 1 312 ? -1.286 -27.031 1.99 1 98.88 312 VAL A CA 1
ATOM 2325 C C . VAL A 1 312 ? -2.518 -27.125 2.889 1 98.88 312 VAL A C 1
ATOM 2327 O O . VAL A 1 312 ? -3.469 -27.844 2.572 1 98.88 312 VAL A O 1
ATOM 2330 N N . ASP A 1 313 ? -2.504 -26.375 3.99 1 98.81 313 ASP A N 1
ATOM 2331 C CA . ASP A 1 313 ? -3.65 -26.344 4.895 1 98.81 313 ASP A CA 1
ATOM 2332 C C . ASP A 1 313 ? -4.887 -25.781 4.195 1 98.81 313 ASP A C 1
ATOM 2334 O O . ASP A 1 313 ? -5.992 -26.312 4.367 1 98.81 313 ASP A O 1
ATOM 2338 N N . THR A 1 314 ? -4.691 -24.766 3.434 1 98.81 314 THR A N 1
ATOM 2339 C CA . THR A 1 314 ? -5.801 -24.141 2.713 1 98.81 314 THR A CA 1
ATOM 2340 C C . THR A 1 314 ? -6.398 -25.125 1.701 1 98.81 314 THR A C 1
ATOM 2342 O O . THR A 1 314 ? -7.621 -25.25 1.609 1 98.81 314 THR A O 1
ATOM 2345 N N . LEU A 1 315 ? -5.504 -25.766 0.957 1 98.81 315 LEU A N 1
ATOM 2346 C CA . LEU A 1 315 ? -5.965 -26.75 -0.015 1 98.81 315 LEU A CA 1
ATOM 2347 C C . LEU A 1 315 ? -6.82 -27.828 0.657 1 98.81 315 LEU A C 1
ATOM 2349 O O . LEU A 1 315 ? -7.875 -28.203 0.14 1 98.81 315 LEU A O 1
ATOM 2353 N N . ALA A 1 316 ? -6.406 -28.266 1.78 1 98.44 316 ALA A N 1
ATOM 2354 C CA . ALA A 1 316 ? -7.121 -29.312 2.52 1 98.44 316 ALA A CA 1
ATOM 2355 C C . ALA A 1 316 ? -8.484 -28.812 2.984 1 98.44 316 ALA A C 1
ATOM 2357 O O . ALA A 1 316 ? -9.422 -29.594 3.146 1 98.44 316 ALA A O 1
ATOM 2358 N N . ALA A 1 317 ? -8.617 -27.516 3.195 1 98.12 317 ALA A N 1
ATOM 2359 C CA . ALA A 1 317 ? -9.828 -26.938 3.777 1 98.12 317 ALA A CA 1
ATOM 2360 C C . ALA A 1 317 ? -10.828 -26.547 2.691 1 98.12 317 ALA A C 1
ATOM 2362 O O . ALA A 1 317 ? -12.023 -26.391 2.965 1 98.12 317 ALA A O 1
ATOM 2363 N N . LEU A 1 318 ? -10.422 -26.312 1.444 1 98.44 318 LEU A N 1
ATOM 2364 C CA . LEU A 1 318 ? -11.32 -25.922 0.365 1 98.44 318 LEU A CA 1
ATOM 2365 C C . LEU A 1 318 ? -12.281 -27.062 0.024 1 98.44 318 LEU A C 1
ATOM 2367 O O . LEU A 1 318 ? -11.922 -28.234 0.098 1 98.44 318 LEU A O 1
ATOM 2371 N N . PRO A 1 319 ? -13.492 -26.703 -0.385 1 97.81 319 PRO A N 1
ATOM 2372 C CA . PRO A 1 319 ? -14.453 -27.766 -0.687 1 97.81 319 PRO A CA 1
ATOM 2373 C C . PRO A 1 319 ? -14.055 -28.578 -1.916 1 97.81 319 PRO A C 1
ATOM 2375 O O . PRO A 1 319 ? -13.594 -28.016 -2.91 1 97.81 319 PRO A O 1
ATOM 2378 N N . ASP A 1 320 ? -14.391 -29.859 -1.855 1 97.69 320 ASP A N 1
ATOM 2379 C CA . ASP A 1 320 ? -14.055 -30.766 -2.941 1 97.69 320 ASP A CA 1
ATOM 2380 C C . ASP A 1 320 ? -14.719 -30.344 -4.246 1 97.69 320 ASP A C 1
ATOM 2382 O O . ASP A 1 320 ? -14.102 -30.422 -5.316 1 97.69 320 ASP A O 1
ATOM 2386 N N . TRP A 1 321 ? -15.922 -29.875 -4.129 1 98.25 321 TRP A N 1
ATOM 2387 C CA . TRP A 1 321 ? -16.641 -29.516 -5.348 1 98.25 321 TRP A CA 1
ATOM 2388 C C . TRP A 1 321 ? -15.93 -28.391 -6.082 1 98.25 321 TRP A C 1
ATOM 2390 O O . TRP A 1 321 ? -15.883 -28.375 -7.316 1 98.25 321 TRP A O 1
ATOM 2400 N N . LEU A 1 322 ? -15.375 -27.438 -5.344 1 98.62 322 LEU A N 1
ATOM 2401 C CA . LEU A 1 322 ? -14.672 -26.312 -5.949 1 98.62 322 LEU A CA 1
ATOM 2402 C C . LEU A 1 322 ? -13.422 -26.797 -6.684 1 98.62 322 LEU A C 1
ATOM 2404 O O . LEU A 1 322 ? -13.188 -26.422 -7.836 1 98.62 322 LEU A O 1
ATOM 2408 N N . LEU A 1 323 ? -12.664 -27.656 -6.008 1 98.38 323 LEU A N 1
ATOM 2409 C CA . LEU A 1 323 ? -11.43 -28.156 -6.594 1 98.38 323 LEU A CA 1
ATOM 2410 C C . LEU A 1 323 ? -11.719 -29 -7.832 1 98.38 323 LEU A C 1
ATOM 2412 O O . LEU A 1 323 ? -11.008 -28.906 -8.836 1 98.38 323 LEU A O 1
ATOM 2416 N N . ASP A 1 324 ? -12.805 -29.781 -7.781 1 97.81 324 ASP A N 1
ATOM 2417 C CA . ASP A 1 324 ? -13.219 -30.594 -8.922 1 97.81 324 ASP A CA 1
ATOM 2418 C C . ASP A 1 324 ? -13.625 -29.719 -10.102 1 97.81 324 ASP A C 1
ATOM 2420 O O . ASP A 1 324 ? -13.297 -30.031 -11.25 1 97.81 324 ASP A O 1
ATOM 2424 N N . ASP A 1 325 ? -14.352 -28.672 -9.789 1 97.81 325 ASP A N 1
ATOM 2425 C CA . ASP A 1 325 ? -14.883 -27.812 -10.852 1 97.81 325 ASP A CA 1
ATOM 2426 C C . ASP A 1 325 ? -13.789 -26.938 -11.445 1 97.81 325 ASP A C 1
ATOM 2428 O O . ASP A 1 325 ? -13.828 -26.594 -12.633 1 97.81 325 ASP A O 1
ATOM 2432 N N . VAL A 1 326 ? -12.766 -26.547 -10.672 1 98.06 326 VAL A N 1
ATOM 2433 C CA . VAL A 1 326 ? -11.688 -25.672 -11.133 1 98.06 326 VAL A CA 1
ATOM 2434 C C . VAL A 1 326 ? -10.734 -26.453 -12.023 1 98.06 326 VAL A C 1
ATOM 2436 O O . VAL A 1 326 ? -10.273 -25.953 -13.055 1 98.06 326 VAL A O 1
ATOM 2439 N N . VAL A 1 327 ? -10.43 -27.688 -11.641 1 97.75 327 VAL A N 1
ATOM 2440 C CA . VAL A 1 327 ? -9.555 -28.531 -12.453 1 97.75 327 VAL A CA 1
ATOM 2441 C C . VAL A 1 327 ? -10.352 -29.172 -13.578 1 97.75 327 VAL A C 1
ATOM 2443 O O . VAL A 1 327 ? -10.953 -30.234 -13.391 1 97.75 327 VAL A O 1
ATOM 2446 N N . THR A 1 328 ? -10.281 -28.609 -14.766 1 95.94 328 THR A N 1
ATOM 2447 C CA . THR A 1 328 ? -11.195 -29 -15.836 1 95.94 328 THR A CA 1
ATOM 2448 C C . THR A 1 328 ? -10.586 -30.125 -16.672 1 95.94 328 THR A C 1
ATOM 2450 O O . THR A 1 328 ? -11.305 -30.875 -17.344 1 95.94 328 THR A O 1
ATOM 2453 N N . SER A 1 329 ? -9.242 -30.172 -16.641 1 94.56 329 SER A N 1
ATOM 2454 C CA . SER A 1 329 ? -8.648 -31.234 -17.453 1 94.56 329 SER A CA 1
ATOM 2455 C C . SER A 1 329 ? -7.312 -31.688 -16.875 1 94.56 329 SER A C 1
ATOM 2457 O O . SER A 1 329 ? -6.602 -30.906 -16.25 1 94.56 329 SER A O 1
ATOM 2459 N N . VAL A 1 330 ? -7.039 -32.969 -17.031 1 95.62 330 VAL A N 1
ATOM 2460 C CA . VAL A 1 330 ? -5.754 -33.594 -16.75 1 95.62 330 VAL A CA 1
ATOM 2461 C C . VAL A 1 330 ? -5.309 -34.406 -17.969 1 95.62 330 VAL A C 1
ATOM 2463 O O . VAL A 1 330 ? -6.031 -35.281 -18.422 1 95.62 330 VAL A O 1
ATOM 2466 N N . HIS A 1 331 ? -4.164 -34.031 -18.5 1 95 331 HIS A N 1
ATOM 2467 C CA . HIS A 1 331 ? -3.672 -34.656 -19.719 1 95 331 HIS A CA 1
ATOM 2468 C C . HIS A 1 331 ? -2.414 -35.469 -19.453 1 95 331 HIS A C 1
ATOM 2470 O O . HIS A 1 331 ? -1.633 -35.125 -18.547 1 95 331 HIS A O 1
ATOM 2476 N N . ASP A 1 332 ? -2.252 -36.531 -20.25 1 93.31 332 ASP A N 1
ATOM 2477 C CA . ASP A 1 332 ? -0.986 -37.25 -20.234 1 93.31 332 ASP A CA 1
ATOM 2478 C C . ASP A 1 332 ? 0.022 -36.625 -21.188 1 93.31 332 ASP A C 1
ATOM 2480 O O . ASP A 1 332 ? -0.318 -35.688 -21.922 1 93.31 332 ASP A O 1
ATOM 2484 N N . LEU A 1 333 ? 1.213 -37.062 -21.156 1 91.12 333 LEU A N 1
ATOM 2485 C CA . LEU A 1 333 ? 2.297 -36.469 -21.922 1 91.12 333 LEU A CA 1
ATOM 2486 C C . LEU A 1 333 ? 2.039 -36.625 -23.422 1 91.12 333 LEU A C 1
ATOM 2488 O O . LEU A 1 333 ? 2.592 -35.875 -24.234 1 91.12 333 LEU A O 1
ATOM 2492 N N . GLY A 1 334 ? 1.297 -37.656 -23.797 1 87.69 334 GLY A N 1
ATOM 2493 C CA . GLY A 1 334 ? 0.972 -37.875 -25.188 1 87.69 334 GLY A CA 1
ATOM 2494 C C . GLY A 1 334 ? 0.106 -36.75 -25.781 1 87.69 334 GLY A C 1
ATOM 2495 O O . GLY A 1 334 ? -0.005 -36.625 -27 1 87.69 334 GLY A O 1
ATOM 2496 N N . ASP A 1 335 ? -0.434 -35.969 -24.938 1 89 335 ASP A N 1
ATOM 2497 C CA . ASP A 1 335 ? -1.335 -34.906 -25.375 1 89 335 ASP A CA 1
ATOM 2498 C C . ASP A 1 335 ? -0.858 -33.562 -24.875 1 89 335 ASP A C 1
ATOM 2500 O O . ASP A 1 335 ? -1.648 -32.781 -24.328 1 89 335 ASP A O 1
ATOM 2504 N N . VAL A 1 336 ? 0.39 -33.281 -25.016 1 91.06 336 VAL A N 1
ATOM 2505 C CA . VAL A 1 336 ? 0.99 -32.062 -24.484 1 91.06 336 VAL A CA 1
ATOM 2506 C C . VAL A 1 336 ? 0.347 -30.844 -25.156 1 91.06 336 VAL A C 1
ATOM 2508 O O . VAL A 1 336 ? 0.085 -29.828 -24.484 1 91.06 336 VAL A O 1
ATOM 2511 N N . GLN A 1 337 ? -0.023 -30.938 -26.391 1 90.69 337 GLN A N 1
ATOM 2512 C CA . GLN A 1 337 ? -0.611 -29.812 -27.109 1 90.69 337 GLN A CA 1
ATOM 2513 C C . GLN A 1 337 ? -1.981 -29.453 -26.531 1 90.69 337 GLN A C 1
ATOM 2515 O O . GLN A 1 337 ? -2.326 -28.281 -26.422 1 90.69 337 GLN A O 1
ATOM 2520 N N . ALA A 1 338 ? -2.688 -30.422 -26.203 1 90.81 338 ALA A N 1
ATOM 2521 C CA . ALA A 1 338 ? -4.016 -30.203 -25.625 1 90.81 338 ALA A CA 1
ATOM 2522 C C . ALA A 1 338 ? -3.92 -29.516 -24.266 1 90.81 338 ALA A C 1
ATOM 2524 O O . ALA A 1 338 ? -4.781 -28.719 -23.906 1 90.81 338 ALA A O 1
ATOM 2525 N N . ALA A 1 339 ? -2.875 -29.812 -23.531 1 92.25 339 ALA A N 1
ATOM 2526 C CA . ALA A 1 339 ? -2.697 -29.25 -22.203 1 92.25 339 ALA A CA 1
ATOM 2527 C C . ALA A 1 339 ? -2.439 -27.75 -22.281 1 92.25 339 ALA A C 1
ATOM 2529 O O . ALA A 1 339 ? -2.756 -27.016 -21.344 1 92.25 339 ALA A O 1
ATOM 2530 N N . PHE A 1 340 ? -1.917 -27.297 -23.391 1 92.56 340 PHE A N 1
ATOM 2531 C CA . PHE A 1 340 ? -1.563 -25.891 -23.531 1 92.56 340 PHE A CA 1
ATOM 2532 C C . PHE A 1 340 ? -2.592 -25.141 -24.375 1 92.56 340 PHE A C 1
ATOM 2534 O O . PHE A 1 340 ? -2.41 -23.969 -24.703 1 92.56 340 PHE A O 1
ATOM 2541 N N . ARG A 1 341 ? -3.611 -25.906 -24.734 1 87.12 341 ARG A N 1
ATOM 2542 C CA . ARG A 1 341 ? -4.719 -25.234 -25.422 1 87.12 341 ARG A CA 1
ATOM 2543 C C . ARG A 1 341 ? -5.609 -24.5 -24.422 1 87.12 341 ARG A C 1
ATOM 2545 O O . ARG A 1 341 ? -5.93 -25.031 -23.359 1 87.12 341 ARG A O 1
ATOM 2552 N N . ASP A 1 342 ? -5.742 -23.25 -24.641 1 76.81 342 ASP A N 1
ATOM 2553 C CA . ASP A 1 342 ? -6.59 -22.422 -23.797 1 76.81 342 ASP A CA 1
ATOM 2554 C C . ASP A 1 342 ? -7.898 -22.078 -24.5 1 76.81 342 ASP A C 1
ATOM 2556 O O . ASP A 1 342 ? -7.941 -21.172 -25.328 1 76.81 342 ASP A O 1
ATOM 2560 N N . ASP A 1 343 ? -8.938 -22.891 -24.125 1 76.81 343 ASP A N 1
ATOM 2561 C CA . ASP A 1 343 ? -10.242 -22.594 -24.719 1 76.81 343 ASP A CA 1
ATOM 2562 C C . ASP A 1 343 ? -11.227 -22.109 -23.656 1 76.81 343 ASP A C 1
ATOM 2564 O O . ASP A 1 343 ? -10.852 -21.938 -22.484 1 76.81 343 ASP A O 1
ATOM 2568 N N . GLU A 1 344 ? -12.391 -21.828 -24.016 1 77.81 344 GLU A N 1
ATOM 2569 C CA . GLU A 1 344 ? -13.367 -21.141 -23.156 1 77.81 344 GLU A CA 1
ATOM 2570 C C . GLU A 1 344 ? -13.836 -22.047 -22.016 1 77.81 344 GLU A C 1
ATOM 2572 O O . GLU A 1 344 ? -14.406 -21.578 -21.031 1 77.81 344 GLU A O 1
ATOM 2577 N N . THR A 1 345 ? -13.531 -23.281 -22.125 1 80.94 345 THR A N 1
ATOM 2578 C CA . THR A 1 345 ? -14.023 -24.203 -21.109 1 80.94 345 THR A CA 1
ATOM 2579 C C . THR A 1 345 ? -12.914 -24.578 -20.141 1 80.94 345 THR A C 1
ATOM 2581 O O . THR A 1 345 ? -13.164 -25.219 -19.109 1 80.94 345 THR A O 1
ATOM 2584 N N . THR A 1 346 ? -11.734 -24.203 -20.469 1 91.25 346 THR A N 1
ATOM 2585 C CA . THR A 1 346 ? -10.594 -24.562 -19.641 1 91.25 346 THR A CA 1
ATOM 2586 C C . THR A 1 346 ? -10.398 -23.531 -18.516 1 91.25 346 THR A C 1
ATOM 2588 O O . THR A 1 346 ? -10.375 -22.328 -18.766 1 91.25 346 THR A O 1
ATOM 2591 N N . ILE A 1 347 ? -10.398 -24.031 -17.312 1 96.19 347 ILE A N 1
ATOM 2592 C CA . ILE A 1 347 ? -10.086 -23.188 -16.172 1 96.19 347 ILE A CA 1
ATOM 2593 C C . ILE A 1 347 ? -8.68 -23.484 -15.672 1 96.19 347 ILE A C 1
ATOM 2595 O O . ILE A 1 347 ? -7.793 -22.625 -15.727 1 96.19 347 ILE A O 1
ATOM 2599 N N . LYS A 1 348 ? -8.414 -24.719 -15.273 1 97.38 348 LYS A N 1
ATOM 2600 C CA . LYS A 1 348 ? -7.109 -25.188 -14.828 1 97.38 348 LYS A CA 1
ATOM 2601 C C . LYS A 1 348 ? -6.793 -26.562 -15.422 1 97.38 348 LYS A C 1
ATOM 2603 O O . LYS A 1 348 ? -7.629 -27.469 -15.391 1 97.38 348 LYS A O 1
ATOM 2608 N N . THR A 1 349 ? -5.668 -26.625 -16.016 1 96.44 349 THR A N 1
ATOM 2609 C CA . THR A 1 349 ? -5.191 -27.859 -16.625 1 96.44 349 THR A CA 1
ATOM 2610 C C . THR A 1 349 ? -3.939 -28.375 -15.906 1 96.44 349 THR A C 1
ATOM 2612 O O . THR A 1 349 ? -3.174 -27.578 -15.352 1 96.44 349 THR A O 1
ATOM 2615 N N . ALA A 1 350 ? -3.766 -29.703 -15.852 1 96.94 350 ALA A N 1
ATOM 2616 C CA . ALA A 1 350 ? -2.539 -30.312 -15.344 1 96.94 350 ALA A CA 1
ATOM 2617 C C . ALA A 1 350 ? -2.035 -31.406 -16.281 1 96.94 350 ALA A C 1
ATOM 2619 O O . ALA A 1 350 ? -2.811 -31.984 -17.047 1 96.94 350 ALA A O 1
ATOM 2620 N N . LEU A 1 351 ? -0.787 -31.578 -16.25 1 96.94 351 LEU A N 1
ATOM 2621 C CA . LEU A 1 351 ? -0.134 -32.688 -16.906 1 96.94 351 LEU A CA 1
ATOM 2622 C C . LEU A 1 351 ? 0.19 -33.812 -15.898 1 96.94 351 LEU A C 1
ATOM 2624 O O . LEU A 1 351 ? 0.764 -33.531 -14.844 1 96.94 351 LEU A O 1
ATOM 2628 N N . GLN A 1 352 ? -0.218 -34.969 -16.234 1 96.69 352 GLN A N 1
ATOM 2629 C CA . GLN A 1 352 ? 0.045 -36.125 -15.398 1 96.69 352 GLN A CA 1
ATOM 2630 C C . GLN A 1 352 ? 1.262 -36.906 -15.891 1 96.69 352 GLN A C 1
ATOM 2632 O O . GLN A 1 352 ? 1.368 -37.219 -17.078 1 96.69 352 GLN A O 1
ATOM 2637 N N . PHE A 1 353 ? 2.15 -37.188 -14.93 1 95 353 PHE A N 1
ATOM 2638 C CA . PHE A 1 353 ? 3.344 -37.938 -15.242 1 95 353 PHE A CA 1
ATOM 2639 C C . PHE A 1 353 ? 3.244 -39.344 -14.664 1 95 353 PHE A C 1
ATOM 2641 O O . PHE A 1 353 ? 2.773 -39.531 -13.539 1 95 353 PHE A O 1
ATOM 2648 N N . HIS A 1 354 ? 3.117 -40.375 -15.516 1 78.88 354 HIS A N 1
ATOM 2649 C CA . HIS A 1 354 ? 2.922 -41.75 -15.102 1 78.88 354 HIS A CA 1
ATOM 2650 C C . HIS A 1 354 ? 4.254 -42.438 -14.766 1 78.88 354 HIS A C 1
ATOM 2652 O O . HIS A 1 354 ? 5.293 -42.062 -15.312 1 78.88 354 HIS A O 1
ATOM 2658 N N . SER A 1 355 ? 4.281 -43.031 -13.508 1 60.12 355 SER A N 1
ATOM 2659 C CA . SER A 1 355 ? 5.41 -43.875 -13.133 1 60.12 355 SER A CA 1
ATOM 2660 C C . SER A 1 355 ? 5.656 -44.969 -14.164 1 60.12 355 SER A C 1
ATOM 2662 O O . SER A 1 355 ? 4.707 -45.562 -14.672 1 60.12 355 SER A O 1
ATOM 2664 N N . GLN A 1 356 ? 6.664 -44.875 -15.078 1 44.41 356 GLN A N 1
ATOM 2665 C CA . GLN A 1 356 ? 7.043 -46.188 -15.625 1 44.41 356 GLN A CA 1
ATOM 2666 C C . GLN A 1 356 ? 7.461 -47.156 -14.516 1 44.41 356 GLN A C 1
ATOM 2668 O O . GLN A 1 356 ? 7.957 -46.719 -13.469 1 44.41 356 GLN A O 1
ATOM 2673 N N . MET B 1 1 ? -13.977 38.031 21.719 1 94.88 1 MET B N 1
ATOM 2674 C CA . MET B 1 1 ? -12.602 37.594 21.516 1 94.88 1 MET B CA 1
ATOM 2675 C C . MET B 1 1 ? -12.219 37.719 20.031 1 94.88 1 MET B C 1
ATOM 2677 O O . MET B 1 1 ? -13.086 37.656 19.156 1 94.88 1 MET B O 1
ATOM 2681 N N . ASP B 1 2 ? -10.969 37.906 19.781 1 95.94 2 ASP B N 1
ATOM 2682 C CA . ASP B 1 2 ? -10.484 37.969 18.406 1 95.94 2 ASP B CA 1
ATOM 2683 C C . ASP B 1 2 ? -10.445 36.562 17.781 1 95.94 2 ASP B C 1
ATOM 2685 O O . ASP B 1 2 ? -10.07 35.594 18.438 1 95.94 2 ASP B O 1
ATOM 2689 N N . ALA B 1 3 ? -10.922 36.469 16.578 1 97 3 ALA B N 1
ATOM 2690 C CA . ALA B 1 3 ? -10.836 35.25 15.773 1 97 3 ALA B CA 1
ATOM 2691 C C . ALA B 1 3 ? -10.562 35.594 14.312 1 97 3 ALA B C 1
ATOM 2693 O O . ALA B 1 3 ? -10.945 36.656 13.82 1 97 3 ALA B O 1
ATOM 2694 N N . ILE B 1 4 ? -9.859 34.75 13.648 1 96.94 4 ILE B N 1
ATOM 2695 C CA . ILE B 1 4 ? -9.586 34.938 12.227 1 96.94 4 ILE B CA 1
ATOM 2696 C C . ILE B 1 4 ? -10.531 34.031 11.414 1 96.94 4 ILE B C 1
ATOM 2698 O O . ILE B 1 4 ? -10.523 32.812 11.562 1 96.94 4 ILE B O 1
ATOM 2702 N N . VAL B 1 5 ? -11.312 34.625 10.508 1 96.25 5 VAL B N 1
ATOM 2703 C CA . VAL B 1 5 ? -12.344 33.875 9.812 1 96.25 5 VAL B CA 1
ATOM 2704 C C . VAL B 1 5 ? -12.258 34.156 8.312 1 96.25 5 VAL B C 1
ATOM 2706 O O . VAL B 1 5 ? -11.617 35.125 7.883 1 96.25 5 VAL B O 1
ATOM 2709 N N . VAL B 1 6 ? -12.773 33.25 7.555 1 95.06 6 VAL B N 1
ATOM 2710 C CA . VAL B 1 6 ? -13.148 33.469 6.164 1 95.06 6 VAL B CA 1
ATOM 2711 C C . VAL B 1 6 ? -14.656 33.281 6 1 95.06 6 VAL B C 1
ATOM 2713 O O . VAL B 1 6 ? -15.297 32.625 6.812 1 95.06 6 VAL B O 1
ATOM 2716 N N . THR B 1 7 ? -15.18 34.031 5.047 1 92.5 7 THR B N 1
ATOM 2717 C CA . THR B 1 7 ? -16.609 33.875 4.754 1 92.5 7 THR B CA 1
ATOM 2718 C C . THR B 1 7 ? -16.812 33.344 3.34 1 92.5 7 THR B C 1
ATOM 2720 O O . THR B 1 7 ? -15.875 33.312 2.543 1 92.5 7 THR B O 1
ATOM 2723 N N . ARG B 1 8 ? -18.031 32.875 3.1 1 86.12 8 ARG B N 1
ATOM 2724 C CA . ARG B 1 8 ? -18.375 32.312 1.784 1 86.12 8 ARG B CA 1
ATOM 2725 C C . ARG B 1 8 ? -18.172 33.375 0.697 1 86.12 8 ARG B C 1
ATOM 2727 O O . ARG B 1 8 ? -17.766 33.062 -0.422 1 86.12 8 ARG B O 1
ATOM 2734 N N . ASP B 1 9 ? -18.484 34.625 1.031 1 84.44 9 ASP B N 1
ATOM 2735 C CA . ASP B 1 9 ? -18.484 35.719 0.06 1 84.44 9 ASP B CA 1
ATOM 2736 C C . ASP B 1 9 ? -17.125 36.438 0.015 1 84.44 9 ASP B C 1
ATOM 2738 O O . ASP B 1 9 ? -16.797 37.094 -0.97 1 84.44 9 ASP B O 1
ATOM 2742 N N . ASP B 1 10 ? -16.359 36.344 1.062 1 83.56 10 ASP B N 1
ATOM 2743 C CA . ASP B 1 10 ? -15.047 36.969 1.184 1 83.56 10 ASP B CA 1
ATOM 2744 C C . ASP B 1 10 ? -13.992 35.969 1.641 1 83.56 10 ASP B C 1
ATOM 2746 O O . ASP B 1 10 ? -13.875 35.688 2.834 1 83.56 10 ASP B O 1
ATOM 2750 N N . ARG B 1 11 ? -13.141 35.625 0.73 1 85.06 11 ARG B N 1
ATOM 2751 C CA . ARG B 1 11 ? -12.203 34.531 1.014 1 85.06 11 ARG B CA 1
ATOM 2752 C C . ARG B 1 11 ? -10.883 35.062 1.544 1 85.06 11 ARG B C 1
ATOM 2754 O O . ARG B 1 11 ? -9.859 34.375 1.523 1 85.06 11 ARG B O 1
ATOM 2761 N N . GLN B 1 12 ? -10.922 36.25 1.954 1 89.69 12 GLN B N 1
ATOM 2762 C CA . GLN B 1 12 ? -9.758 36.844 2.609 1 89.69 12 GLN B CA 1
ATOM 2763 C C . GLN B 1 12 ? -9.852 36.719 4.125 1 89.69 12 GLN B C 1
ATOM 2765 O O . GLN B 1 12 ? -10.828 37.156 4.73 1 89.69 12 GLN B O 1
ATOM 2770 N N . PRO B 1 13 ? -8.844 36.125 4.707 1 94.44 13 PRO B N 1
ATOM 2771 C CA . PRO B 1 13 ? -8.867 36.031 6.172 1 94.44 13 PRO B CA 1
ATOM 2772 C C . PRO B 1 13 ? -8.945 37.406 6.852 1 94.44 13 PRO B C 1
ATOM 2774 O O . PRO B 1 13 ? -8.281 38.344 6.422 1 94.44 13 PRO B O 1
ATOM 2777 N N . ARG B 1 14 ? -9.758 37.531 7.828 1 93.75 14 ARG B N 1
ATOM 2778 C CA . ARG B 1 14 ? -9.883 38.781 8.57 1 93.75 14 ARG B CA 1
ATOM 2779 C C . ARG B 1 14 ? -10.133 38.5 10.055 1 93.75 14 ARG B C 1
ATOM 2781 O O . ARG B 1 14 ? -10.656 37.438 10.414 1 93.75 14 ARG B O 1
ATOM 2788 N N . VAL B 1 15 ? -9.805 39.469 10.867 1 95.5 15 VAL B N 1
ATOM 2789 C CA . VAL B 1 15 ? -10.031 39.406 12.305 1 95.5 15 VAL B CA 1
ATOM 2790 C C . VAL B 1 15 ? -11.445 39.875 12.625 1 95.5 15 VAL B C 1
ATOM 2792 O O . VAL B 1 15 ? -11.867 40.938 12.141 1 95.5 15 VAL B O 1
ATOM 2795 N N . VAL B 1 16 ? -12.148 39.125 13.375 1 95.25 16 VAL B N 1
ATOM 2796 C CA . VAL B 1 16 ? -13.477 39.531 13.828 1 95.25 16 VAL B CA 1
ATOM 2797 C C . VAL B 1 16 ? -13.578 39.344 15.344 1 95.25 16 VAL B C 1
ATOM 2799 O O . VAL B 1 16 ? -12.758 38.656 15.953 1 95.25 16 VAL B O 1
ATOM 2802 N N . ASP B 1 17 ? -14.555 40.031 15.875 1 96 17 ASP B N 1
ATOM 2803 C CA . ASP B 1 17 ? -14.898 39.844 17.281 1 96 17 ASP B CA 1
ATOM 2804 C C . ASP B 1 17 ? -16 38.781 17.438 1 96 17 ASP B C 1
ATOM 2806 O O . ASP B 1 17 ? -17.047 38.875 16.781 1 96 17 ASP B O 1
ATOM 2810 N N . ARG B 1 18 ? -15.742 37.812 18.219 1 94.88 18 ARG B N 1
ATOM 2811 C CA . ARG B 1 18 ? -16.703 36.75 18.531 1 94.88 18 ARG B CA 1
ATOM 2812 C C . ARG B 1 18 ? -16.844 36.562 20.031 1 94.88 18 ARG B C 1
ATOM 2814 O O . ARG B 1 18 ? -15.945 36.938 20.797 1 94.88 18 ARG B O 1
ATOM 2821 N N . PRO B 1 19 ? -18 36.062 20.422 1 95.94 19 PRO B N 1
ATOM 2822 C CA . PRO B 1 19 ? -18.109 35.75 21.844 1 95.94 19 PRO B CA 1
ATOM 2823 C C . PRO B 1 19 ? -17.141 34.656 22.281 1 95.94 19 PRO B C 1
ATOM 2825 O O . PRO B 1 19 ? -16.875 33.719 21.531 1 95.94 19 PRO B O 1
ATOM 2828 N N . ARG B 1 20 ? -16.562 34.875 23.453 1 96.69 20 ARG B N 1
ATOM 2829 C CA . ARG B 1 20 ? -15.75 33.812 24.031 1 96.69 20 ARG B CA 1
ATOM 2830 C C . ARG B 1 20 ? -16.594 32.531 24.25 1 96.69 20 ARG B C 1
ATOM 2832 O O . ARG B 1 20 ? -17.672 32.625 24.828 1 96.69 20 ARG B O 1
ATOM 2839 N N . PRO B 1 21 ? -16.172 31.406 23.844 1 97.44 21 PRO B N 1
ATOM 2840 C CA . PRO B 1 21 ? -16.969 30.203 24.031 1 97.44 21 PRO B CA 1
ATOM 2841 C C . PRO B 1 21 ? -16.953 29.688 25.469 1 97.44 21 PRO B C 1
ATOM 2843 O O . PRO B 1 21 ? -16.016 29.969 26.219 1 97.44 21 PRO B O 1
ATOM 2846 N N . GLU B 1 22 ? -17.969 29.062 25.844 1 97.75 22 GLU B N 1
ATOM 2847 C CA . GLU B 1 22 ? -18.078 28.359 27.125 1 97.75 22 GLU B CA 1
ATOM 2848 C C . GLU B 1 22 ? -17.969 26.859 26.953 1 97.75 22 GLU B C 1
ATOM 2850 O O . GLU B 1 22 ? -18.656 26.266 26.094 1 97.75 22 GLU B O 1
ATOM 2855 N N . PRO B 1 23 ? -17.078 26.219 27.703 1 98.38 23 PRO B N 1
ATOM 2856 C CA . PRO B 1 23 ? -16.953 24.766 27.547 1 98.38 23 PRO B CA 1
ATOM 2857 C C . PRO B 1 23 ? -18.172 24.016 28.062 1 98.38 23 PRO B C 1
ATOM 2859 O O . PRO B 1 23 ? -18.703 24.312 29.141 1 98.38 23 PRO B O 1
ATOM 2862 N N . GLY B 1 24 ? -18.656 23.094 27.281 1 97.69 24 GLY B N 1
ATOM 2863 C CA . GLY B 1 24 ? -19.703 22.188 27.719 1 97.69 24 GLY B CA 1
ATOM 2864 C C . GLY B 1 24 ? -19.172 21.031 28.562 1 97.69 24 GLY B C 1
ATOM 2865 O O . GLY B 1 24 ? -17.984 20.984 28.875 1 97.69 24 GLY B O 1
ATOM 2866 N N . PRO B 1 25 ? -20.125 20.141 28.938 1 97.25 25 PRO B N 1
ATOM 2867 C CA . PRO B 1 25 ? -19.688 18.969 29.688 1 97.25 25 PRO B CA 1
ATOM 2868 C C . PRO B 1 25 ? -18.609 18.172 28.969 1 97.25 25 PRO B C 1
ATOM 2870 O O . PRO B 1 25 ? -18.766 17.844 27.781 1 97.25 25 PRO B O 1
ATOM 2873 N N . GLY B 1 26 ? -17.484 17.938 29.688 1 97.75 26 GLY B N 1
ATOM 2874 C CA . GLY B 1 26 ? -16.422 17.125 29.125 1 97.75 26 GLY B CA 1
ATOM 2875 C C . GLY B 1 26 ? -15.43 17.938 28.297 1 97.75 26 GLY B C 1
ATOM 2876 O O . GLY B 1 26 ? -14.438 17.391 27.812 1 97.75 26 GLY B O 1
ATOM 2877 N N . GLU B 1 27 ? -15.711 19.203 28.188 1 98.62 27 GLU B N 1
ATOM 2878 C CA . GLU B 1 27 ? -14.836 20.078 27.422 1 98.62 27 GLU B CA 1
ATOM 2879 C C . GLU B 1 27 ? -14.023 20.984 28.328 1 98.62 27 GLU B C 1
ATOM 2881 O O . GLU B 1 27 ? -14.438 21.281 29.453 1 98.62 27 GLU B O 1
ATOM 2886 N N . ALA B 1 28 ? -12.914 21.406 27.875 1 98.88 28 ALA B N 1
ATOM 2887 C CA . ALA B 1 28 ? -12.125 22.453 28.516 1 98.88 28 ALA B CA 1
ATOM 2888 C C . ALA B 1 28 ? -12.07 23.703 27.656 1 98.88 28 ALA B C 1
ATOM 2890 O O . ALA B 1 28 ? -12.289 23.656 26.453 1 98.88 28 ALA B O 1
ATOM 2891 N N . LEU B 1 29 ? -11.891 24.781 28.312 1 98.81 29 LEU B N 1
ATOM 2892 C CA . LEU B 1 29 ? -11.586 26.031 27.625 1 98.81 29 LEU B CA 1
ATOM 2893 C C . LEU B 1 29 ? -10.078 26.234 27.5 1 98.81 29 LEU B C 1
ATOM 2895 O O . LEU B 1 29 ? -9.352 26.109 28.5 1 98.81 29 LEU B O 1
ATOM 2899 N N . VAL B 1 30 ? -9.633 26.484 26.344 1 98.81 30 VAL B N 1
ATOM 2900 C CA . VAL B 1 30 ? -8.203 26.641 26.078 1 98.81 30 VAL B CA 1
ATOM 2901 C C . VAL B 1 30 ? -7.914 28.047 25.562 1 98.81 30 VAL B C 1
ATOM 2903 O O . VAL B 1 30 ? -8.609 28.547 24.672 1 98.81 30 VAL B O 1
ATOM 2906 N N . ARG B 1 31 ? -6.984 28.719 26.156 1 98.62 31 ARG B N 1
ATOM 2907 C CA . ARG B 1 31 ? -6.453 29.953 25.609 1 98.62 31 ARG B CA 1
ATOM 2908 C C . ARG B 1 31 ? -5.367 29.688 24.578 1 98.62 31 ARG B C 1
ATOM 2910 O O . ARG B 1 31 ? -4.359 29.047 24.891 1 98.62 31 ARG B O 1
ATOM 2917 N N . THR B 1 32 ? -5.551 30.219 23.422 1 98.56 32 THR B N 1
ATOM 2918 C CA . THR B 1 32 ? -4.641 29.922 22.312 1 98.56 32 THR B CA 1
ATOM 2919 C C . THR B 1 32 ? -3.324 30.688 22.484 1 98.56 32 THR B C 1
ATOM 2921 O O . THR B 1 32 ? -3.322 31.859 22.859 1 98.56 32 THR B O 1
ATOM 2924 N N . LEU B 1 33 ? -2.227 29.984 22.281 1 98.06 33 LEU B N 1
ATOM 2925 C CA . LEU B 1 33 ? -0.925 30.641 22.25 1 98.06 33 LEU B CA 1
ATOM 2926 C C . LEU B 1 33 ? -0.493 30.922 20.812 1 98.06 33 LEU B C 1
ATOM 2928 O O . LEU B 1 33 ? -0.296 32.094 20.438 1 98.06 33 LEU B O 1
ATOM 2932 N N . ARG B 1 34 ? -0.401 29.906 20 1 98.25 34 ARG B N 1
ATOM 2933 C CA . ARG B 1 34 ? -0.009 30.031 18.594 1 98.25 34 ARG B CA 1
ATOM 2934 C C . ARG B 1 34 ? -0.793 29.047 17.719 1 98.25 34 ARG B C 1
ATOM 2936 O O . ARG B 1 34 ? -1.203 27.984 18.172 1 98.25 34 ARG B O 1
ATOM 2943 N N . VAL B 1 35 ? -1.055 29.422 16.516 1 98.44 35 VAL B N 1
ATOM 2944 C CA . VAL B 1 35 ? -1.639 28.578 15.484 1 98.44 35 VAL B CA 1
ATOM 2945 C C . VAL B 1 35 ? -0.821 28.672 14.203 1 98.44 35 VAL B C 1
ATOM 2947 O O . VAL B 1 35 ? -0.6 29.766 13.68 1 98.44 35 VAL B O 1
ATOM 2950 N N . GLY B 1 36 ? -0.342 27.516 13.719 1 98 36 GLY B N 1
ATOM 2951 C CA . GLY B 1 36 ? 0.388 27.5 12.461 1 98 36 GLY B CA 1
ATOM 2952 C C . GLY B 1 36 ? -0.499 27.719 11.258 1 98 36 GLY B C 1
ATOM 2953 O O . GLY B 1 36 ? -1.687 27.391 11.273 1 98 36 GLY B O 1
ATOM 2954 N N . VAL B 1 37 ? 0.084 28.328 10.227 1 96.44 37 VAL B N 1
ATOM 2955 C CA . VAL B 1 37 ? -0.576 28.438 8.93 1 96.44 37 VAL B CA 1
ATOM 2956 C C . VAL B 1 37 ? -0.132 27.281 8.023 1 96.44 37 VAL B C 1
ATOM 2958 O O . VAL B 1 37 ? 1.065 27.078 7.812 1 96.44 37 VAL B O 1
ATOM 2961 N N . ASP B 1 38 ? -1.044 26.516 7.539 1 94.06 38 ASP B N 1
ATOM 2962 C CA . ASP B 1 38 ? -0.785 25.312 6.75 1 94.06 38 ASP B CA 1
ATOM 2963 C C . ASP B 1 38 ? -1.231 25.5 5.305 1 94.06 38 ASP B C 1
ATOM 2965 O O . ASP B 1 38 ? -2.012 26.406 5 1 94.06 38 ASP B O 1
ATOM 2969 N N . GLY B 1 39 ? -0.634 24.688 4.391 1 90.44 39 GLY B N 1
ATOM 2970 C CA . GLY B 1 39 ? -1.111 24.672 3.02 1 90.44 39 GLY B CA 1
ATOM 2971 C C . GLY B 1 39 ? -2.611 24.469 2.91 1 90.44 39 GLY B C 1
ATOM 2972 O O . GLY B 1 39 ? -3.262 25.047 2.045 1 90.44 39 GLY B O 1
ATOM 2973 N N . THR B 1 40 ? -3.154 23.703 3.789 1 91.75 40 THR B N 1
ATOM 2974 C CA . THR B 1 40 ? -4.586 23.422 3.799 1 91.75 40 THR B CA 1
ATOM 2975 C C . THR B 1 40 ? -5.375 24.703 4.098 1 91.75 40 THR B C 1
ATOM 2977 O O . THR B 1 40 ? -6.473 24.906 3.566 1 91.75 40 THR B O 1
ATOM 2980 N N . ASP B 1 41 ? -4.852 25.578 4.898 1 93.56 41 ASP B N 1
ATOM 2981 C CA . ASP B 1 41 ? -5.504 26.875 5.133 1 93.56 41 ASP B CA 1
ATOM 2982 C C . ASP B 1 41 ? -5.625 27.672 3.836 1 93.56 41 ASP B C 1
ATOM 2984 O O . ASP B 1 41 ? -6.672 28.266 3.566 1 93.56 41 ASP B O 1
ATOM 2988 N N . HIS B 1 42 ? -4.539 27.641 3.111 1 90.31 42 HIS B N 1
ATOM 2989 C CA . HIS B 1 42 ? -4.559 28.344 1.832 1 90.31 42 HIS B CA 1
ATOM 2990 C C . HIS B 1 42 ? -5.59 27.734 0.886 1 90.31 42 HIS B C 1
ATOM 2992 O O . HIS B 1 42 ? -6.262 28.453 0.146 1 90.31 42 HIS B O 1
ATOM 2998 N N . GLU B 1 43 ? -5.691 26.438 0.91 1 88.25 43 GLU B N 1
ATOM 2999 C CA . GLU B 1 43 ? -6.668 25.75 0.065 1 88.25 43 GLU B CA 1
ATOM 3000 C C . GLU B 1 43 ? -8.094 26.094 0.478 1 88.25 43 GLU B C 1
ATOM 3002 O O . GLU B 1 43 ? -8.969 26.266 -0.375 1 88.25 43 GLU B O 1
ATOM 3007 N N . VAL B 1 44 ? -8.336 26.156 1.76 1 89.06 44 VAL B N 1
ATOM 3008 C CA . VAL B 1 44 ? -9.633 26.531 2.297 1 89.06 44 VAL B CA 1
ATOM 3009 C C . VAL B 1 44 ? -9.969 27.969 1.879 1 89.06 44 VAL B C 1
ATOM 3011 O O . VAL B 1 44 ? -11.078 28.234 1.401 1 89.06 44 VAL B O 1
ATOM 3014 N N . VAL B 1 45 ? -9.016 28.828 2.008 1 89.38 45 VAL B N 1
ATOM 3015 C CA . VAL B 1 45 ? -9.188 30.25 1.661 1 89.38 45 VAL B CA 1
ATOM 3016 C C . VAL B 1 45 ? -9.492 30.375 0.171 1 89.38 45 VAL B C 1
ATOM 3018 O O . VAL B 1 45 ? -10.352 31.156 -0.224 1 89.38 45 VAL B O 1
ATOM 3021 N N . ALA B 1 46 ? -8.883 29.516 -0.635 1 85.31 46 ALA B N 1
ATOM 3022 C CA . ALA B 1 46 ? -9.055 29.562 -2.084 1 85.31 46 ALA B CA 1
ATOM 3023 C C . ALA B 1 46 ? -10.375 28.922 -2.496 1 85.31 46 ALA B C 1
ATOM 3025 O O . ALA B 1 46 ? -10.836 29.109 -3.629 1 85.31 46 ALA B O 1
ATOM 3026 N N . GLY B 1 47 ? -11.023 28.172 -1.585 1 80.94 47 GLY B N 1
ATOM 3027 C CA . GLY B 1 47 ? -12.289 27.516 -1.87 1 80.94 47 GLY B CA 1
ATOM 3028 C C . GLY B 1 47 ? -12.125 26.156 -2.498 1 80.94 47 GLY B C 1
ATOM 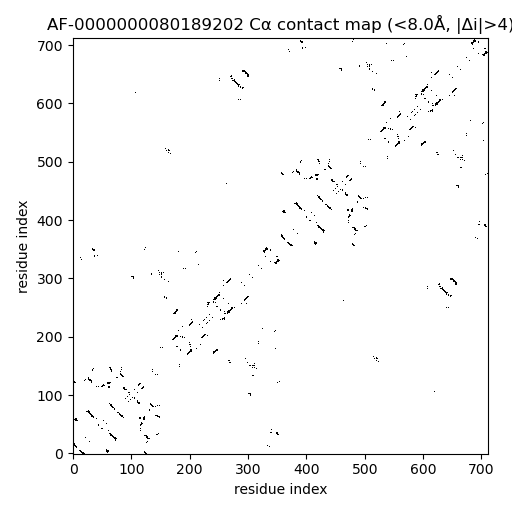3029 O O . GLY B 1 47 ? -13.094 25.562 -2.988 1 80.94 47 GLY B O 1
ATOM 3030 N N . ASP B 1 48 ? -10.922 25.625 -2.473 1 76.94 48 ASP B N 1
ATOM 3031 C CA . ASP B 1 48 ? -10.609 24.359 -3.133 1 76.94 48 ASP B CA 1
ATOM 3032 C C . ASP B 1 48 ? -10.859 23.172 -2.201 1 76.94 48 ASP B C 1
ATOM 3034 O O . ASP B 1 48 ? -10.961 22.031 -2.652 1 76.94 48 ASP B O 1
ATOM 3038 N N . HIS B 1 49 ? -10.953 23.484 -0.965 1 77.56 49 HIS B N 1
ATOM 3039 C CA . HIS B 1 49 ? -11.078 22.422 0.036 1 77.56 49 HIS B CA 1
ATOM 3040 C C . HIS B 1 49 ? -11.867 22.906 1.249 1 77.56 49 HIS B C 1
ATOM 3042 O O . HIS B 1 49 ? -11.93 24.109 1.521 1 77.56 49 HIS B O 1
ATOM 3048 N N . GLY B 1 50 ? -12.57 22 1.768 1 80.38 50 GLY B N 1
ATOM 3049 C CA . GLY B 1 50 ? -13.188 22.312 3.043 1 80.38 50 GLY B CA 1
ATOM 3050 C C . GLY B 1 50 ? -14.641 22.734 2.91 1 80.38 50 GLY B C 1
ATOM 3051 O O . GLY B 1 50 ? -15.25 22.547 1.855 1 80.38 50 GLY B O 1
ATOM 3052 N N . GLY B 1 51 ? -15.094 23.156 4.105 1 88.31 51 GLY B N 1
ATOM 3053 C CA . GLY B 1 51 ? -16.484 23.562 4.215 1 88.31 51 GLY B CA 1
ATOM 3054 C C . GLY B 1 51 ? -16.797 24.297 5.504 1 88.31 51 GLY B C 1
ATOM 3055 O O . GLY B 1 51 ? -16 24.25 6.449 1 88.31 51 GLY B O 1
ATOM 3056 N N . PHE B 1 52 ? -17.922 24.969 5.469 1 93.06 52 PHE B N 1
ATOM 3057 C CA . PHE B 1 52 ? -18.344 25.766 6.621 1 93.06 52 PHE B CA 1
ATOM 3058 C C . PHE B 1 52 ? -19.188 24.922 7.57 1 93.06 52 PHE B C 1
ATOM 3060 O O . PHE B 1 52 ? -19.844 23.969 7.148 1 93.06 52 PHE B O 1
ATOM 3067 N N . PRO B 1 53 ? -19.094 25.297 8.883 1 94.44 53 PRO B N 1
ATOM 3068 C CA . PRO B 1 53 ? -20.031 24.625 9.797 1 94.44 53 PRO B CA 1
ATOM 3069 C C . PRO B 1 53 ? -21.484 24.828 9.414 1 94.44 53 PRO B C 1
ATOM 3071 O O . PRO B 1 53 ? -21.844 25.859 8.828 1 94.44 53 PRO B O 1
ATOM 3074 N N . ASP B 1 54 ? -22.297 23.828 9.773 1 91.81 54 ASP B N 1
ATOM 3075 C CA . ASP B 1 54 ? -23.719 23.922 9.469 1 91.81 54 ASP B CA 1
ATOM 3076 C C . ASP B 1 54 ? -24.328 25.203 10.039 1 91.81 54 ASP B C 1
ATOM 3078 O O . ASP B 1 54 ? -24.141 25.516 11.219 1 91.81 54 ASP B O 1
ATOM 3082 N N . GLY B 1 55 ? -24.969 25.984 9.211 1 91.06 55 GLY B N 1
ATOM 3083 C CA . GLY B 1 55 ? -25.688 27.188 9.641 1 91.06 55 GLY B CA 1
ATOM 3084 C C . GLY B 1 55 ? -24.797 28.406 9.773 1 91.06 55 GLY B C 1
ATOM 3085 O O . GLY B 1 55 ? -25.234 29.453 10.242 1 91.06 55 GLY B O 1
ATOM 3086 N N . SER B 1 56 ? -23.531 28.219 9.461 1 91.94 56 SER B N 1
ATOM 3087 C CA . SER B 1 56 ? -22.609 29.344 9.57 1 91.94 56 SER B CA 1
ATOM 3088 C C . SER B 1 56 ? -22.109 29.797 8.203 1 91.94 56 SER B C 1
ATOM 3090 O O . SER B 1 56 ? -21.859 28.953 7.328 1 91.94 56 SER B O 1
ATOM 3092 N N . ASP B 1 57 ? -21.938 31.078 8.031 1 91.88 57 ASP B N 1
ATOM 3093 C CA . ASP B 1 57 ? -21.359 31.641 6.812 1 91.88 57 ASP B CA 1
ATOM 3094 C C . ASP B 1 57 ? -19.891 31.984 7.016 1 91.88 57 ASP B C 1
ATOM 3096 O O . ASP B 1 57 ? -19.25 32.562 6.125 1 91.88 57 ASP B O 1
ATOM 3100 N N . GLU B 1 58 ? -19.422 31.672 8.203 1 94.19 58 GLU B N 1
ATOM 3101 C CA . GLU B 1 58 ? -18.016 31.922 8.547 1 94.19 58 GLU B CA 1
ATOM 3102 C C . GLU B 1 58 ? -17.328 30.656 9.008 1 94.19 58 GLU B C 1
ATOM 3104 O O . GLU B 1 58 ? -17.969 29.75 9.547 1 94.19 58 GLU B O 1
ATOM 3109 N N . LEU B 1 59 ? -16.078 30.578 8.727 1 96.88 59 LEU B N 1
ATOM 3110 C CA . LEU B 1 59 ? -15.219 29.547 9.266 1 96.88 59 LEU B CA 1
ATOM 3111 C C . LEU B 1 59 ? -14.023 30.156 9.992 1 96.88 59 LEU B C 1
ATOM 3113 O O . LEU B 1 59 ? -13.266 30.938 9.406 1 96.88 59 LEU B O 1
ATOM 3117 N N . VAL B 1 60 ? -13.922 29.859 11.305 1 97.62 60 VAL B N 1
ATOM 3118 C CA . VAL B 1 60 ? -12.664 30.156 11.969 1 97.62 60 VAL B CA 1
ATOM 3119 C C . VAL B 1 60 ? -11.57 29.234 11.445 1 97.62 60 VAL B C 1
ATOM 3121 O O . VAL B 1 60 ? -11.727 28 11.453 1 97.62 60 VAL B O 1
ATOM 3124 N N . LEU B 1 61 ? -10.453 29.766 11 1 97.25 61 LEU B N 1
ATOM 3125 C CA . LEU B 1 61 ? -9.398 29 10.352 1 97.25 61 LEU B CA 1
ATOM 3126 C C . LEU B 1 61 ? -8.453 28.391 11.383 1 97.25 61 LEU B C 1
ATOM 3128 O O . LEU B 1 61 ? -8.57 28.672 12.578 1 97.25 61 LEU B O 1
ATOM 3132 N N . GLY B 1 62 ? -7.578 27.547 10.883 1 98.06 62 GLY B N 1
ATOM 3133 C CA . GLY B 1 62 ? -6.438 27.062 11.641 1 98.06 62 GLY B CA 1
ATOM 3134 C C . GLY B 1 62 ? -6.68 25.703 12.281 1 98.06 62 GLY B C 1
ATOM 3135 O O . GLY B 1 62 ? -7.688 25.516 12.969 1 98.06 62 GLY B O 1
ATOM 3136 N N . HIS B 1 63 ? -5.723 24.797 12.102 1 98.62 63 HIS B N 1
ATOM 3137 C CA . HIS B 1 63 ? -5.855 23.469 12.695 1 98.62 63 HIS B CA 1
ATOM 3138 C C . HIS B 1 63 ? -4.547 23.031 13.336 1 98.62 63 HIS B C 1
ATOM 3140 O O . HIS B 1 63 ? -4.461 21.922 13.875 1 98.62 63 HIS B O 1
ATOM 3146 N N . GLU B 1 64 ? -3.504 23.828 13.32 1 98.81 64 GLU B N 1
ATOM 3147 C CA . GLU B 1 64 ? -2.219 23.562 13.969 1 98.81 64 GLU B CA 1
ATOM 3148 C C . GLU B 1 64 ? -2.035 24.453 15.195 1 98.81 64 GLU B C 1
ATOM 3150 O O . GLU B 1 64 ? -1.312 25.453 15.148 1 98.81 64 GLU B O 1
ATOM 3155 N N . ALA B 1 65 ? -2.578 24.031 16.344 1 98.75 65 ALA B N 1
ATOM 3156 C CA . ALA B 1 65 ? -2.645 24.984 17.453 1 98.75 65 ALA B CA 1
ATOM 3157 C C . ALA B 1 65 ? -1.931 24.422 18.688 1 98.75 65 ALA B C 1
ATOM 3159 O O . ALA B 1 65 ? -1.781 23.219 18.844 1 98.75 65 ALA B O 1
ATOM 3160 N N . VAL B 1 66 ? -1.472 25.328 19.531 1 98.81 66 VAL B N 1
ATOM 3161 C CA . VAL B 1 66 ? -1.054 25.062 20.906 1 98.81 66 VAL B CA 1
ATOM 3162 C C . VAL B 1 66 ? -1.66 26.125 21.844 1 98.81 66 VAL B C 1
ATOM 3164 O O . VAL B 1 66 ? -1.826 27.281 21.453 1 98.81 66 VAL B O 1
ATOM 3167 N N . GLY B 1 67 ? -2.072 25.703 23 1 98.56 67 GLY B N 1
ATOM 3168 C CA . GLY B 1 67 ? -2.666 26.625 23.969 1 98.56 67 GLY B CA 1
ATOM 3169 C C . GLY B 1 67 ? -2.504 26.156 25.406 1 98.56 67 GLY B C 1
ATOM 3170 O O . GLY B 1 67 ? -1.803 25.188 25.672 1 98.56 67 GLY B O 1
ATOM 3171 N N . VAL B 1 68 ? -3.09 26.922 26.266 1 98.44 68 VAL B N 1
ATOM 3172 C CA . VAL B 1 68 ? -3.072 26.609 27.688 1 98.44 68 VAL B CA 1
ATOM 3173 C C . VAL B 1 68 ? -4.504 26.453 28.203 1 98.44 68 VAL B C 1
ATOM 3175 O O . VAL B 1 68 ? -5.398 27.203 27.797 1 98.44 68 VAL B O 1
ATOM 3178 N N . VAL B 1 69 ? -4.68 25.469 29.047 1 98.75 69 VAL B N 1
ATOM 3179 C CA . VAL B 1 69 ? -5.992 25.281 29.656 1 98.75 69 VAL B CA 1
ATOM 3180 C C . VAL B 1 69 ? -6.344 26.484 30.531 1 98.75 69 VAL B C 1
ATOM 3182 O O . VAL B 1 69 ? -5.66 26.766 31.516 1 98.75 69 VAL B O 1
ATOM 3185 N N . ALA B 1 70 ? -7.371 27.141 30.141 1 98.5 70 ALA B N 1
ATOM 3186 C CA . ALA B 1 70 ? -7.844 28.297 30.906 1 98.5 70 ALA B CA 1
ATOM 3187 C C . ALA B 1 70 ? -8.867 27.875 31.953 1 98.5 70 ALA B C 1
ATOM 3189 O O . ALA B 1 70 ? -8.898 28.422 33.062 1 98.5 70 ALA B O 1
ATOM 3190 N N . ASP B 1 71 ? -9.719 27.031 31.594 1 98.62 71 ASP B N 1
ATOM 3191 C CA . ASP B 1 71 ? -10.727 26.422 32.469 1 98.62 71 ASP B CA 1
ATOM 3192 C C . ASP B 1 71 ? -10.852 24.922 32.188 1 98.62 71 ASP B C 1
ATOM 3194 O O . ASP B 1 71 ? -11.312 24.516 31.125 1 98.62 71 ASP B O 1
ATOM 3198 N N . ALA B 1 72 ? -10.547 24.094 33.094 1 98.5 72 ALA B N 1
ATOM 3199 C CA . ALA B 1 72 ? -10.57 22.641 32.969 1 98.5 72 ALA B CA 1
ATOM 3200 C C . ALA B 1 72 ? -12 22.109 32.969 1 98.5 72 ALA B C 1
ATOM 3202 O O . ALA B 1 72 ? -12.266 21.031 32.438 1 98.5 72 ALA B O 1
ATOM 3203 N N . ASN B 1 73 ? -12.828 22.875 33.562 1 98.5 73 ASN B N 1
ATOM 3204 C CA . ASN B 1 73 ? -14.258 22.609 33.562 1 98.5 73 ASN B CA 1
ATOM 3205 C C . ASN B 1 73 ? -14.57 21.203 34.094 1 98.5 73 ASN B C 1
ATOM 3207 O O . ASN B 1 73 ? -15.391 20.484 33.5 1 98.5 73 ASN B O 1
ATOM 3211 N N . GLY B 1 74 ? -13.883 20.797 35.062 1 97.94 74 GLY B N 1
ATOM 3212 C CA . GLY B 1 74 ? -14.156 19.516 35.688 1 97.94 74 GLY B CA 1
ATOM 3213 C C . GLY B 1 74 ? -13.516 18.344 34.969 1 97.94 74 GLY B C 1
ATOM 3214 O O . GLY B 1 74 ? -13.711 17.188 35.375 1 97.94 74 GLY B O 1
ATOM 3215 N N . THR B 1 75 ? -12.797 18.547 33.875 1 98.31 75 THR B N 1
ATOM 3216 C CA . THR B 1 75 ? -12.086 17.484 33.188 1 98.31 75 THR B CA 1
ATOM 3217 C C . THR B 1 75 ? -10.844 17.078 33.969 1 98.31 75 THR B C 1
ATOM 3219 O O . THR B 1 75 ? -10.562 17.609 35.031 1 98.31 75 THR B O 1
ATOM 3222 N N . GLY B 1 76 ? -10.117 16.094 33.469 1 97.88 76 GLY B N 1
ATOM 3223 C CA . GLY B 1 76 ? -8.898 15.633 34.094 1 97.88 76 GLY B CA 1
ATOM 3224 C C . GLY B 1 76 ? -7.699 16.516 33.812 1 97.88 76 GLY B C 1
ATOM 3225 O O . GLY B 1 76 ? -6.609 16.281 34.344 1 97.88 76 GLY B O 1
ATOM 3226 N N . LEU B 1 77 ? -7.859 17.609 33.062 1 98.5 77 LEU B N 1
ATOM 3227 C CA . LEU B 1 77 ? -6.793 18.547 32.75 1 98.5 77 LEU B CA 1
ATOM 3228 C C . LEU B 1 77 ? -6.621 19.547 33.906 1 98.5 77 LEU B C 1
ATOM 3230 O O . LEU B 1 77 ? -7.449 19.609 34.812 1 98.5 77 LEU B O 1
ATOM 3234 N N . THR B 1 78 ? -5.508 20.297 33.844 1 98.31 78 THR B N 1
ATOM 3235 C CA . THR B 1 78 ? -5.215 21.297 34.875 1 98.31 78 THR B CA 1
ATOM 3236 C C . THR B 1 78 ? -5.105 22.688 34.25 1 98.31 78 THR B C 1
ATOM 3238 O O . THR B 1 78 ? -4.492 22.859 33.188 1 98.31 78 THR B O 1
ATOM 3241 N N . LYS B 1 79 ? -5.719 23.641 35 1 98.25 79 LYS B N 1
ATOM 3242 C CA . LYS B 1 79 ? -5.523 25.016 34.562 1 98.25 79 LYS B CA 1
ATOM 3243 C C . LYS B 1 79 ? -4.043 25.344 34.438 1 98.25 79 LYS B C 1
ATOM 3245 O O . LYS B 1 79 ? -3.244 25.016 35.312 1 98.25 79 LYS B O 1
ATOM 3250 N N . GLY B 1 80 ? -3.656 25.906 33.281 1 98 80 GLY B N 1
ATOM 3251 C CA . GLY B 1 80 ? -2.268 26.281 33.062 1 98 80 GLY B CA 1
ATOM 3252 C C . GLY B 1 80 ? -1.5 25.25 32.25 1 98 80 GLY B C 1
ATOM 3253 O O . GLY B 1 80 ? -0.413 25.547 31.75 1 98 80 GLY B O 1
ATOM 3254 N N . GLN B 1 81 ? -2.09 24.109 32.094 1 98.31 81 GLN B N 1
ATOM 3255 C CA . GLN B 1 81 ? -1.449 23.031 31.344 1 98.31 81 GLN B CA 1
ATOM 3256 C C . GLN B 1 81 ? -1.384 23.359 29.859 1 98.31 81 GLN B C 1
ATOM 3258 O O . GLN B 1 81 ? -2.357 23.844 29.281 1 98.31 81 GLN B O 1
ATOM 3263 N N . VAL B 1 82 ? -0.175 23.172 29.203 1 98.75 82 VAL B N 1
ATOM 3264 C CA . VAL B 1 82 ? -0.033 23.375 27.766 1 98.75 82 VAL B CA 1
ATOM 3265 C C . VAL B 1 82 ? -0.598 22.172 27.016 1 98.75 82 VAL B C 1
ATOM 3267 O O . VAL B 1 82 ? -0.313 21.016 27.375 1 98.75 82 VAL B O 1
ATOM 3270 N N . VAL B 1 83 ? -1.459 22.375 26.016 1 98.94 83 VAL B N 1
ATOM 3271 C CA . VAL B 1 83 ? -2.104 21.281 25.281 1 98.94 83 VAL B CA 1
ATOM 3272 C C . VAL B 1 83 ? -2.133 21.625 23.797 1 98.94 83 VAL B C 1
ATOM 3274 O O . VAL B 1 83 ? -2.037 22.797 23.406 1 98.94 83 VAL B O 1
ATOM 3277 N N . VAL B 1 84 ? -2.176 20.625 22.984 1 98.94 84 VAL B N 1
ATOM 3278 C CA . VAL B 1 84 ? -2.443 20.734 21.562 1 98.94 84 VAL B CA 1
ATOM 3279 C C . VAL B 1 84 ? -3.721 19.984 21.203 1 98.94 84 VAL B C 1
ATOM 3281 O O . VAL B 1 84 ? -3.975 18.906 21.75 1 98.94 84 VAL B O 1
ATOM 3284 N N . PRO B 1 85 ? -4.613 20.578 20.406 1 98.94 85 PRO B N 1
ATOM 3285 C CA . PRO B 1 85 ? -5.875 19.938 20.031 1 98.94 85 PRO B CA 1
ATOM 3286 C C . PRO B 1 85 ? -5.754 19.078 18.781 1 98.94 85 PRO B C 1
ATOM 3288 O O . PRO B 1 85 ? -5.094 19.469 17.812 1 98.94 85 PRO B O 1
ATOM 3291 N N . THR B 1 86 ? -6.355 17.844 18.781 1 98.88 86 THR B N 1
ATOM 3292 C CA . THR B 1 86 ? -6.5 17.078 17.547 1 98.88 86 THR B CA 1
ATOM 3293 C C . THR B 1 86 ? -7.535 17.719 16.625 1 98.88 86 THR B C 1
ATOM 3295 O O . THR B 1 86 ? -8.195 18.688 17 1 98.88 86 THR B O 1
ATOM 3298 N N . VAL B 1 87 ? -7.758 17.219 15.445 1 98.75 87 VAL B N 1
ATOM 3299 C CA . VAL B 1 87 ? -8.406 18 14.398 1 98.75 87 VAL B CA 1
ATOM 3300 C C . VAL B 1 87 ? -9.789 17.438 14.109 1 98.75 87 VAL B C 1
ATOM 3302 O O . VAL B 1 87 ? -10.781 18.172 14.078 1 98.75 87 VAL B O 1
ATOM 3305 N N . ARG B 1 88 ? -9.906 16.094 13.945 1 98.56 88 ARG B N 1
ATOM 3306 C CA . ARG B 1 88 ? -11.164 15.492 13.531 1 98.56 88 ARG B CA 1
ATOM 3307 C C . ARG B 1 88 ? -12.125 15.352 14.711 1 98.56 88 ARG B C 1
ATOM 3309 O O . ARG B 1 88 ? -11.703 15.008 15.82 1 98.56 88 ARG B O 1
ATOM 3316 N N . ARG B 1 89 ? -13.383 15.648 14.484 1 98.12 89 ARG B N 1
ATOM 3317 C CA . ARG B 1 89 ? -14.5 15.453 15.406 1 98.12 89 ARG B CA 1
ATOM 3318 C C . ARG B 1 89 ? -15.625 14.664 14.75 1 98.12 89 ARG B C 1
ATOM 3320 O O . ARG B 1 89 ? -15.797 14.727 13.531 1 98.12 89 ARG B O 1
ATOM 3327 N N . PRO B 1 90 ? -16.359 13.836 15.5 1 97.62 90 PRO B N 1
ATOM 3328 C CA . PRO B 1 90 ? -17.484 13.141 14.891 1 97.62 90 PRO B CA 1
ATOM 3329 C C . PRO B 1 90 ? -18.531 14.094 14.297 1 97.62 90 PRO B C 1
ATOM 3331 O O . PRO B 1 90 ? -18.797 15.148 14.875 1 97.62 90 PRO B O 1
ATOM 3334 N N . ARG B 1 91 ? -18.922 13.719 13.078 1 95.56 91 ARG B N 1
ATOM 3335 C CA . ARG B 1 91 ? -20.094 14.375 12.523 1 95.56 91 ARG B CA 1
ATOM 3336 C C . ARG B 1 91 ? -21.375 13.781 13.109 1 95.56 91 ARG B C 1
ATOM 3338 O O . ARG B 1 91 ? -21.781 12.68 12.734 1 95.56 91 ARG B O 1
ATOM 3345 N N . GLY B 1 92 ? -21.969 14.266 14.141 1 93.69 92 GLY B N 1
ATOM 3346 C CA . GLY B 1 92 ? -23.078 13.633 14.836 1 93.69 92 GLY B CA 1
ATOM 3347 C C . GLY B 1 92 ? -22.625 12.578 15.836 1 93.69 92 GLY B C 1
ATOM 3348 O O . GLY B 1 92 ? -21.719 12.82 16.625 1 93.69 92 GLY B O 1
ATOM 3349 N N . GLU B 1 93 ? -23.312 11.438 15.789 1 95.31 93 GLU B N 1
ATOM 3350 C CA . GLU B 1 93 ? -22.922 10.336 16.656 1 95.31 93 GLU B CA 1
ATOM 3351 C C . GLU B 1 93 ? -21.594 9.734 16.234 1 95.31 93 GLU B C 1
ATOM 3353 O O . GLU B 1 93 ? -21.359 9.508 15.039 1 95.31 93 GLU B O 1
ATOM 3358 N N . PRO B 1 94 ? -20.812 9.469 17.188 1 95.94 94 PRO B N 1
ATOM 3359 C CA . PRO B 1 94 ? -19.5 8.914 16.844 1 95.94 94 PRO B CA 1
ATOM 3360 C C . PRO B 1 94 ? -19.578 7.539 16.188 1 95.94 94 PRO B C 1
ATOM 3362 O O . PRO B 1 94 ? -20.344 6.688 16.641 1 95.94 94 PRO B O 1
ATOM 3365 N N . SER B 1 95 ? -18.797 7.41 15.164 1 96.12 95 SER B N 1
ATOM 3366 C CA . SER B 1 95 ? -18.656 6.098 14.547 1 96.12 95 SER B CA 1
ATOM 3367 C C . SER B 1 95 ? -17.75 5.191 15.383 1 96.12 95 SER B C 1
ATOM 3369 O O . SER B 1 95 ? -17.156 5.637 16.359 1 96.12 95 SER B O 1
ATOM 3371 N N . SER B 1 96 ? -17.641 3.924 14.984 1 96.06 96 SER B N 1
ATOM 3372 C CA . SER B 1 96 ? -16.797 2.953 15.672 1 96.06 96 SER B CA 1
ATOM 3373 C C . SER B 1 96 ? -15.336 3.379 15.656 1 96.06 96 SER B C 1
ATOM 3375 O O . SER B 1 96 ? -14.602 3.113 16.609 1 96.06 96 SER B O 1
ATOM 3377 N N . ALA B 1 97 ? -14.938 4.062 14.594 1 97.5 97 ALA B N 1
ATOM 3378 C CA . ALA B 1 97 ? -13.562 4.543 14.5 1 97.5 97 ALA B CA 1
ATOM 3379 C C . ALA B 1 97 ? -13.242 5.496 15.648 1 97.5 97 ALA B C 1
ATOM 3381 O O . ALA B 1 97 ? -12.164 5.414 16.25 1 97.5 97 ALA B O 1
ATOM 3382 N N . PHE B 1 98 ? -14.164 6.395 15.984 1 97.56 98 PHE B N 1
ATOM 3383 C CA . PHE B 1 98 ? -13.961 7.34 17.078 1 97.56 98 PHE B CA 1
ATOM 3384 C C . PHE B 1 98 ? -13.961 6.617 18.422 1 97.56 98 PHE B C 1
ATOM 3386 O O . PHE B 1 98 ? -13.172 6.949 19.312 1 97.56 98 PHE B O 1
ATOM 3393 N N . GLU B 1 99 ? -14.797 5.625 18.516 1 96.94 99 GLU B N 1
ATOM 3394 C CA . GLU B 1 99 ? -14.875 4.863 19.75 1 96.94 99 GLU B CA 1
ATOM 3395 C C . GLU B 1 99 ? -13.57 4.121 20.031 1 96.94 99 GLU B C 1
ATOM 3397 O O . GLU B 1 99 ? -13.195 3.93 21.188 1 96.94 99 GLU B O 1
ATOM 3402 N N . ARG B 1 100 ? -12.852 3.809 19 1 97.06 100 ARG B N 1
ATOM 3403 C CA . ARG B 1 100 ? -11.609 3.059 19.125 1 97.06 100 ARG B CA 1
ATOM 3404 C C . ARG B 1 100 ? -10.406 3.998 19.188 1 97.06 100 ARG B C 1
ATOM 3406 O O . ARG B 1 100 ? -9.258 3.549 19.156 1 97.06 100 ARG B O 1
ATOM 3413 N N . GLY B 1 101 ? -10.656 5.309 19.203 1 97.75 101 GLY B N 1
ATOM 3414 C CA . GLY B 1 101 ? -9.57 6.277 19.219 1 97.75 101 GLY B CA 1
ATOM 3415 C C . GLY B 1 101 ? -8.891 6.438 17.875 1 97.75 101 GLY B C 1
ATOM 3416 O O . GLY B 1 101 ? -7.734 6.852 17.797 1 97.75 101 GLY B O 1
ATOM 3417 N N . GLU B 1 102 ? -9.578 6.031 16.797 1 98.56 102 GLU B N 1
ATOM 3418 C CA . GLU B 1 102 ? -9.031 6.062 15.438 1 98.56 102 GLU B CA 1
ATOM 3419 C C . GLU B 1 102 ? -9.781 7.066 14.57 1 98.56 102 GLU B C 1
ATOM 3421 O O . GLU B 1 102 ? -10.227 6.73 13.469 1 98.56 102 GLU B O 1
ATOM 3426 N N . ALA B 1 103 ? -9.844 8.328 15.055 1 98.44 103 ALA B N 1
ATOM 3427 C CA . ALA B 1 103 ? -10.555 9.383 14.344 1 98.44 103 ALA B CA 1
ATOM 3428 C C . ALA B 1 103 ? -10.008 9.555 12.93 1 98.44 103 ALA B C 1
ATOM 3430 O O . ALA B 1 103 ? -10.75 9.867 12 1 98.44 103 ALA B O 1
ATOM 3431 N N . ASP B 1 104 ? -8.68 9.297 12.773 1 98.5 104 ASP B N 1
ATOM 3432 C CA . ASP B 1 104 ? -7.973 9.477 11.508 1 98.5 104 ASP B CA 1
ATOM 3433 C C . ASP B 1 104 ? -8.422 8.438 10.477 1 98.5 104 ASP B C 1
ATOM 3435 O O . ASP B 1 104 ? -8.227 8.625 9.281 1 98.5 104 ASP B O 1
ATOM 3439 N N . MET B 1 105 ? -9.086 7.363 10.891 1 98.56 105 MET B N 1
ATOM 3440 C CA . MET B 1 105 ? -9.5 6.293 9.992 1 98.56 105 MET B CA 1
ATOM 3441 C C . MET B 1 105 ? -11.008 6.312 9.781 1 98.56 105 MET B C 1
ATOM 3443 O O . MET B 1 105 ? -11.562 5.43 9.117 1 98.56 105 MET B O 1
ATOM 3447 N N . ALA B 1 106 ? -11.734 7.324 10.414 1 98.12 106 ALA B N 1
ATOM 3448 C CA . ALA B 1 106 ? -13.172 7.461 10.195 1 98.12 106 ALA B CA 1
ATOM 3449 C C . ALA B 1 106 ? -13.477 7.719 8.727 1 98.12 106 ALA B C 1
ATOM 3451 O O . ALA B 1 106 ? -12.75 8.453 8.047 1 98.12 106 ALA B O 1
ATOM 3452 N N . ALA B 1 107 ? -14.547 7.184 8.227 1 95.81 107 ALA B N 1
ATOM 3453 C CA . ALA B 1 107 ? -14.93 7.328 6.824 1 95.81 107 ALA B CA 1
ATOM 3454 C C . ALA B 1 107 ? -15.422 8.742 6.539 1 95.81 107 ALA B C 1
ATOM 3456 O O . ALA B 1 107 ? -16.031 9.383 7.402 1 95.81 107 ALA B O 1
ATOM 3457 N N . PRO B 1 108 ? -15.156 9.133 5.238 1 94.5 108 PRO B N 1
ATOM 3458 C CA . PRO B 1 108 ? -15.75 10.414 4.859 1 94.5 108 PRO B CA 1
ATOM 3459 C C . PRO B 1 108 ? -17.25 10.484 5.152 1 94.5 108 PRO B C 1
ATOM 3461 O O . PRO B 1 108 ? -17.969 9.508 4.93 1 94.5 108 PRO B O 1
ATOM 3464 N N . GLY B 1 109 ? -17.766 11.523 5.688 1 94.44 109 GLY B N 1
ATOM 3465 C CA . GLY B 1 109 ? -19.156 11.695 6.07 1 94.44 109 GLY B CA 1
ATOM 3466 C C . GLY B 1 109 ? -19.391 11.531 7.559 1 94.44 109 GLY B C 1
ATOM 3467 O O . GLY B 1 109 ? -20.391 12.008 8.094 1 94.44 109 GLY B O 1
ATOM 3468 N N . ASP B 1 110 ? -18.375 10.836 8.203 1 97.12 110 ASP B N 1
ATOM 3469 C CA . ASP B 1 110 ? -18.547 10.547 9.625 1 97.12 110 ASP B CA 1
ATOM 3470 C C . ASP B 1 110 ? -17.859 11.602 10.484 1 97.12 110 ASP B C 1
ATOM 3472 O O . ASP B 1 110 ? -17.922 11.539 11.711 1 97.12 110 ASP B O 1
ATOM 3476 N N . TYR B 1 111 ? -17.234 12.594 9.844 1 97.88 111 TYR B N 1
ATOM 3477 C CA . TYR B 1 111 ? -16.422 13.5 10.648 1 97.88 111 TYR B CA 1
ATOM 3478 C C . TYR B 1 111 ? -16.5 14.93 10.109 1 97.88 111 TYR B C 1
ATOM 3480 O O . TYR B 1 111 ? -16.953 15.148 8.984 1 97.88 111 TYR B O 1
ATOM 3488 N N . VAL B 1 112 ? -16.156 15.859 10.875 1 97.81 112 VAL B N 1
ATOM 3489 C CA . VAL B 1 112 ? -15.789 17.234 10.531 1 97.81 112 VAL B CA 1
ATOM 3490 C C . VAL B 1 112 ? -14.344 17.5 10.945 1 97.81 112 VAL B C 1
ATOM 3492 O O . VAL B 1 112 ? -13.758 16.719 11.711 1 97.81 112 VAL B O 1
ATOM 3495 N N . GLU B 1 113 ? -13.719 18.5 10.438 1 98.12 113 GLU B N 1
ATOM 3496 C CA . GLU B 1 113 ? -12.328 18.844 10.719 1 98.12 113 GLU B CA 1
ATOM 3497 C C . GLU B 1 113 ? -12.195 20.297 11.148 1 98.12 113 GLU B C 1
ATOM 3499 O O . GLU B 1 113 ? -12.477 21.219 10.367 1 98.12 113 GLU B O 1
ATOM 3504 N N . ARG B 1 114 ? -11.758 20.484 12.344 1 98.38 114 ARG B N 1
ATOM 3505 C CA . ARG B 1 114 ? -11.641 21.812 12.922 1 98.38 114 ARG B CA 1
ATOM 3506 C C . ARG B 1 114 ? -10.758 22.719 12.062 1 98.38 114 ARG B C 1
ATOM 3508 O O . ARG B 1 114 ? -9.586 22.406 11.828 1 98.38 114 ARG B O 1
ATOM 3515 N N . GLY B 1 115 ? -11.344 23.812 11.609 1 97.88 115 GLY B N 1
ATOM 3516 C CA . GLY B 1 115 ? -10.586 24.797 10.852 1 97.88 115 GLY B CA 1
ATOM 3517 C C . GLY B 1 115 ? -10.477 24.469 9.375 1 97.88 115 GLY B C 1
ATOM 3518 O O . GLY B 1 115 ? -9.867 25.219 8.617 1 97.88 115 GLY B O 1
ATOM 3519 N N . ILE B 1 116 ? -11.102 23.344 8.953 1 96.75 116 ILE B N 1
ATOM 3520 C CA . ILE B 1 116 ? -10.945 22.891 7.57 1 96.75 116 ILE B CA 1
ATOM 3521 C C . ILE B 1 116 ? -12.312 22.625 6.953 1 96.75 116 ILE B C 1
ATOM 3523 O O . ILE B 1 116 ? -12.664 23.219 5.93 1 96.75 116 ILE B O 1
ATOM 3527 N N . ASP B 1 117 ? -13.07 21.812 7.617 1 95.88 117 ASP B N 1
ATOM 3528 C CA . ASP B 1 117 ? -14.312 21.359 7.008 1 95.88 117 ASP B CA 1
ATOM 3529 C C . ASP B 1 117 ? -15.375 21.078 8.07 1 95.88 117 ASP B C 1
ATOM 3531 O O . ASP B 1 117 ? -15.289 20.078 8.789 1 95.88 117 ASP B O 1
ATOM 3535 N N . GLY B 1 118 ? -16.375 21.953 8.164 1 96.56 118 GLY B N 1
ATOM 3536 C CA . GLY B 1 118 ? -17.578 21.672 8.93 1 96.56 118 GLY B CA 1
ATOM 3537 C C . GLY B 1 118 ? -17.484 22.094 10.383 1 96.56 118 GLY B C 1
ATOM 3538 O O . GLY B 1 118 ? -18.453 22 11.133 1 96.56 118 GLY B O 1
ATOM 3539 N N . ALA B 1 119 ? -16.328 22.5 10.867 1 97.69 119 ALA B N 1
ATOM 3540 C CA . ALA B 1 119 ? -16.141 22.922 12.258 1 97.69 119 ALA B CA 1
ATOM 3541 C C . ALA B 1 119 ? -15.133 24.047 12.367 1 97.69 119 ALA B C 1
ATOM 3543 O O . ALA B 1 119 ? -14.117 24.047 11.672 1 97.69 119 ALA B O 1
ATOM 3544 N N . HIS B 1 120 ? -15.375 24.969 13.25 1 97.94 120 HIS B N 1
ATOM 3545 C CA . HIS B 1 120 ? -14.492 26.109 13.445 1 97.94 120 HIS B CA 1
ATOM 3546 C C . HIS B 1 120 ? -13.125 25.672 13.961 1 97.94 120 HIS B C 1
ATOM 3548 O O . HIS B 1 120 ? -13.031 24.75 14.773 1 97.94 120 HIS B O 1
ATOM 3554 N N . GLY B 1 121 ? -12.117 26.438 13.516 1 98.5 121 GLY B N 1
ATOM 3555 C CA . GLY B 1 121 ? -10.742 26.094 13.852 1 98.5 121 GLY B CA 1
ATOM 3556 C C . GLY B 1 121 ? -10.258 26.781 15.117 1 98.5 121 GLY B C 1
ATOM 3557 O O . GLY B 1 121 ? -11.031 27.031 16.031 1 98.5 121 GLY B O 1
ATOM 3558 N N . PHE B 1 122 ? -8.969 26.969 15.125 1 98.62 122 PHE B N 1
ATOM 3559 C CA . PHE B 1 122 ? -8.344 27.328 16.391 1 98.62 122 PHE B CA 1
ATOM 3560 C C . PHE B 1 122 ? -7.723 28.719 16.312 1 98.62 122 PHE B C 1
ATOM 3562 O O . PHE B 1 122 ? -7.109 29.188 17.281 1 98.62 122 PHE B O 1
ATOM 3569 N N . MET B 1 123 ? -7.855 29.375 15.164 1 97.94 123 MET B N 1
ATOM 3570 C CA . MET B 1 123 ? -7.348 30.75 15.078 1 97.94 123 MET B CA 1
ATOM 3571 C C . MET B 1 123 ? -8.297 31.719 15.773 1 97.94 123 MET B C 1
ATOM 3573 O O . MET B 1 123 ? -8.875 32.594 15.125 1 97.94 123 MET B O 1
ATOM 3577 N N . ALA B 1 124 ? -8.352 31.594 17.031 1 97.88 124 ALA B N 1
ATOM 3578 C CA . ALA B 1 124 ? -9.141 32.406 17.969 1 97.88 124 ALA B CA 1
ATOM 3579 C C . ALA B 1 124 ? -8.445 32.5 19.328 1 97.88 124 ALA B C 1
ATOM 3581 O O . ALA B 1 124 ? -7.66 31.609 19.703 1 97.88 124 ALA B O 1
ATOM 3582 N N . GLU B 1 125 ? -8.758 33.531 20.078 1 98 125 GLU B N 1
ATOM 3583 C CA . GLU B 1 125 ? -8.109 33.688 21.359 1 98 125 GLU B CA 1
ATOM 3584 C C . GLU B 1 125 ? -8.398 32.531 22.297 1 98 125 GLU B C 1
ATOM 3586 O O . GLU B 1 125 ? -7.559 32.156 23.125 1 98 125 GLU B O 1
ATOM 3591 N N . TYR B 1 126 ? -9.633 32.031 22.188 1 98.31 126 TYR B N 1
ATOM 3592 C CA . TYR B 1 126 ? -10.055 30.875 22.969 1 98.31 126 TYR B CA 1
ATOM 3593 C C . TYR B 1 126 ? -10.797 29.859 22.094 1 98.31 126 TYR B C 1
ATOM 3595 O O . TYR B 1 126 ? -11.43 30.234 21.109 1 98.31 126 TYR B O 1
ATOM 3603 N N . PHE B 1 127 ? -10.758 28.656 22.484 1 98.56 127 PHE B N 1
ATOM 3604 C CA . PHE B 1 127 ? -11.594 27.609 21.906 1 98.56 127 PHE B CA 1
ATOM 3605 C C . PHE B 1 127 ? -11.922 26.547 22.938 1 98.56 127 PHE B C 1
ATOM 3607 O O . PHE B 1 127 ? -11.258 26.453 23.969 1 98.56 127 PHE B O 1
ATOM 3614 N N . THR B 1 128 ? -12.953 25.812 22.719 1 98.75 128 THR B N 1
ATOM 3615 C CA . THR B 1 128 ? -13.305 24.672 23.547 1 98.75 128 THR B CA 1
ATOM 3616 C C . THR B 1 128 ? -13.031 23.359 22.812 1 98.75 128 THR B C 1
ATOM 3618 O O . THR B 1 128 ? -13.016 23.328 21.578 1 98.75 128 THR B O 1
ATOM 3621 N N . SER B 1 129 ? -12.781 22.375 23.531 1 98.62 129 SER B N 1
ATOM 3622 C CA . SER B 1 129 ? -12.562 21.047 22.969 1 98.62 129 SER B CA 1
ATOM 3623 C C . SER B 1 129 ? -12.805 19.969 24.016 1 98.62 129 SER B C 1
ATOM 3625 O O . SER B 1 129 ? -12.5 20.156 25.203 1 98.62 129 SER B O 1
ATOM 3627 N N . PRO B 1 130 ? -13.383 18.812 23.609 1 98.06 130 PRO B N 1
ATOM 3628 C CA . PRO B 1 130 ? -13.367 17.672 24.516 1 98.06 130 PRO B CA 1
ATOM 3629 C C . PRO B 1 130 ? -11.969 17.359 25.047 1 98.06 130 PRO B C 1
ATOM 3631 O O . PRO B 1 130 ? -10.984 17.469 24.312 1 98.06 130 PRO B O 1
ATOM 3634 N N . ALA B 1 131 ? -11.906 16.969 26.328 1 98.25 131 ALA B N 1
ATOM 3635 C CA . ALA B 1 131 ? -10.625 16.75 27 1 98.25 131 ALA B CA 1
ATOM 3636 C C . ALA B 1 131 ? -9.805 15.68 26.281 1 98.25 131 ALA B C 1
ATOM 3638 O O . ALA B 1 131 ? -8.578 15.781 26.203 1 98.25 131 ALA B O 1
ATOM 3639 N N . ASP B 1 132 ? -10.414 14.641 25.719 1 96.88 132 ASP B N 1
ATOM 3640 C CA . ASP B 1 132 ? -9.711 13.523 25.094 1 96.88 132 ASP B CA 1
ATOM 3641 C C . ASP B 1 132 ? -9.141 13.922 23.734 1 96.88 132 ASP B C 1
ATOM 3643 O O . ASP B 1 132 ? -8.367 13.164 23.141 1 96.88 132 ASP B O 1
ATOM 3647 N N . CYS B 1 133 ? -9.469 15.133 23.266 1 98.44 133 CYS B N 1
ATOM 3648 C CA . CYS B 1 133 ? -8.93 15.656 22.016 1 98.44 133 CYS B CA 1
ATOM 3649 C C . CYS B 1 133 ? -7.809 16.656 22.281 1 98.44 133 CYS B C 1
ATOM 3651 O O . CYS B 1 133 ? -7.316 17.297 21.359 1 98.44 133 CYS B O 1
ATOM 3653 N N . LEU B 1 134 ? -7.465 16.844 23.531 1 98.88 134 LEU B N 1
ATOM 3654 C CA . LEU B 1 134 ? -6.383 17.734 23.953 1 98.88 134 LEU B CA 1
ATOM 3655 C C . LEU B 1 134 ? -5.199 16.938 24.484 1 98.88 134 LEU B C 1
ATOM 3657 O O . LEU B 1 134 ? -5.309 16.25 25.5 1 98.88 134 LEU B O 1
ATOM 3661 N N . VAL B 1 135 ? -4.051 17.016 23.781 1 98.88 135 VAL B N 1
ATOM 3662 C CA . VAL B 1 135 ? -2.857 16.266 24.156 1 98.88 135 VAL B CA 1
ATOM 3663 C C . VAL B 1 135 ? -1.9 17.172 24.938 1 98.88 135 VAL B C 1
ATOM 3665 O O . VAL B 1 135 ? -1.512 18.234 24.453 1 98.88 135 VAL B O 1
ATOM 3668 N N . PRO B 1 136 ? -1.52 16.797 26.109 1 98.75 136 PRO B N 1
ATOM 3669 C CA . PRO B 1 136 ? -0.59 17.609 26.891 1 98.75 136 PRO B CA 1
ATOM 3670 C C . PRO B 1 136 ? 0.787 17.719 26.234 1 98.75 136 PRO B C 1
ATOM 3672 O O . PRO B 1 136 ? 1.273 16.766 25.641 1 98.75 136 PRO B O 1
ATOM 3675 N N . VAL B 1 137 ? 1.358 18.844 26.359 1 98.38 137 VAL B N 1
ATOM 3676 C CA . VAL B 1 137 ? 2.701 19.156 25.875 1 98.38 137 VAL B CA 1
ATOM 3677 C C . VAL B 1 137 ? 3.531 19.75 27.016 1 98.38 137 VAL B C 1
ATOM 3679 O O . VAL B 1 137 ? 3.02 20.531 27.812 1 98.38 137 VAL B O 1
ATOM 3682 N N . PRO B 1 138 ? 4.832 19.391 27.109 1 98.31 138 PRO B N 1
ATOM 3683 C CA . PRO B 1 138 ? 5.691 20.047 28.094 1 98.31 138 PRO B CA 1
ATOM 3684 C C . PRO B 1 138 ? 5.723 21.562 27.938 1 98.31 138 PRO B C 1
ATOM 3686 O O . PRO B 1 138 ? 5.699 22.078 26.812 1 98.31 138 PRO B O 1
ATOM 3689 N N . ASP B 1 139 ? 5.902 22.25 29.047 1 97.69 139 ASP B N 1
ATOM 3690 C CA . ASP B 1 139 ? 5.855 23.703 29.062 1 97.69 139 ASP B CA 1
ATOM 3691 C C . ASP B 1 139 ? 6.949 24.297 28.172 1 97.69 139 ASP B C 1
ATOM 3693 O O . ASP B 1 139 ? 6.758 25.359 27.562 1 97.69 139 ASP B O 1
ATOM 3697 N N . ASP B 1 140 ? 8.023 23.625 28.109 1 96.94 140 ASP B N 1
ATOM 3698 C CA . ASP B 1 140 ? 9.164 24.172 27.391 1 96.94 140 ASP B CA 1
ATOM 3699 C C . ASP B 1 140 ? 8.969 24.062 25.875 1 96.94 140 ASP B C 1
ATOM 3701 O O . ASP B 1 140 ? 9.766 24.594 25.109 1 96.94 140 ASP B O 1
ATOM 3705 N N . LEU B 1 141 ? 7.855 23.391 25.438 1 97.44 141 LEU B N 1
ATOM 3706 C CA . LEU B 1 141 ? 7.551 23.281 24.016 1 97.44 141 LEU B CA 1
ATOM 3707 C C . LEU B 1 141 ? 6.387 24.188 23.641 1 97.44 141 LEU B C 1
ATOM 3709 O O . LEU B 1 141 ? 5.922 24.156 22.5 1 97.44 141 LEU B O 1
ATOM 3713 N N . ALA B 1 142 ? 5.957 25.016 24.531 1 97.44 142 ALA B N 1
ATOM 3714 C CA . ALA B 1 142 ? 4.77 25.844 24.344 1 97.44 142 ALA B CA 1
ATOM 3715 C C . ALA B 1 142 ? 4.895 26.719 23.094 1 97.44 142 ALA B C 1
ATOM 3717 O O . ALA B 1 142 ? 3.93 26.891 22.344 1 97.44 142 ALA B O 1
ATOM 3718 N N . ASP B 1 143 ? 6.086 27.234 22.844 1 95.44 143 ASP B N 1
ATOM 3719 C CA . ASP B 1 143 ? 6.281 28.156 21.719 1 95.44 143 ASP B CA 1
ATOM 3720 C C . ASP B 1 143 ? 6.285 27.406 20.391 1 95.44 143 ASP B C 1
ATOM 3722 O O . ASP B 1 143 ? 6.023 27.984 19.344 1 95.44 143 ASP B O 1
ATOM 3726 N N . ARG B 1 144 ? 6.562 26.094 20.391 1 97.56 144 ARG B N 1
ATOM 3727 C CA . ARG B 1 144 ? 6.699 25.312 19.172 1 97.56 144 ARG B CA 1
ATOM 3728 C C . ARG B 1 144 ? 5.609 24.25 19.078 1 97.56 144 ARG B C 1
ATOM 3730 O O . ARG B 1 144 ? 5.57 23.469 18.125 1 97.56 144 ARG B O 1
ATOM 3737 N N . GLY B 1 145 ? 4.719 24.25 20.062 1 98.62 145 GLY B N 1
ATOM 3738 C CA . GLY B 1 145 ? 3.73 23.203 20.172 1 98.62 145 GLY B CA 1
ATOM 3739 C C . GLY B 1 145 ? 2.816 23.094 18.969 1 98.62 145 GLY B C 1
ATOM 3740 O O . GLY B 1 145 ? 2.24 22.047 18.703 1 98.62 145 GLY B O 1
ATOM 3741 N N . PHE B 1 146 ? 2.664 24.234 18.172 1 98.75 146 PHE B N 1
ATOM 3742 C CA . PHE B 1 146 ? 1.791 24.234 17 1 98.75 146 PHE B CA 1
ATOM 3743 C C . PHE B 1 146 ? 2.342 23.312 15.922 1 98.75 146 PHE B C 1
ATOM 3745 O O . PHE B 1 146 ? 1.625 22.938 14.992 1 98.75 146 PHE B O 1
ATOM 3752 N N . LEU B 1 147 ? 3.619 22.812 16.047 1 98.88 147 LEU B N 1
ATOM 3753 C CA . LEU B 1 147 ? 4.238 21.906 15.094 1 98.88 147 LEU B CA 1
ATOM 3754 C C . LEU B 1 147 ? 3.869 20.453 15.398 1 98.88 147 LEU B C 1
ATOM 3756 O O . LEU B 1 147 ? 4.145 19.562 14.602 1 98.88 147 LEU B O 1
ATOM 3760 N N . VAL B 1 148 ? 3.189 20.188 16.531 1 98.94 148 VAL B N 1
ATOM 3761 C CA . VAL B 1 148 ? 2.807 18.828 16.891 1 98.94 148 VAL B CA 1
ATOM 3762 C C . VAL B 1 148 ? 1.842 18.266 15.852 1 98.94 148 VAL B C 1
ATOM 3764 O O . VAL B 1 148 ? 1.946 17.094 15.469 1 98.94 148 VAL B O 1
ATOM 3767 N N . GLU B 1 149 ? 0.948 19.078 15.414 1 98.94 149 GLU B N 1
ATOM 3768 C CA . GLU B 1 149 ? -0.044 18.625 14.445 1 98.94 149 GLU B CA 1
ATOM 3769 C C . GLU B 1 149 ? 0.619 18.156 13.156 1 98.94 149 GLU B C 1
ATOM 3771 O O . GLU B 1 149 ? 0.447 17 12.742 1 98.94 149 GLU B O 1
ATOM 3776 N N . PRO B 1 150 ? 1.466 18.953 12.453 1 98.81 150 PRO B N 1
ATOM 3777 C CA . PRO B 1 150 ? 2.092 18.453 11.227 1 98.81 150 PRO B CA 1
ATOM 3778 C C . PRO B 1 150 ? 3.031 17.281 11.484 1 98.81 150 PRO B C 1
ATOM 3780 O O . PRO B 1 150 ? 3.148 16.391 10.641 1 98.81 150 PRO B O 1
ATOM 3783 N N . ILE B 1 151 ? 3.729 17.25 12.633 1 98.94 151 ILE B N 1
ATOM 3784 C CA . ILE B 1 151 ? 4.594 16.109 12.953 1 98.94 151 ILE B CA 1
ATOM 3785 C C . ILE B 1 151 ? 3.752 14.852 13.141 1 98.94 151 ILE B C 1
ATOM 3787 O O . ILE B 1 151 ? 4.156 13.766 12.734 1 98.94 151 ILE B O 1
ATOM 3791 N N . SER B 1 152 ? 2.533 15.016 13.742 1 98.94 152 SER B N 1
ATOM 3792 C CA . SER B 1 152 ? 1.659 13.867 13.961 1 98.94 152 SER B CA 1
ATOM 3793 C C . SER B 1 152 ? 1.225 13.25 12.633 1 98.94 152 SER B C 1
ATOM 3795 O O . SER B 1 152 ? 1.038 12.031 12.539 1 98.94 152 SER B O 1
ATOM 3797 N N . ILE B 1 153 ? 1.086 14.031 11.602 1 98.81 153 ILE B N 1
ATOM 3798 C CA . ILE B 1 153 ? 0.724 13.57 10.266 1 98.81 153 ILE B CA 1
ATOM 3799 C C . ILE B 1 153 ? 1.805 12.633 9.734 1 98.81 153 ILE B C 1
ATOM 3801 O O . ILE B 1 153 ? 1.498 11.57 9.188 1 98.81 153 ILE B O 1
ATOM 3805 N N . THR B 1 154 ? 3.047 12.984 9.922 1 98.88 154 THR B N 1
ATOM 3806 C CA . THR B 1 154 ? 4.152 12.148 9.469 1 98.88 154 THR B CA 1
ATOM 3807 C C . THR B 1 154 ? 4.281 10.906 10.344 1 98.88 154 THR B C 1
ATOM 3809 O O . THR B 1 154 ? 4.605 9.828 9.852 1 98.88 154 THR B O 1
ATOM 3812 N N . GLU B 1 155 ? 4.035 11.086 11.711 1 98.94 155 GLU B N 1
ATOM 3813 C CA . GLU B 1 155 ? 4.031 9.906 12.57 1 98.94 155 GLU B CA 1
ATOM 3814 C C . GLU B 1 155 ? 3.092 8.828 12.031 1 98.94 155 GLU B C 1
ATOM 3816 O O . GLU B 1 155 ? 3.469 7.66 11.945 1 98.94 155 GLU B O 1
ATOM 3821 N N . LYS B 1 156 ? 1.934 9.219 11.648 1 98.94 156 LYS B N 1
ATOM 3822 C CA . LYS B 1 156 ? 0.971 8.258 11.117 1 98.94 156 LYS B CA 1
ATOM 3823 C C . LYS B 1 156 ? 1.449 7.672 9.797 1 98.94 156 LYS B C 1
ATOM 3825 O O . LYS B 1 156 ? 1.383 6.457 9.586 1 98.94 156 LYS B O 1
ATOM 3830 N N . ALA B 1 157 ? 1.882 8.516 8.891 1 98.94 157 ALA B N 1
ATOM 3831 C CA . ALA B 1 157 ? 2.309 8.055 7.57 1 98.94 157 ALA B CA 1
ATOM 3832 C C . ALA B 1 157 ? 3.396 6.996 7.684 1 98.94 157 ALA B C 1
ATOM 3834 O O . ALA B 1 157 ? 3.354 5.977 6.988 1 98.94 157 ALA B O 1
ATOM 3835 N N . LEU B 1 158 ? 4.367 7.262 8.586 1 98.88 158 LEU B N 1
ATOM 3836 C CA . LEU B 1 158 ? 5.449 6.305 8.781 1 98.88 158 LEU B CA 1
ATOM 3837 C C . LEU B 1 158 ? 4.93 5.02 9.414 1 98.88 158 LEU B C 1
ATOM 3839 O O . LEU B 1 158 ? 5.359 3.922 9.047 1 98.88 158 LEU B O 1
ATOM 3843 N N . GLU B 1 159 ? 4.008 5.145 10.359 1 98.88 159 GLU B N 1
ATOM 3844 C CA . GLU B 1 159 ? 3.406 3.955 10.961 1 98.88 159 GLU B CA 1
ATOM 3845 C C . GLU B 1 159 ? 2.74 3.082 9.898 1 98.88 159 GLU B C 1
ATOM 3847 O O . GLU B 1 159 ? 2.943 1.867 9.867 1 98.88 159 GLU B O 1
ATOM 3852 N N . LEU B 1 160 ? 1.976 3.709 9.031 1 98.94 160 LEU B N 1
ATOM 3853 C CA . LEU B 1 160 ? 1.293 2.973 7.973 1 98.94 160 LEU B CA 1
ATOM 3854 C C . LEU B 1 160 ? 2.297 2.34 7.012 1 98.94 160 LEU B C 1
ATOM 3856 O O . LEU B 1 160 ? 2.119 1.194 6.59 1 98.94 160 LEU B O 1
ATOM 3860 N N . ALA B 1 161 ? 3.34 3.072 6.648 1 98.88 161 ALA B N 1
ATOM 3861 C CA . ALA B 1 161 ? 4.352 2.562 5.727 1 98.88 161 ALA B CA 1
ATOM 3862 C C . ALA B 1 161 ? 5.055 1.338 6.301 1 98.88 161 ALA B C 1
ATOM 3864 O O . ALA B 1 161 ? 5.168 0.307 5.633 1 98.88 161 ALA B O 1
ATOM 3865 N N . PHE B 1 162 ? 5.48 1.454 7.543 1 98.81 162 PHE B N 1
ATOM 3866 C CA . PHE B 1 162 ? 6.211 0.352 8.156 1 98.81 162 PHE B CA 1
ATOM 3867 C C . PHE B 1 162 ? 5.289 -0.839 8.398 1 98.81 162 PHE B C 1
ATOM 3869 O O . PHE B 1 162 ? 5.703 -1.99 8.25 1 98.81 162 PHE B O 1
ATOM 3876 N N . ALA B 1 163 ? 4.043 -0.604 8.797 1 98.81 163 ALA B N 1
ATOM 3877 C CA . ALA B 1 163 ? 3.072 -1.689 8.914 1 98.81 163 ALA B CA 1
ATOM 3878 C C . ALA B 1 163 ? 2.924 -2.447 7.602 1 98.81 163 ALA B C 1
ATOM 3880 O O . ALA B 1 163 ? 2.873 -3.68 7.59 1 98.81 163 ALA B O 1
ATOM 3881 N N . SER B 1 164 ? 2.904 -1.743 6.48 1 98.88 164 SER B N 1
ATOM 3882 C CA . SER B 1 164 ? 2.68 -2.359 5.176 1 98.88 164 SER B CA 1
ATOM 3883 C C . SER B 1 164 ? 3.814 -3.309 4.812 1 98.88 164 SER B C 1
ATOM 3885 O O . SER B 1 164 ? 3.664 -4.152 3.926 1 98.88 164 SER B O 1
ATOM 3887 N N . ARG B 1 165 ? 4.973 -3.193 5.504 1 98.75 165 ARG B N 1
ATOM 3888 C CA . ARG B 1 165 ? 6.125 -4.027 5.188 1 98.75 165 ARG B CA 1
ATOM 3889 C C . ARG B 1 165 ? 6.43 -4.996 6.324 1 98.75 165 ARG B C 1
ATOM 3891 O O . ARG B 1 165 ? 7.496 -5.617 6.348 1 98.75 165 ARG B O 1
ATOM 3898 N N . SER B 1 166 ? 5.504 -5.145 7.227 1 98.75 166 SER B N 1
ATOM 3899 C CA . SER B 1 166 ? 5.797 -5.867 8.461 1 98.75 166 SER B CA 1
ATOM 3900 C C . SER B 1 166 ? 5.707 -7.375 8.25 1 98.75 166 SER B C 1
ATOM 3902 O O . SER B 1 166 ? 6.113 -8.156 9.109 1 98.75 166 SER B O 1
ATOM 3904 N N . ALA B 1 167 ? 5.254 -7.824 7.062 1 98.5 167 ALA B N 1
ATOM 3905 C CA . ALA B 1 167 ? 5.109 -9.25 6.785 1 98.5 167 ALA B CA 1
ATOM 3906 C C . ALA B 1 167 ? 6.465 -9.898 6.512 1 98.5 167 ALA B C 1
ATOM 3908 O O . ALA B 1 167 ? 6.562 -11.125 6.395 1 98.5 167 ALA B O 1
ATOM 3909 N N . PHE B 1 168 ? 7.539 -9.125 6.363 1 98.5 168 PHE B N 1
ATOM 3910 C CA . PHE B 1 168 ? 8.891 -9.602 6.102 1 98.5 168 PHE B CA 1
ATOM 3911 C C . PHE B 1 168 ? 9.922 -8.703 6.777 1 98.5 168 PHE B C 1
ATOM 3913 O O . PHE B 1 168 ? 9.57 -7.688 7.379 1 98.5 168 PHE B O 1
ATOM 3920 N N . ASP B 1 169 ? 11.188 -9.094 6.789 1 98.12 169 ASP B N 1
ATOM 3921 C CA . ASP B 1 169 ? 12.258 -8.289 7.375 1 98.12 169 ASP B CA 1
ATOM 3922 C C . ASP B 1 169 ? 12.664 -7.156 6.438 1 98.12 169 ASP B C 1
ATOM 3924 O O . ASP B 1 169 ? 13.617 -7.289 5.672 1 98.12 169 ASP B O 1
ATOM 3928 N N . TRP B 1 170 ? 11.938 -6.078 6.555 1 97.94 170 TRP B N 1
ATOM 3929 C CA . TRP B 1 170 ? 12.188 -4.891 5.738 1 97.94 170 TRP B CA 1
ATOM 3930 C C . TRP B 1 170 ? 13.273 -4.02 6.363 1 97.94 170 TRP B C 1
ATOM 3932 O O . TRP B 1 170 ? 13.117 -3.533 7.484 1 97.94 170 TRP B O 1
ATOM 3942 N N . GLN B 1 171 ? 14.32 -3.795 5.68 1 96.38 171 GLN B N 1
ATOM 3943 C CA . GLN B 1 171 ? 15.461 -3.012 6.152 1 96.38 171 GLN B CA 1
ATOM 3944 C C . GLN B 1 171 ? 15.727 -1.822 5.23 1 96.38 171 GLN B C 1
ATOM 3946 O O . GLN B 1 171 ? 16.719 -1.804 4.508 1 96.38 171 GLN B O 1
ATOM 3951 N N . PRO B 1 172 ? 14.875 -0.838 5.289 1 97.88 172 PRO B N 1
ATOM 3952 C CA . PRO B 1 172 ? 15.07 0.314 4.406 1 97.88 172 PRO B CA 1
ATOM 3953 C C . PRO B 1 172 ? 16.344 1.103 4.738 1 97.88 172 PRO B C 1
ATOM 3955 O O . PRO B 1 172 ? 16.672 1.265 5.91 1 97.88 172 PRO B O 1
ATOM 3958 N N . GLU B 1 173 ? 17.016 1.579 3.721 1 98.12 173 GLU B N 1
ATOM 3959 C CA . GLU B 1 173 ? 18.25 2.344 3.922 1 98.12 173 GLU B CA 1
ATOM 3960 C C . GLU B 1 173 ? 18.188 3.689 3.209 1 98.12 173 GLU B C 1
ATOM 3962 O O . GLU B 1 173 ? 18.984 4.586 3.49 1 98.12 173 GLU B O 1
ATOM 3967 N N . THR B 1 174 ? 17.281 3.867 2.258 1 98.81 174 THR B N 1
ATOM 3968 C CA . THR B 1 174 ? 17.188 5.082 1.456 1 98.81 174 THR B CA 1
ATOM 3969 C C . THR B 1 174 ? 15.773 5.66 1.512 1 98.81 174 THR B C 1
ATOM 3971 O O . THR B 1 174 ? 14.789 4.941 1.319 1 98.81 174 THR B O 1
ATOM 3974 N N . ALA B 1 175 ? 15.68 6.945 1.821 1 98.94 175 ALA B N 1
ATOM 3975 C CA . ALA B 1 175 ? 14.391 7.633 1.819 1 98.94 175 ALA B CA 1
ATOM 3976 C C . ALA B 1 175 ? 14.43 8.867 0.918 1 98.94 175 ALA B C 1
ATOM 3978 O O . ALA B 1 175 ? 15.453 9.547 0.825 1 98.94 175 ALA B O 1
ATOM 3979 N N . LEU B 1 176 ? 13.391 9.078 0.218 1 98.94 176 LEU B N 1
ATOM 3980 C CA . LEU B 1 176 ? 13.18 10.219 -0.667 1 98.94 176 LEU B CA 1
ATOM 3981 C C . LEU B 1 176 ? 11.93 10.992 -0.269 1 98.94 176 LEU B C 1
ATOM 3983 O O . LEU B 1 176 ? 10.82 10.453 -0.306 1 98.94 176 LEU B O 1
ATOM 3987 N N . VAL B 1 177 ? 12.094 12.211 0.206 1 98.94 177 VAL B N 1
ATOM 3988 C CA . VAL B 1 177 ? 10.984 13.102 0.524 1 98.94 177 VAL B CA 1
ATOM 3989 C C . VAL B 1 177 ? 10.695 14.016 -0.665 1 98.94 177 VAL B C 1
ATOM 3991 O O . VAL B 1 177 ? 11.578 14.734 -1.129 1 98.94 177 VAL B O 1
ATOM 3994 N N . LEU B 1 178 ? 9.484 13.922 -1.181 1 98.94 178 LEU B N 1
ATOM 3995 C CA . LEU B 1 178 ? 9.07 14.812 -2.254 1 98.94 178 LEU B CA 1
ATOM 3996 C C . LEU B 1 178 ? 8.414 16.078 -1.689 1 98.94 178 LEU B C 1
ATOM 3998 O O . LEU B 1 178 ? 7.305 16.016 -1.152 1 98.94 178 LEU B O 1
ATOM 4002 N N . GLY B 1 179 ? 9.023 17.203 -1.895 1 98.25 179 GLY B N 1
ATOM 4003 C CA . GLY B 1 179 ? 8.57 18.484 -1.367 1 98.25 179 GLY B CA 1
ATOM 4004 C C . GLY B 1 179 ? 9.469 19.031 -0.271 1 98.25 179 GLY B C 1
ATOM 4005 O O . GLY B 1 179 ? 9.672 18.375 0.754 1 98.25 179 GLY B O 1
ATOM 4006 N N . ASN B 1 180 ? 9.977 20.219 -0.515 1 97.62 180 ASN B N 1
ATOM 4007 C CA . ASN B 1 180 ? 10.836 20.844 0.482 1 97.62 180 ASN B CA 1
ATOM 4008 C C . ASN B 1 180 ? 10.125 21.969 1.207 1 97.62 180 ASN B C 1
ATOM 4010 O O . ASN B 1 180 ? 10.742 23 1.529 1 97.62 180 ASN B O 1
ATOM 4014 N N . GLY B 1 181 ? 8.781 21.844 1.379 1 96.62 181 GLY B N 1
ATOM 4015 C CA . GLY B 1 181 ? 8.039 22.688 2.299 1 96.62 181 GLY B CA 1
ATOM 4016 C C . GLY B 1 181 ? 8.18 22.266 3.748 1 96.62 181 GLY B C 1
ATOM 4017 O O . GLY B 1 181 ? 9.016 21.422 4.07 1 96.62 181 GLY B O 1
ATOM 4018 N N . SER B 1 182 ? 7.371 22.891 4.602 1 97.06 182 SER B N 1
ATOM 4019 C CA . SER B 1 182 ? 7.516 22.672 6.039 1 97.06 182 SER B CA 1
ATOM 4020 C C . SER B 1 182 ? 7.324 21.203 6.398 1 97.06 182 SER B C 1
ATOM 4022 O O . SER B 1 182 ? 8.117 20.625 7.145 1 97.06 182 SER B O 1
ATOM 4024 N N . LEU B 1 183 ? 6.281 20.562 5.852 1 98.25 183 LEU B N 1
ATOM 4025 C CA . LEU B 1 183 ? 6.008 19.172 6.164 1 98.25 183 LEU B CA 1
ATOM 4026 C C . LEU B 1 183 ? 7.156 18.281 5.699 1 98.25 183 LEU B C 1
ATOM 4028 O O . LEU B 1 183 ? 7.594 17.391 6.434 1 98.25 183 LEU B O 1
ATOM 4032 N N . GLY B 1 184 ? 7.625 18.5 4.488 1 98.62 184 GLY B N 1
ATOM 4033 C CA . GLY B 1 184 ? 8.742 17.734 3.969 1 98.62 184 GLY B CA 1
ATOM 4034 C C . GLY B 1 184 ? 10.008 17.891 4.785 1 98.62 184 GLY B C 1
ATOM 4035 O O . GLY B 1 184 ? 10.703 16.906 5.059 1 98.62 184 GLY B O 1
ATOM 4036 N N . LEU B 1 185 ? 10.344 19.078 5.188 1 98.81 185 LEU B N 1
ATOM 4037 C CA . LEU B 1 185 ? 11.562 19.344 5.938 1 98.81 185 LEU B CA 1
ATOM 4038 C C . LEU B 1 185 ? 11.484 18.75 7.34 1 98.81 185 LEU B C 1
ATOM 4040 O O . LEU B 1 185 ? 12.469 18.188 7.832 1 98.81 185 LEU B O 1
ATOM 4044 N N . LEU B 1 186 ? 10.297 18.875 7.992 1 98.88 186 LEU B N 1
ATOM 4045 C CA . LEU B 1 186 ? 10.102 18.219 9.281 1 98.88 186 LEU B CA 1
ATOM 4046 C C . LEU B 1 186 ? 10.258 16.703 9.156 1 98.88 186 LEU B C 1
ATOM 4048 O O . LEU B 1 186 ? 10.906 16.062 9.992 1 98.88 186 LEU B O 1
ATOM 4052 N N . THR B 1 187 ? 9.719 16.141 8.102 1 98.88 187 THR B N 1
ATOM 4053 C CA . THR B 1 187 ? 9.828 14.711 7.852 1 98.88 187 THR B CA 1
ATOM 4054 C C . THR B 1 187 ? 11.281 14.305 7.645 1 98.88 187 THR B C 1
ATOM 4056 O O . THR B 1 187 ? 11.727 13.289 8.18 1 98.88 187 THR B O 1
ATOM 4059 N N . LEU B 1 188 ? 12.016 15.133 6.859 1 98.81 188 LEU B N 1
ATOM 4060 C CA . LEU B 1 188 ? 13.43 14.852 6.641 1 98.81 188 LEU B CA 1
ATOM 4061 C C . LEU B 1 188 ? 14.188 14.82 7.961 1 98.81 188 LEU B C 1
ATOM 4063 O O . LEU B 1 188 ? 15.031 13.953 8.172 1 98.81 188 LEU B O 1
ATOM 4067 N N . GLY B 1 189 ? 13.891 15.789 8.828 1 98.81 189 GLY B N 1
ATOM 4068 C CA . GLY B 1 189 ? 14.484 15.789 10.156 1 98.81 189 GLY B CA 1
ATOM 4069 C C . GLY B 1 189 ? 14.156 14.539 10.953 1 98.81 189 GLY B C 1
ATOM 4070 O O . GLY B 1 189 ? 15.023 13.977 11.625 1 98.81 189 GLY B O 1
ATOM 4071 N N . MET B 1 190 ? 12.883 14.086 10.906 1 98.88 190 MET B N 1
ATOM 4072 C CA . MET B 1 190 ? 12.453 12.867 11.586 1 98.88 190 MET B CA 1
ATOM 4073 C C . MET B 1 190 ? 13.211 11.656 11.062 1 98.88 190 MET B C 1
ATOM 4075 O O . MET B 1 190 ? 13.664 10.812 11.844 1 98.88 190 MET B O 1
ATOM 4079 N N . LEU B 1 191 ? 13.359 11.578 9.727 1 98.75 191 LEU B N 1
ATOM 4080 C CA . LEU B 1 191 ? 14.039 10.445 9.102 1 98.75 191 LEU B CA 1
ATOM 4081 C C . LEU B 1 191 ? 15.531 10.469 9.43 1 98.75 191 LEU B C 1
ATOM 4083 O O . LEU B 1 191 ? 16.141 9.414 9.617 1 98.75 191 LEU B O 1
ATOM 4087 N N . ASP B 1 192 ? 16.109 11.656 9.492 1 98.19 192 ASP B N 1
ATOM 4088 C CA . ASP B 1 192 ? 17.531 11.805 9.836 1 98.19 192 ASP B CA 1
ATOM 4089 C C . ASP B 1 192 ? 17.812 11.273 11.242 1 98.19 192 ASP B C 1
ATOM 4091 O O . ASP B 1 192 ? 18.906 10.781 11.508 1 98.19 192 ASP B O 1
ATOM 4095 N N . GLN B 1 193 ? 16.828 11.297 12.141 1 96.5 193 GLN B N 1
ATOM 4096 C CA . GLN B 1 193 ? 17 10.828 13.516 1 96.5 193 GLN B CA 1
ATOM 4097 C C . GLN B 1 193 ? 16.906 9.312 13.602 1 96.5 193 GLN B C 1
ATOM 4099 O O . GLN B 1 193 ? 17.266 8.719 14.609 1 96.5 193 GLN B O 1
ATOM 4104 N N . ARG B 1 194 ? 16.375 8.711 12.562 1 94.94 194 ARG B N 1
ATOM 4105 C CA . ARG B 1 194 ? 16.25 7.254 12.555 1 94.94 194 ARG B CA 1
ATOM 4106 C C . ARG B 1 194 ? 17.547 6.59 12.102 1 94.94 194 ARG B C 1
ATOM 4108 O O . ARG B 1 194 ? 18.172 7.039 11.133 1 94.94 194 ARG B O 1
ATOM 4115 N N . ALA B 1 195 ? 17.938 5.516 12.695 1 89.31 195 ALA B N 1
ATOM 4116 C CA . ALA B 1 195 ? 19.203 4.852 12.445 1 89.31 195 ALA B CA 1
ATOM 4117 C C . ALA B 1 195 ? 19.141 3.982 11.188 1 89.31 195 ALA B C 1
ATOM 4119 O O . ALA B 1 195 ? 20.172 3.613 10.625 1 89.31 195 ALA B O 1
ATOM 4120 N N . ASP B 1 196 ? 18 3.725 10.711 1 91.94 196 ASP B N 1
ATOM 4121 C CA . ASP B 1 196 ? 17.859 2.754 9.625 1 91.94 196 ASP B CA 1
ATOM 4122 C C . ASP B 1 196 ? 18.125 3.402 8.266 1 91.94 196 ASP B C 1
ATOM 4124 O O . ASP B 1 196 ? 18.438 2.715 7.297 1 91.94 196 ASP B O 1
ATOM 4128 N N . PHE B 1 197 ? 18.062 4.68 8.156 1 96.69 197 PHE B N 1
ATOM 4129 C CA . PHE B 1 197 ? 18.25 5.332 6.863 1 96.69 197 PHE B CA 1
ATOM 4130 C C . PHE B 1 197 ? 19.672 5.852 6.715 1 96.69 197 PHE B C 1
ATOM 4132 O O . PHE B 1 197 ? 20.109 6.695 7.496 1 96.69 197 PHE B O 1
ATOM 4139 N N . GLU B 1 198 ? 20.328 5.387 5.68 1 96.94 198 GLU B N 1
ATOM 4140 C CA . GLU B 1 198 ? 21.703 5.777 5.391 1 96.94 198 GLU B CA 1
ATOM 4141 C C . GLU B 1 198 ? 21.75 6.926 4.391 1 96.94 198 GLU B C 1
ATOM 4143 O O . GLU B 1 198 ? 22.703 7.723 4.398 1 96.94 198 GLU B O 1
ATOM 4148 N N . SER B 1 199 ? 20.797 6.965 3.508 1 98.44 199 SER B N 1
ATOM 4149 C CA . SER B 1 199 ? 20.719 7.988 2.469 1 98.44 199 SER B CA 1
ATOM 4150 C C . SER B 1 199 ? 19.375 8.695 2.479 1 98.44 199 SER B C 1
ATOM 4152 O O . SER B 1 199 ? 18.328 8.047 2.473 1 98.44 199 SER B O 1
ATOM 4154 N N . LEU B 1 200 ? 19.453 10 2.516 1 98.81 200 LEU B N 1
ATOM 4155 C CA . LEU B 1 200 ? 18.25 10.828 2.473 1 98.81 200 LEU B CA 1
ATOM 4156 C C . LEU B 1 200 ? 18.281 11.773 1.276 1 98.81 200 LEU B C 1
ATOM 4158 O O . LEU B 1 200 ? 19.328 12.359 0.972 1 98.81 200 LEU B O 1
ATOM 4162 N N . TYR B 1 201 ? 17.219 11.844 0.561 1 98.94 201 TYR B N 1
ATOM 4163 C CA . TYR B 1 201 ? 17.016 12.75 -0.563 1 98.94 201 TYR B CA 1
ATOM 4164 C C . TYR B 1 201 ? 15.773 13.609 -0.358 1 98.94 201 TYR B C 1
ATOM 4166 O O . TYR B 1 201 ? 14.797 13.172 0.248 1 98.94 201 TYR B O 1
ATOM 4174 N N . CYS B 1 202 ? 15.789 14.82 -0.814 1 98.94 202 CYS B N 1
ATOM 4175 C CA . CYS B 1 202 ? 14.648 15.719 -0.791 1 98.94 202 CYS B CA 1
ATOM 4176 C C . CYS B 1 202 ? 14.477 16.422 -2.133 1 98.94 202 CYS B C 1
ATOM 4178 O O . CYS B 1 202 ? 15.398 17.078 -2.617 1 98.94 202 CYS B O 1
ATOM 4180 N N . LEU B 1 203 ? 13.352 16.219 -2.697 1 98.81 203 LEU B N 1
ATOM 4181 C CA . LEU B 1 203 ? 13.039 16.844 -3.982 1 98.81 203 LEU B CA 1
ATOM 4182 C C . LEU B 1 203 ? 12.398 18.203 -3.787 1 98.81 203 LEU B C 1
ATOM 4184 O O . LEU B 1 203 ? 11.547 18.375 -2.914 1 98.81 203 LEU B O 1
ATOM 4188 N N . GLY B 1 204 ? 12.797 19.156 -4.527 1 97.75 204 GLY B N 1
ATOM 4189 C CA . GLY B 1 204 ? 12.164 20.469 -4.566 1 97.75 204 GLY B CA 1
ATOM 4190 C C . GLY B 1 204 ? 12.266 21.125 -5.926 1 97.75 204 GLY B C 1
ATOM 4191 O O . GLY B 1 204 ? 12.586 20.484 -6.922 1 97.75 204 GLY B O 1
ATOM 4192 N N . ARG B 1 205 ? 11.844 22.297 -5.984 1 96 205 ARG B N 1
ATOM 4193 C CA . ARG B 1 205 ? 11.859 23.094 -7.211 1 96 205 ARG B CA 1
ATOM 4194 C C . ARG B 1 205 ? 12.297 24.531 -6.922 1 96 205 ARG B C 1
ATOM 4196 O O . ARG B 1 205 ? 11.57 25.469 -7.234 1 96 205 ARG B O 1
ATOM 4203 N N . ARG B 1 206 ? 13.469 24.672 -6.277 1 95.69 206 ARG B N 1
ATOM 4204 C CA . ARG B 1 206 ? 13.992 25.984 -5.879 1 95.69 2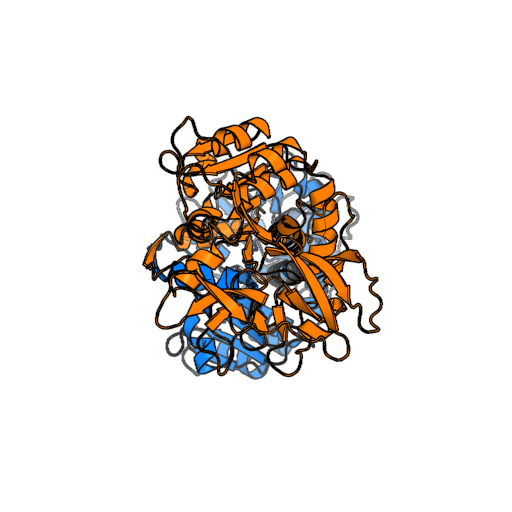06 ARG B CA 1
ATOM 4205 C C . ARG B 1 206 ? 15.367 26.234 -6.492 1 95.69 206 ARG B C 1
ATOM 4207 O O . ARG B 1 206 ? 16.156 25.297 -6.684 1 95.69 206 ARG B O 1
ATOM 4214 N N . ASP B 1 207 ? 15.609 27.531 -6.754 1 95.12 207 ASP B N 1
ATOM 4215 C CA . ASP B 1 207 ? 16.953 27.938 -7.148 1 95.12 207 ASP B CA 1
ATOM 4216 C C . ASP B 1 207 ? 17.828 28.234 -5.926 1 95.12 207 ASP B C 1
ATOM 4218 O O . ASP B 1 207 ? 17.344 28.781 -4.934 1 95.12 207 ASP B O 1
ATOM 4222 N N . ARG B 1 208 ? 19.047 27.906 -6.055 1 93.88 208 ARG B N 1
ATOM 4223 C CA . ARG B 1 208 ? 20.016 28.312 -5.035 1 93.88 208 ARG B CA 1
ATOM 4224 C C . ARG B 1 208 ? 20.359 29.781 -5.152 1 93.88 208 ARG B C 1
ATOM 4226 O O . ARG B 1 208 ? 20.453 30.328 -6.262 1 93.88 208 ARG B O 1
ATOM 4233 N N . PRO B 1 209 ? 20.641 30.5 -4.152 1 94.56 209 PRO B N 1
ATOM 4234 C CA . PRO B 1 209 ? 20.531 30.094 -2.754 1 94.56 209 PRO B CA 1
ATOM 4235 C C . PRO B 1 209 ? 19.094 30.047 -2.26 1 94.56 209 PRO B C 1
ATOM 4237 O O . PRO B 1 209 ? 18.266 30.844 -2.709 1 94.56 209 PRO B O 1
ATOM 4240 N N . ASP B 1 210 ? 18.766 29.078 -1.492 1 96.12 210 ASP B N 1
ATOM 4241 C CA . ASP B 1 210 ? 17.438 28.953 -0.901 1 96.12 210 ASP B CA 1
ATOM 4242 C C . ASP B 1 210 ? 17.5 28.344 0.494 1 96.12 210 ASP B C 1
ATOM 4244 O O . ASP B 1 210 ? 18.156 27.312 0.69 1 96.12 210 ASP B O 1
ATOM 4248 N N . PRO B 1 211 ? 16.812 29 1.434 1 96 211 PRO B N 1
ATOM 4249 C CA . PRO B 1 211 ? 16.891 28.5 2.807 1 96 211 PRO B CA 1
ATOM 4250 C C . PRO B 1 211 ? 16.469 27.031 2.924 1 96 211 PRO B C 1
ATOM 4252 O O . PRO B 1 211 ? 16.984 26.297 3.762 1 96 211 PRO B O 1
ATOM 4255 N N . THR B 1 212 ? 15.531 26.562 2.18 1 97.88 212 THR B N 1
ATOM 4256 C CA . THR B 1 212 ? 15.078 25.172 2.27 1 97.88 212 THR B CA 1
ATOM 4257 C C . THR B 1 212 ? 16.172 24.219 1.806 1 97.88 212 THR B C 1
ATOM 4259 O O . THR B 1 212 ? 16.312 23.125 2.344 1 97.88 212 THR B O 1
ATOM 4262 N N . ILE B 1 213 ? 16.906 24.609 0.801 1 98 213 ILE B N 1
ATOM 4263 C CA . ILE B 1 213 ? 18.016 23.797 0.322 1 98 213 ILE B CA 1
ATOM 4264 C C . ILE B 1 213 ? 19.094 23.719 1.397 1 98 213 ILE B C 1
ATOM 4266 O O . ILE B 1 213 ? 19.656 22.641 1.639 1 98 213 ILE B O 1
ATOM 4270 N N . ASP B 1 214 ? 19.344 24.875 2.049 1 97.88 214 ASP B N 1
ATOM 4271 C CA . ASP B 1 214 ? 20.328 24.891 3.131 1 97.88 214 ASP B CA 1
ATOM 4272 C C . ASP B 1 214 ? 19.938 23.922 4.238 1 97.88 214 ASP B C 1
ATOM 4274 O O . ASP B 1 214 ? 20.797 23.203 4.762 1 97.88 214 ASP B O 1
ATOM 4278 N N . ILE B 1 215 ? 18.656 23.875 4.574 1 98.5 215 ILE B N 1
ATOM 4279 C CA . ILE B 1 215 ? 18.172 22.984 5.613 1 98.5 215 ILE B CA 1
ATOM 4280 C C . ILE B 1 215 ? 18.375 21.531 5.184 1 98.5 215 ILE B C 1
ATOM 4282 O O . ILE B 1 215 ? 18.875 20.703 5.965 1 98.5 215 ILE B O 1
ATOM 4286 N N . VAL B 1 216 ? 18.031 21.156 3.947 1 98.75 216 VAL B N 1
ATOM 4287 C CA . VAL B 1 216 ? 18.172 19.812 3.414 1 98.75 216 VAL B CA 1
ATOM 4288 C C . VAL B 1 216 ? 19.625 19.359 3.533 1 98.75 216 VAL B C 1
ATOM 4290 O O . VAL B 1 216 ? 19.906 18.25 4.027 1 98.75 216 VAL B O 1
ATOM 4293 N N . GLU B 1 217 ? 20.547 20.219 3.152 1 98.62 217 GLU B N 1
ATOM 4294 C CA . GLU B 1 217 ? 21.953 19.859 3.117 1 98.62 217 GLU B CA 1
ATOM 4295 C C . GLU B 1 217 ? 22.547 19.828 4.52 1 98.62 217 GLU B C 1
ATOM 4297 O O . GLU B 1 217 ? 23.453 19.031 4.801 1 98.62 217 GLU B O 1
ATOM 4302 N N . GLU B 1 218 ? 22.031 20.703 5.402 1 98.44 218 GLU B N 1
ATOM 4303 C CA . GLU B 1 218 ? 22.484 20.672 6.789 1 98.44 218 GLU B CA 1
ATOM 4304 C C . GLU B 1 218 ? 22.094 19.359 7.469 1 98.44 218 GLU B C 1
ATOM 4306 O O . GLU B 1 218 ? 22.812 18.859 8.328 1 98.44 218 GLU B O 1
ATOM 4311 N N . LEU B 1 219 ? 21 18.75 7.051 1 98.31 219 LEU B N 1
ATOM 4312 C CA . LEU B 1 219 ? 20.547 17.469 7.57 1 98.31 219 LEU B CA 1
ATOM 4313 C C . LEU B 1 219 ? 21.344 16.328 6.945 1 98.31 219 LEU B C 1
ATOM 4315 O O . LEU B 1 219 ? 21.094 15.148 7.242 1 98.31 219 LEU B O 1
ATOM 4319 N N . GLY B 1 220 ? 22.25 16.672 6.062 1 97.75 220 GLY B N 1
ATOM 4320 C CA . GLY B 1 220 ? 23.062 15.656 5.391 1 97.75 220 GLY B CA 1
ATOM 4321 C C . GLY B 1 220 ? 22.344 14.992 4.23 1 97.75 220 GLY B C 1
ATOM 4322 O O . GLY B 1 220 ? 22.797 13.977 3.715 1 97.75 220 GLY B O 1
ATOM 4323 N N . ALA B 1 221 ? 21.203 15.516 3.82 1 98.75 221 ALA B N 1
ATOM 4324 C CA . ALA B 1 221 ? 20.422 14.961 2.709 1 98.75 221 ALA B CA 1
ATOM 4325 C C . ALA B 1 221 ? 20.844 15.594 1.384 1 98.75 221 ALA B C 1
ATOM 4327 O O . ALA B 1 221 ? 21.453 16.656 1.362 1 98.75 221 ALA B O 1
ATOM 4328 N N . THR B 1 222 ? 20.578 14.914 0.337 1 98.81 222 THR B N 1
ATOM 4329 C CA . THR B 1 222 ? 20.844 15.406 -1.013 1 98.81 222 THR B CA 1
ATOM 4330 C C . THR B 1 222 ? 19.609 16.109 -1.576 1 98.81 222 THR B C 1
ATOM 4332 O O . THR B 1 222 ? 18.531 15.516 -1.637 1 98.81 222 THR B O 1
ATOM 4335 N N . TYR B 1 223 ? 19.75 17.328 -1.941 1 98.81 223 TYR B N 1
ATOM 4336 C CA . TYR B 1 223 ? 18.688 18.062 -2.605 1 98.81 223 TYR B CA 1
ATOM 4337 C C . TYR B 1 223 ? 18.609 17.688 -4.082 1 98.81 223 TYR B C 1
ATOM 4339 O O . TYR B 1 223 ? 19.625 17.688 -4.781 1 98.81 223 TYR B O 1
ATOM 4347 N N . VAL B 1 224 ? 17.484 17.359 -4.566 1 98.88 224 VAL B N 1
ATOM 4348 C CA . VAL B 1 224 ? 17.234 17.016 -5.965 1 98.88 224 VAL B CA 1
ATOM 4349 C C . VAL B 1 224 ? 16.312 18.062 -6.598 1 98.88 224 VAL B C 1
ATOM 4351 O O . VAL B 1 224 ? 15.18 18.25 -6.145 1 98.88 224 VAL B O 1
ATOM 4354 N N . ASP B 1 225 ? 16.719 18.766 -7.625 1 98.62 225 ASP B N 1
ATOM 4355 C CA . ASP B 1 225 ? 15.898 19.703 -8.367 1 98.62 225 ASP B CA 1
ATOM 4356 C C . ASP B 1 225 ? 15.023 18.984 -9.383 1 98.62 225 ASP B C 1
ATOM 4358 O O . ASP B 1 225 ? 15.516 18.438 -10.367 1 98.62 225 ASP B O 1
ATOM 4362 N N . SER B 1 226 ? 13.719 19.078 -9.141 1 98.06 226 SER B N 1
ATOM 4363 C CA . SER B 1 226 ? 12.781 18.297 -9.953 1 98.06 226 SER B CA 1
ATOM 4364 C C . SER B 1 226 ? 12.797 18.766 -11.406 1 98.06 226 SER B C 1
ATOM 4366 O O . SER B 1 226 ? 12.344 18.047 -12.297 1 98.06 226 SER B O 1
ATOM 4368 N N . ARG B 1 227 ? 13.227 19.984 -11.656 1 97.56 227 ARG B N 1
ATOM 4369 C CA . ARG B 1 227 ? 13.289 20.516 -13.016 1 97.56 227 ARG B CA 1
ATOM 4370 C C . ARG B 1 227 ? 14.414 19.859 -13.812 1 97.56 227 ARG B C 1
ATOM 4372 O O . ARG B 1 227 ? 14.375 19.828 -15.039 1 97.56 227 ARG B O 1
ATOM 4379 N N . GLU B 1 228 ? 15.328 19.359 -13.109 1 98.06 228 GLU B N 1
ATOM 4380 C CA . GLU B 1 228 ? 16.469 18.672 -13.727 1 98.06 228 GLU B CA 1
ATOM 4381 C C . GLU B 1 228 ? 16.281 17.156 -13.695 1 98.06 228 GLU B C 1
ATOM 4383 O O . GLU B 1 228 ? 16.578 16.469 -14.672 1 98.06 228 GLU B O 1
ATOM 4388 N N . THR B 1 229 ? 15.875 16.625 -12.586 1 98.38 229 THR B N 1
ATOM 4389 C CA . THR B 1 229 ? 15.664 15.195 -12.383 1 98.38 229 THR B CA 1
ATOM 4390 C C . THR B 1 229 ? 14.242 14.922 -11.883 1 98.38 229 THR B C 1
ATOM 4392 O O . THR B 1 229 ? 13.984 14.945 -10.68 1 98.38 229 THR B O 1
ATOM 4395 N N . PRO B 1 230 ? 13.367 14.57 -12.828 1 97.94 230 PRO B N 1
ATOM 4396 C CA . PRO B 1 230 ? 12.023 14.188 -12.375 1 97.94 230 PRO B CA 1
ATOM 4397 C C . PRO B 1 230 ? 12.031 12.945 -11.492 1 97.94 230 PRO B C 1
ATOM 4399 O O . PRO B 1 230 ? 12.977 12.156 -11.539 1 97.94 230 PRO B O 1
ATOM 4402 N N . VAL B 1 231 ? 10.992 12.781 -10.742 1 98.62 231 VAL B N 1
ATOM 4403 C CA . VAL B 1 231 ? 10.906 11.75 -9.711 1 98.62 231 VAL B CA 1
ATOM 4404 C C . VAL B 1 231 ? 11.195 10.383 -10.312 1 98.62 231 VAL B C 1
ATOM 4406 O O . VAL B 1 231 ? 11.953 9.594 -9.758 1 98.62 231 VAL B O 1
ATOM 4409 N N . GLY B 1 232 ? 10.594 10.078 -11.477 1 98 232 GLY B N 1
ATOM 4410 C CA . GLY B 1 232 ? 10.727 8.773 -12.102 1 98 232 GLY B CA 1
ATOM 4411 C C . GLY B 1 232 ? 12.141 8.484 -12.578 1 98 232 GLY B C 1
ATOM 4412 O O . GLY B 1 232 ? 12.477 7.34 -12.875 1 98 232 GLY B O 1
ATOM 4413 N N . GLU B 1 233 ? 13.016 9.492 -12.656 1 98.31 233 GLU B N 1
ATOM 4414 C CA . GLU B 1 233 ? 14.375 9.352 -13.172 1 98.31 233 GLU B CA 1
ATOM 4415 C C . GLU B 1 233 ? 15.391 9.32 -12.039 1 98.31 233 GLU B C 1
ATOM 4417 O O . GLU B 1 233 ? 16.578 9.102 -12.273 1 98.31 233 GLU B O 1
ATOM 4422 N N . ILE B 1 234 ? 14.961 9.445 -10.828 1 98.69 234 ILE B N 1
ATOM 4423 C CA . ILE B 1 234 ? 15.852 9.547 -9.68 1 98.69 234 ILE B CA 1
ATOM 4424 C C . ILE B 1 234 ? 16.641 8.242 -9.516 1 98.69 234 ILE B C 1
ATOM 4426 O O . ILE B 1 234 ? 17.828 8.266 -9.203 1 98.69 234 ILE B O 1
ATOM 4430 N N . PRO B 1 235 ? 16.031 7.09 -9.734 1 98.62 235 PRO B N 1
ATOM 4431 C CA . PRO B 1 235 ? 16.812 5.863 -9.594 1 98.62 235 PRO B CA 1
ATOM 4432 C C . PRO B 1 235 ? 18.047 5.848 -10.492 1 98.62 235 PRO B C 1
ATOM 4434 O O . PRO B 1 235 ? 19.125 5.398 -10.07 1 98.62 235 PRO B O 1
ATOM 4437 N N . ASP B 1 236 ? 17.938 6.285 -11.719 1 98.25 236 ASP B N 1
ATOM 4438 C CA . ASP B 1 236 ? 19.062 6.297 -12.648 1 98.25 236 ASP B CA 1
ATOM 4439 C C . ASP B 1 236 ? 20.078 7.371 -12.273 1 98.25 236 ASP B C 1
ATOM 4441 O O . ASP B 1 236 ? 21.281 7.168 -12.414 1 98.25 236 ASP B O 1
ATOM 4445 N N . ALA B 1 237 ? 19.594 8.531 -11.828 1 98.62 237 ALA B N 1
ATOM 4446 C CA . ALA B 1 237 ? 20.453 9.664 -11.523 1 98.62 237 ALA B CA 1
ATOM 4447 C C . ALA B 1 237 ? 21.125 9.492 -10.164 1 98.62 237 ALA B C 1
ATOM 4449 O O . ALA B 1 237 ? 22.25 9.969 -9.953 1 98.62 237 ALA B O 1
ATOM 4450 N N . HIS B 1 238 ? 20.5 8.836 -9.219 1 98.44 238 HIS B N 1
ATOM 4451 C CA . HIS B 1 238 ? 20.984 8.602 -7.867 1 98.44 238 HIS B CA 1
ATOM 4452 C C . HIS B 1 238 ? 20.859 7.129 -7.488 1 98.44 238 HIS B C 1
ATOM 4454 O O . HIS B 1 238 ? 21.641 6.293 -7.949 1 98.44 238 HIS B O 1
ATOM 4460 N N . GLU B 1 239 ? 19.75 6.703 -6.887 1 98.62 239 GLU B N 1
ATOM 4461 C CA . GLU B 1 239 ? 19.422 5.332 -6.52 1 98.62 239 GLU B CA 1
ATOM 4462 C C . GLU B 1 239 ? 17.938 5.184 -6.207 1 98.62 239 GLU B C 1
ATOM 4464 O O . GLU B 1 239 ? 17.25 6.172 -5.914 1 98.62 239 GLU B O 1
ATOM 4469 N N . PRO B 1 240 ? 17.406 4.016 -6.367 1 98.75 240 PRO B N 1
ATOM 4470 C CA . PRO B 1 240 ? 16.016 3.807 -5.957 1 98.75 240 PRO B CA 1
ATOM 4471 C C . PRO B 1 240 ? 15.812 3.979 -4.457 1 98.75 240 PRO B C 1
ATOM 4473 O O . PRO B 1 240 ? 16.734 3.744 -3.672 1 98.75 240 PRO B O 1
ATOM 4476 N N . ALA B 1 241 ? 14.656 4.387 -4.07 1 98.88 241 ALA B N 1
ATOM 4477 C CA . ALA B 1 241 ? 14.367 4.652 -2.664 1 98.88 241 ALA B CA 1
ATOM 4478 C C . ALA B 1 241 ? 13.555 3.52 -2.049 1 98.88 241 ALA B C 1
ATOM 4480 O O . ALA B 1 241 ? 12.633 2.99 -2.682 1 98.88 241 ALA B O 1
ATOM 4481 N N . ASP B 1 242 ? 13.898 3.133 -0.816 1 98.88 242 ASP B N 1
ATOM 4482 C CA . ASP B 1 242 ? 13.102 2.162 -0.076 1 98.88 242 ASP B CA 1
ATOM 4483 C C . ASP B 1 242 ? 11.789 2.783 0.407 1 98.88 242 ASP B C 1
ATOM 4485 O O . ASP B 1 242 ? 10.773 2.1 0.495 1 98.88 242 ASP B O 1
ATOM 4489 N N . LEU B 1 243 ? 11.867 4.047 0.756 1 98.94 243 LEU B N 1
ATOM 4490 C CA . LEU B 1 243 ? 10.727 4.812 1.229 1 98.94 243 LEU B CA 1
ATOM 4491 C C . LEU B 1 243 ? 10.602 6.129 0.467 1 98.94 243 LEU B C 1
ATOM 4493 O O . LEU B 1 243 ? 11.562 6.898 0.385 1 98.94 243 LEU B O 1
ATOM 4497 N N . VAL B 1 244 ? 9.508 6.348 -0.191 1 99 244 VAL B N 1
ATOM 4498 C CA . VAL B 1 244 ? 9.188 7.656 -0.751 1 99 244 VAL B CA 1
ATOM 4499 C C . VAL B 1 244 ? 8.062 8.305 0.053 1 99 244 VAL B C 1
ATOM 4501 O O . VAL B 1 244 ? 7.023 7.68 0.288 1 99 244 VAL B O 1
ATOM 4504 N N . TYR B 1 245 ? 8.289 9.453 0.595 1 98.94 245 TYR B N 1
ATOM 4505 C CA . TYR B 1 245 ? 7.309 10.297 1.271 1 98.94 245 TYR B CA 1
ATOM 4506 C C . TYR B 1 245 ? 6.859 11.445 0.371 1 98.94 245 TYR B C 1
ATOM 4508 O O . TYR B 1 245 ? 7.633 12.359 0.09 1 98.94 245 TYR B O 1
ATOM 4516 N N . GLU B 1 246 ? 5.586 11.445 -0.099 1 98.94 246 GLU B N 1
ATOM 4517 C CA . GLU B 1 246 ? 5.078 12.398 -1.08 1 98.94 246 GLU B CA 1
ATOM 4518 C C . GLU B 1 246 ? 4.281 13.516 -0.406 1 98.94 246 GLU B C 1
ATOM 4520 O O . GLU B 1 246 ? 3.205 13.266 0.139 1 98.94 246 GLU B O 1
ATOM 4525 N N . ALA B 1 247 ? 4.805 14.719 -0.375 1 98.06 247 ALA B N 1
ATOM 4526 C CA . ALA B 1 247 ? 4.176 15.844 0.312 1 98.06 247 ALA B CA 1
ATOM 4527 C C . ALA B 1 247 ? 4.066 17.062 -0.607 1 98.06 247 ALA B C 1
ATOM 4529 O O . ALA B 1 247 ? 4.129 18.203 -0.147 1 98.06 247 ALA B O 1
ATOM 4530 N N . THR B 1 248 ? 4.016 16.859 -1.906 1 96.81 248 THR B N 1
ATOM 4531 C CA . THR B 1 248 ? 3.932 17.984 -2.844 1 96.81 248 THR B CA 1
ATOM 4532 C C . THR B 1 248 ? 2.48 18.25 -3.229 1 96.81 248 THR B C 1
ATOM 4534 O O . THR B 1 248 ? 2.115 19.391 -3.518 1 96.81 248 THR B O 1
ATOM 4537 N N . GLY B 1 249 ? 1.708 17.203 -3.383 1 94.44 249 GLY B N 1
ATOM 4538 C CA . GLY B 1 249 ? 0.369 17.312 -3.939 1 94.44 249 GLY B CA 1
ATOM 4539 C C . GLY B 1 249 ? 0.358 17.438 -5.453 1 94.44 249 GLY B C 1
ATOM 4540 O O . GLY B 1 249 ? -0.669 17.766 -6.047 1 94.44 249 GLY B O 1
ATOM 4541 N N . HIS B 1 250 ? 1.508 17.266 -6.066 1 96.88 250 HIS B N 1
ATOM 4542 C CA . HIS B 1 250 ? 1.555 17.188 -7.523 1 96.88 250 HIS B CA 1
ATOM 4543 C C . HIS B 1 250 ? 0.977 15.867 -8.023 1 96.88 250 HIS B C 1
ATOM 4545 O O . HIS B 1 250 ? 1.458 14.789 -7.66 1 96.88 250 HIS B O 1
ATOM 4551 N N . ALA B 1 251 ? -0.003 15.969 -8.859 1 97.25 251 ALA B N 1
ATOM 4552 C CA . ALA B 1 251 ? -0.83 14.82 -9.211 1 97.25 251 ALA B CA 1
ATOM 4553 C C . ALA B 1 251 ? 0.023 13.68 -9.758 1 97.25 251 ALA B C 1
ATOM 4555 O O . ALA B 1 251 ? -0.227 12.508 -9.453 1 97.25 251 ALA B O 1
ATOM 4556 N N . ARG B 1 252 ? 1.075 13.969 -10.508 1 97.81 252 ARG B N 1
ATOM 4557 C CA . ARG B 1 252 ? 1.884 12.961 -11.188 1 97.81 252 ARG B CA 1
ATOM 4558 C C . ARG B 1 252 ? 2.752 12.195 -10.195 1 97.81 252 ARG B C 1
ATOM 4560 O O . ARG B 1 252 ? 3.211 11.094 -10.492 1 97.81 252 ARG B O 1
ATOM 4567 N N . HIS B 1 253 ? 2.977 12.758 -9.031 1 98.56 253 HIS B N 1
ATOM 4568 C CA . HIS B 1 253 ? 3.959 12.203 -8.109 1 98.56 253 HIS B CA 1
ATOM 4569 C C . HIS B 1 253 ? 3.484 10.875 -7.531 1 98.56 253 HIS B C 1
ATOM 4571 O O . HIS B 1 253 ? 4.297 10 -7.223 1 98.56 253 HIS B O 1
ATOM 4577 N N . ALA B 1 254 ? 2.197 10.727 -7.406 1 98.25 254 ALA B N 1
ATOM 4578 C CA . ALA B 1 254 ? 1.706 9.438 -6.922 1 98.25 254 ALA B CA 1
ATOM 4579 C C . ALA B 1 254 ? 2.139 8.305 -7.848 1 98.25 254 ALA B C 1
ATOM 4581 O O . ALA B 1 254 ? 2.432 7.195 -7.387 1 98.25 254 ALA B O 1
ATOM 4582 N N . PHE B 1 255 ? 2.219 8.547 -9.125 1 98.44 255 PHE B N 1
ATOM 4583 C CA . PHE B 1 255 ? 2.557 7.559 -10.141 1 98.44 255 PHE B CA 1
ATOM 4584 C C . PHE B 1 255 ? 4.066 7.457 -10.32 1 98.44 255 PHE B C 1
ATOM 4586 O O . PHE B 1 255 ? 4.617 6.355 -10.383 1 98.44 255 PHE B O 1
ATOM 4593 N N . GLU B 1 256 ? 4.707 8.555 -10.344 1 98.69 256 GLU B N 1
ATOM 4594 C CA . GLU B 1 256 ? 6.16 8.594 -10.508 1 98.69 256 GLU B CA 1
ATOM 4595 C C . GLU B 1 256 ? 6.867 7.984 -9.305 1 98.69 256 GLU B C 1
ATOM 4597 O O . GLU B 1 256 ? 7.996 7.504 -9.414 1 98.69 256 GLU B O 1
ATOM 4602 N N . THR B 1 257 ? 6.199 8.031 -8.148 1 98.88 257 THR B N 1
ATOM 4603 C CA . THR B 1 257 ? 6.715 7.391 -6.945 1 98.88 257 THR B CA 1
ATOM 4604 C C . THR B 1 257 ? 6.984 5.91 -7.199 1 98.88 257 THR B C 1
ATOM 4606 O O . THR B 1 257 ? 8 5.371 -6.75 1 98.88 257 THR B O 1
ATOM 4609 N N . VAL B 1 258 ? 6.125 5.219 -7.93 1 98.88 258 VAL B N 1
ATOM 4610 C CA . VAL B 1 258 ? 6.293 3.799 -8.219 1 98.88 258 VAL B CA 1
ATOM 4611 C C . VAL B 1 258 ? 7.605 3.576 -8.969 1 98.88 258 VAL B C 1
ATOM 4613 O O . VAL B 1 258 ? 8.328 2.611 -8.703 1 98.88 258 VAL B O 1
ATOM 4616 N N . GLU B 1 259 ? 7.906 4.492 -9.844 1 98.62 259 GLU B N 1
ATOM 4617 C CA . GLU B 1 259 ? 9.125 4.398 -10.641 1 98.62 259 GLU B CA 1
ATOM 4618 C C . GLU B 1 259 ? 10.359 4.668 -9.781 1 98.62 259 GLU B C 1
ATOM 4620 O O . GLU B 1 259 ? 11.445 4.156 -10.062 1 98.62 259 GLU B O 1
ATOM 4625 N N . ALA B 1 260 ? 10.219 5.414 -8.742 1 98.88 260 ALA B N 1
ATOM 4626 C CA . ALA B 1 260 ? 11.344 5.852 -7.91 1 98.88 260 ALA B CA 1
ATOM 4627 C C . ALA B 1 260 ? 11.68 4.805 -6.855 1 98.88 260 ALA B C 1
ATOM 4629 O O . ALA B 1 260 ? 12.781 4.812 -6.297 1 98.88 260 ALA B O 1
ATOM 4630 N N . LEU B 1 261 ? 10.789 3.938 -6.594 1 98.94 261 LEU B N 1
ATOM 4631 C CA . LEU B 1 261 ? 10.914 3.004 -5.48 1 98.94 261 LEU B CA 1
ATOM 4632 C C . LEU B 1 261 ? 11.859 1.86 -5.832 1 98.94 261 LEU B C 1
ATOM 4634 O O . LEU B 1 261 ? 11.875 1.388 -6.973 1 98.94 261 LEU B O 1
ATOM 4638 N N . ALA B 1 262 ? 12.625 1.383 -4.836 1 98.81 262 ALA B N 1
ATOM 4639 C CA . ALA B 1 262 ? 13.359 0.122 -4.883 1 98.81 262 ALA B CA 1
ATOM 4640 C C . ALA B 1 262 ? 12.414 -1.069 -4.75 1 98.81 262 ALA B C 1
ATOM 4642 O O . ALA B 1 262 ? 11.266 -0.915 -4.328 1 98.81 262 ALA B O 1
ATOM 4643 N N . PRO B 1 263 ? 12.867 -2.266 -5.172 1 98.56 263 PRO B N 1
ATOM 4644 C CA . PRO B 1 263 ? 12.07 -3.453 -4.848 1 98.56 263 PRO B CA 1
ATOM 4645 C C . PRO B 1 263 ? 11.695 -3.527 -3.371 1 98.56 263 PRO B C 1
ATOM 4647 O O . PRO B 1 263 ? 12.508 -3.186 -2.506 1 98.56 263 PRO B O 1
ATOM 4650 N N . ASN B 1 264 ? 10.43 -3.889 -3.119 1 98.81 264 ASN B N 1
ATOM 4651 C CA . ASN B 1 264 ? 9.859 -4.012 -1.781 1 98.81 264 ASN B CA 1
ATOM 4652 C C . ASN B 1 264 ? 9.617 -2.646 -1.146 1 98.81 264 ASN B C 1
ATOM 4654 O O . ASN B 1 264 ? 9.234 -2.559 0.021 1 98.81 264 ASN B O 1
ATOM 4658 N N . GLY B 1 265 ? 9.859 -1.548 -1.892 1 98.94 265 GLY B N 1
ATOM 4659 C CA . GLY B 1 265 ? 9.727 -0.206 -1.349 1 98.94 265 GLY B CA 1
ATOM 4660 C C . GLY B 1 265 ? 8.281 0.212 -1.144 1 98.94 265 GLY B C 1
ATOM 4661 O O . GLY B 1 265 ? 7.367 -0.416 -1.679 1 98.94 265 GLY B O 1
ATOM 4662 N N . VAL B 1 266 ? 8.07 1.283 -0.376 1 98.94 266 VAL B N 1
ATOM 4663 C CA . VAL B 1 266 ? 6.734 1.791 -0.096 1 98.94 266 VAL B CA 1
ATOM 4664 C C . VAL B 1 266 ? 6.703 3.305 -0.292 1 98.94 266 VAL B C 1
ATOM 4666 O O . VAL B 1 266 ? 7.648 4.004 0.079 1 98.94 266 VAL B O 1
ATOM 4669 N N . GLY B 1 267 ? 5.73 3.734 -1.029 1 98.94 267 GLY B N 1
ATOM 4670 C CA . GLY B 1 267 ? 5.414 5.152 -1.131 1 98.94 267 GLY B CA 1
ATOM 4671 C C . GLY B 1 267 ? 4.289 5.578 -0.206 1 98.94 267 GLY B C 1
ATOM 4672 O O . GLY B 1 267 ? 3.182 5.043 -0.279 1 98.94 267 GLY B O 1
ATOM 4673 N N . ALA B 1 268 ? 4.578 6.492 0.695 1 98.94 268 ALA B N 1
ATOM 4674 C CA . ALA B 1 268 ? 3.557 7.125 1.526 1 98.94 268 ALA B CA 1
ATOM 4675 C C . ALA B 1 268 ? 3.074 8.43 0.902 1 98.94 268 ALA B C 1
ATOM 4677 O O . ALA B 1 268 ? 3.836 9.398 0.799 1 98.94 268 ALA B O 1
ATOM 4678 N N . LEU B 1 269 ? 1.819 8.469 0.507 1 98.94 269 LEU B N 1
ATOM 4679 C CA . LEU B 1 269 ? 1.257 9.617 -0.203 1 98.94 269 LEU B CA 1
ATOM 4680 C C . LEU B 1 269 ? 0.45 10.5 0.743 1 98.94 269 LEU B C 1
ATOM 4682 O O . LEU B 1 269 ? -0.483 10.023 1.396 1 98.94 269 LEU B O 1
ATOM 4686 N N . LEU B 1 270 ? 0.779 11.781 0.785 1 98.69 270 LEU B N 1
ATOM 4687 C CA . LEU B 1 270 ? 0.107 12.68 1.714 1 98.69 270 LEU B CA 1
ATOM 4688 C C . LEU B 1 270 ? -0.412 13.922 0.99 1 98.69 270 LEU B C 1
ATOM 4690 O O . LEU B 1 270 ? -1.378 14.547 1.434 1 98.69 270 LEU B O 1
ATOM 4694 N N . GLY B 1 271 ? 0.252 14.305 -0.107 1 97.12 271 GLY B N 1
ATOM 4695 C CA . GLY B 1 271 ? -0.158 15.5 -0.828 1 97.12 271 GLY B CA 1
ATOM 4696 C C . GLY B 1 271 ? -1.542 15.383 -1.438 1 97.12 271 GLY B C 1
ATOM 4697 O O . GLY B 1 271 ? -1.936 14.312 -1.897 1 97.12 271 GLY B O 1
ATOM 4698 N N . VAL B 1 272 ? -2.273 16.453 -1.51 1 95.31 272 VAL B N 1
ATOM 4699 C CA . VAL B 1 272 ? -3.602 16.5 -2.111 1 95.31 272 VAL B CA 1
ATOM 4700 C C . VAL B 1 272 ? -3.592 17.406 -3.334 1 95.31 272 VAL B C 1
ATOM 4702 O O . VAL B 1 272 ? -3.533 18.641 -3.199 1 95.31 272 VAL B O 1
ATOM 4705 N N . PRO B 1 273 ? -3.66 16.797 -4.484 1 94.75 273 PRO B N 1
ATOM 4706 C CA . PRO B 1 273 ? -3.605 17.656 -5.68 1 94.75 273 PRO B CA 1
ATOM 4707 C C . PRO B 1 273 ? -4.816 18.562 -5.805 1 94.75 273 PRO B C 1
ATOM 4709 O O . PRO B 1 273 ? -5.941 18.172 -5.496 1 94.75 273 PRO B O 1
ATOM 4712 N N . ALA B 1 274 ? -4.527 19.766 -6.211 1 90.19 274 ALA B N 1
ATOM 4713 C CA . ALA B 1 274 ? -5.594 20.688 -6.574 1 90.19 274 ALA B CA 1
ATOM 4714 C C . ALA B 1 274 ? -5.996 20.516 -8.039 1 90.19 274 ALA B C 1
ATOM 4716 O O . ALA B 1 274 ? -5.199 20.062 -8.852 1 90.19 274 ALA B O 1
ATOM 4717 N N . GLY B 1 275 ? -7.184 20.797 -8.344 1 91 275 GLY B N 1
ATOM 4718 C CA . GLY B 1 275 ? -7.641 20.812 -9.727 1 91 275 GLY B CA 1
ATOM 4719 C C . GLY B 1 275 ? -7.875 19.438 -10.297 1 91 275 GLY B C 1
ATOM 4720 O O . GLY B 1 275 ? -7.824 18.438 -9.57 1 91 275 GLY B O 1
ATOM 4721 N N . ASP B 1 276 ? -8.266 19.422 -11.516 1 93.62 276 ASP B N 1
ATOM 4722 C CA . ASP B 1 276 ? -8.547 18.188 -12.25 1 93.62 276 ASP B CA 1
ATOM 4723 C C . ASP B 1 276 ? -7.457 17.906 -13.281 1 93.62 276 ASP B C 1
ATOM 4725 O O . ASP B 1 276 ? -7.434 18.516 -14.352 1 93.62 276 ASP B O 1
ATOM 4729 N N . TRP B 1 277 ? -6.594 17 -12.883 1 95.94 277 TRP B N 1
ATOM 4730 C CA . TRP B 1 277 ? -5.488 16.625 -13.766 1 95.94 277 TRP B CA 1
ATOM 4731 C C . TRP B 1 277 ? -5.73 15.266 -14.406 1 95.94 277 TRP B C 1
ATOM 4733 O O . TRP B 1 277 ? -5.855 14.258 -13.711 1 95.94 277 TRP B O 1
ATOM 4743 N N . ARG B 1 278 ? -5.832 15.211 -15.695 1 97.38 278 ARG B N 1
ATOM 4744 C CA . ARG B 1 278 ? -5.805 13.984 -16.5 1 97.38 278 ARG B CA 1
ATOM 4745 C C . ARG B 1 278 ? -4.535 13.914 -17.328 1 97.38 278 ARG B C 1
ATOM 4747 O O . ARG B 1 278 ? -4.113 14.914 -17.922 1 97.38 278 ARG B O 1
ATOM 4754 N N . PHE B 1 279 ? -3.852 12.883 -17.297 1 98.25 279 PHE B N 1
ATOM 4755 C CA . PHE B 1 279 ? -2.619 12.742 -18.062 1 98.25 279 PHE B CA 1
ATOM 4756 C C . PHE B 1 279 ? -2.346 11.281 -18.406 1 98.25 279 PHE B C 1
ATOM 4758 O O . PHE B 1 279 ? -2.926 10.383 -17.797 1 98.25 279 PHE B O 1
ATOM 4765 N N . GLU B 1 280 ? -1.58 11.086 -19.406 1 98.06 280 GLU B N 1
ATOM 4766 C CA . GLU B 1 280 ? -1.199 9.742 -19.828 1 98.06 280 GLU B CA 1
ATOM 4767 C C . GLU B 1 280 ? -0.129 9.156 -18.906 1 98.06 280 GLU B C 1
ATOM 4769 O O . GLU B 1 280 ? 0.793 9.859 -18.484 1 98.06 280 GLU B O 1
ATOM 4774 N N . VAL B 1 281 ? -0.248 7.871 -18.578 1 97.94 281 VAL B N 1
ATOM 4775 C CA . VAL B 1 281 ? 0.765 7.148 -17.812 1 97.94 281 VAL B CA 1
ATOM 4776 C C . VAL B 1 281 ? 1.173 5.883 -18.562 1 97.94 281 VAL B C 1
ATOM 4778 O O . VAL B 1 281 ? 0.404 5.359 -19.375 1 97.94 281 VAL B O 1
ATOM 4781 N N . ALA B 1 282 ? 2.396 5.465 -18.375 1 97.88 282 ALA B N 1
ATOM 4782 C CA . ALA B 1 282 ? 2.791 4.129 -18.812 1 97.88 282 ALA B CA 1
ATOM 4783 C C . ALA B 1 282 ? 2.184 3.061 -17.891 1 97.88 282 ALA B C 1
ATOM 4785 O O . ALA B 1 282 ? 2.887 2.453 -17.094 1 97.88 282 ALA B O 1
ATOM 4786 N N . GLY B 1 283 ? 0.894 2.789 -18.109 1 97.94 283 GLY B N 1
ATOM 4787 C CA . GLY B 1 283 ? 0.088 2.041 -17.156 1 97.94 283 GLY B CA 1
ATOM 4788 C C . GLY B 1 283 ? 0.569 0.615 -16.969 1 97.94 283 GLY B C 1
ATOM 4789 O O . GLY B 1 283 ? 0.608 0.12 -15.836 1 97.94 283 GLY B O 1
ATOM 4790 N N . SER B 1 284 ? 0.932 -0.091 -18.016 1 97.75 284 SER B N 1
ATOM 4791 C CA . SER B 1 284 ? 1.397 -1.468 -17.891 1 97.75 284 SER B CA 1
ATOM 4792 C C . SER B 1 284 ? 2.703 -1.541 -17.109 1 97.75 284 SER B C 1
ATOM 4794 O O . SER B 1 284 ? 2.895 -2.445 -16.297 1 97.75 284 SER B O 1
ATOM 4796 N N . ASP B 1 285 ? 3.574 -0.577 -17.344 1 97.75 285 ASP B N 1
ATOM 4797 C CA . ASP B 1 285 ? 4.859 -0.56 -16.641 1 97.75 285 ASP B CA 1
ATOM 4798 C C . ASP B 1 285 ? 4.676 -0.325 -15.148 1 97.75 285 ASP B C 1
ATOM 4800 O O . ASP B 1 285 ? 5.281 -1.015 -14.328 1 97.75 285 ASP B O 1
ATOM 4804 N N . ILE B 1 286 ? 3.836 0.65 -14.789 1 98.56 286 ILE B N 1
ATOM 4805 C CA . ILE B 1 286 ? 3.557 0.96 -13.391 1 98.56 286 ILE B CA 1
ATOM 4806 C C . ILE B 1 286 ? 2.941 -0.257 -12.703 1 98.56 286 ILE B C 1
ATOM 4808 O O . ILE B 1 286 ? 3.371 -0.645 -11.617 1 98.56 286 ILE B O 1
ATOM 4812 N N . HIS B 1 287 ? 1.986 -0.846 -13.367 1 98.62 287 HIS B N 1
ATOM 4813 C CA . HIS B 1 287 ? 1.331 -2.039 -12.844 1 98.62 287 HIS B CA 1
ATOM 4814 C C . HIS B 1 287 ? 2.326 -3.18 -12.664 1 98.62 287 HIS B C 1
ATOM 4816 O O . HIS B 1 287 ? 2.369 -3.809 -11.602 1 98.62 287 HIS B O 1
ATOM 4822 N N . ARG B 1 288 ? 3.199 -3.461 -13.609 1 97.56 288 ARG B N 1
ATOM 4823 C CA . ARG B 1 288 ? 4.203 -4.52 -13.531 1 97.56 288 ARG B CA 1
ATOM 4824 C C . ARG B 1 288 ? 5.18 -4.27 -12.391 1 97.56 288 ARG B C 1
ATOM 4826 O O . ARG B 1 288 ? 5.535 -5.195 -11.656 1 97.56 288 ARG B O 1
ATOM 4833 N N . GLN B 1 289 ? 5.605 -3.031 -12.234 1 98.19 289 GLN B N 1
ATOM 4834 C CA . GLN B 1 289 ? 6.559 -2.705 -11.18 1 98.19 289 GLN B CA 1
ATOM 4835 C C . GLN B 1 289 ? 5.965 -2.967 -9.805 1 98.19 289 GLN B C 1
ATOM 4837 O O . GLN B 1 289 ? 6.629 -3.535 -8.93 1 98.19 289 GLN B O 1
ATOM 4842 N N . LEU B 1 290 ? 4.684 -2.525 -9.625 1 98.81 290 LEU B N 1
ATOM 4843 C CA . LEU B 1 290 ? 4.023 -2.787 -8.352 1 98.81 290 LEU B CA 1
ATOM 4844 C C . LEU B 1 290 ? 4.027 -4.281 -8.039 1 98.81 290 LEU B C 1
ATOM 4846 O O . LEU B 1 290 ? 4.371 -4.68 -6.922 1 98.81 290 LEU B O 1
ATOM 4850 N N . VAL B 1 291 ? 3.756 -5.09 -9.008 1 98.5 291 VAL B N 1
ATOM 4851 C CA . VAL B 1 291 ? 3.557 -6.52 -8.789 1 98.5 291 VAL B CA 1
ATOM 4852 C C . VAL B 1 291 ? 4.91 -7.223 -8.703 1 98.5 291 VAL B C 1
ATOM 4854 O O . VAL B 1 291 ? 5.23 -7.84 -7.684 1 98.5 291 VAL B O 1
ATOM 4857 N N . LEU B 1 292 ? 5.773 -7.055 -9.695 1 97.38 292 LEU B N 1
ATOM 4858 C CA . LEU B 1 292 ? 6.973 -7.871 -9.852 1 97.38 292 LEU B CA 1
ATOM 4859 C C . LEU B 1 292 ? 8.047 -7.445 -8.852 1 97.38 292 LEU B C 1
ATOM 4861 O O . LEU B 1 292 ? 9.023 -8.172 -8.633 1 97.38 292 LEU B O 1
ATOM 4865 N N . GLN B 1 293 ? 7.859 -6.266 -8.258 1 98.62 293 GLN B N 1
ATOM 4866 C CA . GLN B 1 293 ? 8.852 -5.789 -7.305 1 98.62 293 GLN B CA 1
ATOM 4867 C C . GLN B 1 293 ? 8.25 -5.621 -5.918 1 98.62 293 GLN B C 1
ATOM 4869 O O . GLN B 1 293 ? 8.836 -4.969 -5.051 1 98.62 293 GLN B O 1
ATOM 4874 N N . ASN B 1 294 ? 7.078 -6.125 -5.703 1 98.81 294 ASN B N 1
ATOM 4875 C CA . ASN B 1 294 ? 6.414 -6.121 -4.402 1 98.81 294 ASN B CA 1
ATOM 4876 C C . ASN B 1 294 ? 6.324 -4.707 -3.828 1 98.81 294 ASN B C 1
ATOM 4878 O O . ASN B 1 294 ? 6.562 -4.5 -2.639 1 98.81 294 ASN B O 1
ATOM 4882 N N . LYS B 1 295 ? 6.074 -3.73 -4.672 1 98.94 295 LYS B N 1
ATOM 4883 C CA . LYS B 1 295 ? 6.004 -2.354 -4.191 1 98.94 295 LYS B CA 1
ATOM 4884 C C . LYS B 1 295 ? 4.633 -2.047 -3.602 1 98.94 295 LYS B C 1
ATOM 4886 O O . LYS B 1 295 ? 3.656 -2.742 -3.893 1 98.94 295 LYS B O 1
ATOM 4891 N N . ALA B 1 296 ? 4.574 -1.019 -2.729 1 98.94 296 ALA B N 1
ATOM 4892 C CA . ALA B 1 296 ? 3.311 -0.634 -2.102 1 98.94 296 ALA B CA 1
ATOM 4893 C C . ALA B 1 296 ? 3.133 0.881 -2.111 1 98.94 296 ALA B C 1
ATOM 4895 O O . ALA B 1 296 ? 4.117 1.628 -2.113 1 98.94 296 ALA B O 1
ATOM 4896 N N . LEU B 1 297 ? 1.934 1.304 -2.213 1 98.94 297 LEU B N 1
ATOM 4897 C CA . LEU B 1 297 ? 1.503 2.676 -1.961 1 98.94 297 LEU B CA 1
ATOM 4898 C C . LEU B 1 297 ? 0.511 2.73 -0.804 1 98.94 297 LEU B C 1
ATOM 4900 O O . LEU B 1 297 ? -0.423 1.928 -0.743 1 98.94 297 LEU B O 1
ATOM 4904 N N . VAL B 1 298 ? 0.75 3.629 0.161 1 98.94 298 VAL B N 1
ATOM 4905 C CA . VAL B 1 298 ? -0.196 3.855 1.249 1 98.94 298 VAL B CA 1
ATOM 4906 C C . VAL B 1 298 ? -0.568 5.336 1.311 1 98.94 298 VAL B C 1
ATOM 4908 O O . VAL B 1 298 ? 0.309 6.199 1.357 1 98.94 298 VAL B O 1
ATOM 4911 N N . GLY B 1 299 ? -1.841 5.59 1.215 1 98.88 299 GLY B N 1
ATOM 4912 C CA . GLY B 1 299 ? -2.328 6.938 1.459 1 98.88 299 GLY B CA 1
ATOM 4913 C C . GLY B 1 299 ? -2.529 7.242 2.932 1 98.88 299 GLY B C 1
ATOM 4914 O O . GLY B 1 299 ? -2.885 6.355 3.711 1 98.88 299 GLY B O 1
ATOM 4915 N N . SER B 1 300 ? -2.32 8.508 3.285 1 98.81 300 SER B N 1
ATOM 4916 C CA . SER B 1 300 ? -2.486 8.898 4.68 1 98.81 300 SER B CA 1
ATOM 4917 C C . SER B 1 300 ? -3.043 10.32 4.793 1 98.81 300 SER B C 1
ATOM 4919 O O . SER B 1 300 ? -2.574 11.227 4.109 1 98.81 300 SER B O 1
ATOM 4921 N N . VAL B 1 301 ? -4.066 10.438 5.617 1 97.94 301 VAL B N 1
ATOM 4922 C CA . VAL B 1 301 ? -4.648 11.75 5.902 1 97.94 301 VAL B CA 1
ATOM 4923 C C . VAL B 1 301 ? -4.941 11.867 7.395 1 97.94 301 VAL B C 1
ATOM 4925 O O . VAL B 1 301 ? -5.34 10.891 8.039 1 97.94 301 VAL B O 1
ATOM 4928 N N . ASN B 1 302 ? -4.758 13.062 7.957 1 98.06 302 ASN B N 1
ATOM 4929 C CA . ASN B 1 302 ? -5.043 13.32 9.367 1 98.06 302 ASN B CA 1
ATOM 4930 C C . ASN B 1 302 ? -4.285 12.367 10.281 1 98.06 302 ASN B C 1
ATOM 4932 O O . ASN B 1 302 ? -3.396 11.641 9.828 1 98.06 302 ASN B O 1
ATOM 4936 N N . SER B 1 303 ? -4.355 12.477 11.531 1 98.75 303 SER B N 1
ATOM 4937 C CA . SER B 1 303 ? -3.793 11.602 12.555 1 98.75 303 SER B CA 1
ATOM 4938 C C . SER B 1 303 ? -4.703 11.523 13.773 1 98.75 303 SER B C 1
ATOM 4940 O O . SER B 1 303 ? -5.809 12.07 13.773 1 98.75 303 SER B O 1
ATOM 4942 N N . ASN B 1 304 ? -4.375 10.75 14.75 1 98.62 304 ASN B N 1
ATOM 4943 C CA . ASN B 1 304 ? -5.168 10.602 15.969 1 98.62 304 ASN B CA 1
ATOM 4944 C C . ASN B 1 304 ? -4.371 10.992 17.203 1 98.62 304 ASN B C 1
ATOM 4946 O O . ASN B 1 304 ? -3.215 11.414 17.094 1 98.62 304 ASN B O 1
ATOM 4950 N N . ALA B 1 305 ? -4.98 10.914 18.375 1 98.69 305 ALA B N 1
ATOM 4951 C CA . ALA B 1 305 ? -4.383 11.383 19.625 1 98.69 305 ALA B CA 1
ATOM 4952 C C . ALA B 1 305 ? -3.08 10.641 19.922 1 98.69 305 ALA B C 1
ATOM 4954 O O . ALA B 1 305 ? -2.141 11.219 20.469 1 98.69 305 ALA B O 1
ATOM 4955 N N . GLY B 1 306 ? -3.053 9.383 19.594 1 98.69 306 GLY B N 1
ATOM 4956 C CA . GLY B 1 306 ? -1.822 8.625 19.766 1 98.69 306 GLY B CA 1
ATOM 4957 C C . GLY B 1 306 ? -0.667 9.164 18.953 1 98.69 306 GLY B C 1
ATOM 4958 O O . GLY B 1 306 ? 0.465 9.234 19.438 1 98.69 306 GLY B O 1
ATOM 4959 N N . HIS B 1 307 ? -0.939 9.516 17.734 1 98.88 307 HIS B N 1
ATOM 4960 C CA . HIS B 1 307 ? 0.084 10.102 16.891 1 98.88 307 HIS B CA 1
ATOM 4961 C C . HIS B 1 307 ? 0.511 11.477 17.391 1 98.88 307 HIS B C 1
ATOM 4963 O O . HIS B 1 307 ? 1.682 11.844 17.281 1 98.88 307 HIS B O 1
ATOM 4969 N N . PHE B 1 308 ? -0.448 12.281 17.906 1 98.94 308 PHE B N 1
ATOM 4970 C CA . PHE B 1 308 ? -0.103 13.555 18.516 1 98.94 308 PHE B CA 1
ATOM 4971 C C . PHE B 1 308 ? 0.842 13.352 19.688 1 98.94 308 PHE B C 1
ATOM 4973 O O . PHE B 1 308 ? 1.824 14.078 19.844 1 98.94 308 PHE B O 1
ATOM 4980 N N . ALA B 1 309 ? 0.515 12.383 20.516 1 98.88 309 ALA B N 1
ATOM 4981 C CA . ALA B 1 309 ? 1.392 12.094 21.641 1 98.88 309 ALA B CA 1
ATOM 4982 C C . ALA B 1 309 ? 2.795 11.727 21.172 1 98.88 309 ALA B C 1
ATOM 4984 O O . ALA B 1 309 ? 3.787 12.227 21.703 1 98.88 309 ALA B O 1
ATOM 4985 N N . ALA B 1 310 ? 2.893 10.875 20.156 1 98.88 310 ALA B N 1
ATOM 4986 C CA . ALA B 1 310 ? 4.188 10.523 19.578 1 98.88 310 ALA B CA 1
ATOM 4987 C C . ALA B 1 310 ? 4.887 11.758 19 1 98.88 310 ALA B C 1
ATOM 4989 O O . ALA B 1 310 ? 6.109 11.891 19.125 1 98.88 310 ALA B O 1
ATOM 4990 N N . ALA B 1 311 ? 4.113 12.609 18.438 1 98.94 311 ALA B N 1
ATOM 4991 C CA . ALA B 1 311 ? 4.645 13.82 17.828 1 98.94 311 ALA B CA 1
ATOM 4992 C C . ALA B 1 311 ? 5.25 14.75 18.875 1 98.94 311 ALA B C 1
ATOM 4994 O O . ALA B 1 311 ? 6.207 15.477 18.594 1 98.94 311 ALA B O 1
ATOM 4995 N N . VAL B 1 312 ? 4.676 14.773 20.062 1 98.88 312 VAL B N 1
ATOM 4996 C CA . VAL B 1 312 ? 5.242 15.57 21.156 1 98.88 312 VAL B CA 1
ATOM 4997 C C . VAL B 1 312 ? 6.664 15.102 21.453 1 98.88 312 VAL B C 1
ATOM 4999 O O . VAL B 1 312 ? 7.586 15.914 21.562 1 98.88 312 VAL B O 1
ATOM 5002 N N . ASP B 1 313 ? 6.844 13.789 21.547 1 98.81 313 ASP B N 1
ATOM 5003 C CA . ASP B 1 313 ? 8.172 13.219 21.766 1 98.81 313 ASP B CA 1
ATOM 5004 C C . ASP B 1 313 ? 9.109 13.539 20.609 1 98.81 313 ASP B C 1
ATOM 5006 O O . ASP B 1 313 ? 10.273 13.883 20.828 1 98.81 313 ASP B O 1
ATOM 5010 N N . THR B 1 314 ? 8.594 13.445 19.422 1 98.81 314 THR B N 1
ATOM 5011 C CA . THR B 1 314 ? 9.398 13.727 18.25 1 98.81 314 THR B CA 1
ATOM 5012 C C . THR B 1 314 ? 9.828 15.188 18.219 1 98.81 314 THR B C 1
ATOM 5014 O O . THR B 1 314 ? 10.992 15.492 17.953 1 98.81 314 THR B O 1
ATOM 5017 N N . LEU B 1 315 ? 8.859 16.062 18.5 1 98.81 315 LEU B N 1
ATOM 5018 C CA . LEU B 1 315 ? 9.172 17.484 18.547 1 98.81 315 LEU B CA 1
ATOM 5019 C C . LEU B 1 315 ? 10.297 17.766 19.531 1 98.81 315 LEU B C 1
ATOM 5021 O O . LEU B 1 315 ? 11.227 18.516 19.234 1 98.81 315 LEU B O 1
ATOM 5025 N N . ALA B 1 316 ? 10.25 17.141 20.641 1 98.44 316 ALA B N 1
ATOM 5026 C CA . ALA B 1 316 ? 11.258 17.344 21.688 1 98.44 316 ALA B CA 1
ATOM 5027 C C . ALA B 1 316 ? 12.617 16.828 21.234 1 98.44 316 ALA B C 1
ATOM 5029 O O . ALA B 1 316 ? 13.656 17.328 21.688 1 98.44 316 ALA B O 1
ATOM 5030 N N . ALA B 1 317 ? 12.648 15.852 20.344 1 98.12 317 ALA B N 1
ATOM 5031 C CA . ALA B 1 317 ? 13.883 15.188 19.953 1 98.12 317 ALA B CA 1
ATOM 5032 C C . ALA B 1 317 ? 14.516 15.883 18.75 1 98.12 317 ALA B C 1
ATOM 5034 O O . ALA B 1 317 ? 15.711 15.727 18.484 1 98.12 317 ALA B O 1
ATOM 5035 N N . LEU B 1 318 ? 13.766 16.625 17.922 1 98.44 318 LEU B N 1
ATOM 5036 C CA . LEU B 1 318 ? 14.305 17.312 16.75 1 98.44 318 LEU B CA 1
ATOM 5037 C C . LEU B 1 318 ? 15.281 18.406 17.156 1 98.44 318 LEU B C 1
ATOM 5039 O O . LEU B 1 318 ? 15.094 19.062 18.188 1 98.44 318 LEU B O 1
ATOM 5043 N N . PRO B 1 319 ? 16.281 18.641 16.328 1 97.88 319 PRO B N 1
ATOM 5044 C CA . PRO B 1 319 ? 17.266 19.672 16.703 1 97.88 319 PRO B CA 1
ATOM 5045 C C . PRO B 1 319 ? 16.672 21.078 16.688 1 97.88 319 PRO B C 1
ATOM 5047 O O . PRO B 1 319 ? 15.898 21.422 15.797 1 97.88 319 PRO B O 1
ATOM 5050 N N . ASP B 1 320 ? 17.172 21.875 17.609 1 97.69 320 ASP B N 1
ATOM 5051 C CA . ASP B 1 320 ? 16.672 23.234 17.75 1 97.69 320 ASP B CA 1
ATOM 5052 C C . ASP B 1 320 ? 16.922 24.031 16.469 1 97.69 320 ASP B C 1
ATOM 5054 O O . ASP B 1 320 ? 16.078 24.828 16.047 1 97.69 320 ASP B O 1
ATOM 5058 N N . TRP B 1 321 ? 18.062 23.812 15.883 1 98.31 321 TRP B N 1
ATOM 5059 C CA . TRP B 1 321 ? 18.406 24.578 14.695 1 98.31 321 TRP B CA 1
ATOM 5060 C C . TRP B 1 321 ? 17.391 24.328 13.578 1 98.31 321 TRP B C 1
ATOM 5062 O O . TRP B 1 321 ? 17.031 25.25 12.836 1 98.31 321 TRP B O 1
ATOM 5072 N N . LEU B 1 322 ? 16.938 23.094 13.445 1 98.62 322 LEU B N 1
ATOM 5073 C CA . LEU B 1 322 ? 15.961 22.75 12.406 1 98.62 322 LEU B CA 1
ATOM 5074 C C . LEU B 1 322 ? 14.633 23.469 12.656 1 98.62 322 LEU B C 1
ATOM 5076 O O . LEU B 1 322 ? 14.07 24.062 11.742 1 98.62 322 LEU B O 1
ATOM 5080 N N . LEU B 1 323 ? 14.18 23.422 13.906 1 98.38 323 LEU B N 1
ATOM 5081 C CA . LEU B 1 323 ? 12.914 24.031 14.258 1 98.38 323 LEU B CA 1
ATOM 5082 C C . LEU B 1 323 ? 12.977 25.547 14.078 1 98.38 323 LEU B C 1
ATOM 5084 O O . LEU B 1 323 ? 12.031 26.172 13.586 1 98.38 323 LEU B O 1
ATOM 5088 N N . ASP B 1 324 ? 14.125 26.141 14.43 1 97.81 324 ASP B N 1
ATOM 5089 C CA . ASP B 1 324 ? 14.336 27.578 14.258 1 97.81 324 ASP B CA 1
ATOM 5090 C C . ASP B 1 324 ? 14.312 27.953 12.781 1 97.81 324 ASP B C 1
ATOM 5092 O O . ASP B 1 324 ? 13.742 28.984 12.406 1 97.81 324 ASP B O 1
ATOM 5096 N N . ASP B 1 325 ? 14.961 27.141 11.977 1 97.81 325 ASP B N 1
ATOM 5097 C CA . ASP B 1 325 ? 15.094 27.453 10.555 1 97.81 325 ASP B CA 1
ATOM 5098 C C . ASP B 1 325 ? 13.773 27.219 9.812 1 97.81 325 ASP B C 1
ATOM 5100 O O . ASP B 1 325 ? 13.469 27.906 8.844 1 97.81 325 ASP B O 1
ATOM 5104 N N . VAL B 1 326 ? 12.953 26.25 10.242 1 98.12 326 VAL B N 1
ATOM 5105 C CA . VAL B 1 326 ? 11.695 25.906 9.578 1 98.12 326 VAL B CA 1
ATOM 5106 C C . VAL B 1 326 ? 10.648 26.969 9.883 1 98.12 326 VAL B C 1
ATOM 5108 O O . VAL B 1 326 ? 9.883 27.375 9 1 98.12 326 VAL B O 1
ATOM 5111 N N . VAL B 1 327 ? 10.609 27.438 11.133 1 97.81 327 VAL B N 1
ATOM 5112 C CA . VAL B 1 327 ? 9.656 28.484 11.508 1 97.81 327 VAL B CA 1
ATOM 5113 C C . VAL B 1 327 ? 10.211 29.844 11.125 1 97.81 327 VAL B C 1
ATOM 5115 O O . VAL B 1 327 ? 10.961 30.469 11.891 1 97.81 327 VAL B O 1
ATOM 5118 N N . THR B 1 328 ? 9.773 30.375 9.992 1 96 328 THR B N 1
ATOM 5119 C CA . THR B 1 328 ? 10.422 31.547 9.422 1 96 328 THR B CA 1
ATOM 5120 C C . THR B 1 328 ? 9.766 32.812 9.93 1 96 328 THR B C 1
ATOM 5122 O O . THR B 1 328 ? 10.383 33.906 9.914 1 96 328 THR B O 1
ATOM 5125 N N . SER B 1 329 ? 8.492 32.688 10.336 1 94.62 329 SER B N 1
ATOM 5126 C CA . SER B 1 329 ? 7.848 33.906 10.805 1 94.62 329 SER B CA 1
ATOM 5127 C C . SER B 1 329 ? 6.773 33.594 11.844 1 94.62 329 SER B C 1
ATOM 5129 O O . SER B 1 329 ? 6.148 32.531 11.805 1 94.62 329 SER B O 1
ATOM 5131 N N . VAL B 1 330 ? 6.625 34.469 12.781 1 95.69 330 VAL B N 1
ATOM 5132 C CA . VAL B 1 330 ? 5.535 34.531 13.758 1 95.69 330 VAL B CA 1
ATOM 5133 C C . VAL B 1 330 ? 4.902 35.906 13.758 1 95.69 330 VAL B C 1
ATOM 5135 O O . VAL B 1 330 ? 5.586 36.906 13.977 1 95.69 330 VAL B O 1
ATOM 5138 N N . HIS B 1 331 ? 3.613 35.938 13.438 1 95.06 331 HIS B N 1
ATOM 5139 C CA . HIS B 1 331 ? 2.916 37.219 13.32 1 95.06 331 HIS B CA 1
ATOM 5140 C C . HIS B 1 331 ? 1.876 37.375 14.422 1 95.06 331 HIS B C 1
ATOM 5142 O O . HIS B 1 331 ? 1.308 36.375 14.898 1 95.06 331 HIS B O 1
ATOM 5148 N N . ASP B 1 332 ? 1.656 38.625 14.781 1 93.44 332 ASP B N 1
ATOM 5149 C CA . ASP B 1 332 ? 0.53 38.938 15.656 1 93.44 332 ASP B CA 1
ATOM 5150 C C . ASP B 1 332 ? -0.756 39.125 14.859 1 93.44 332 ASP B C 1
ATOM 5152 O O . ASP B 1 332 ? -0.728 39.156 13.625 1 93.44 332 ASP B O 1
ATOM 5156 N N . LEU B 1 333 ? -1.837 39.25 15.531 1 91.31 333 LEU B N 1
ATOM 5157 C CA . LEU B 1 333 ? -3.146 39.312 14.891 1 91.31 333 LEU B CA 1
ATOM 5158 C C . LEU B 1 333 ? -3.264 40.594 14.047 1 91.31 333 LEU B C 1
ATOM 5160 O O . LEU B 1 333 ? -4.086 40.656 13.125 1 91.31 333 LEU B O 1
ATOM 5164 N N . GLY B 1 334 ? -2.529 41.625 14.414 1 87.81 334 GLY B N 1
ATOM 5165 C CA . GLY B 1 334 ? -2.551 42.844 13.648 1 87.81 334 GLY B CA 1
ATOM 5166 C C . GLY B 1 334 ? -2.002 42.688 12.242 1 87.81 334 GLY B C 1
ATOM 5167 O O . GLY B 1 334 ? -2.229 43.562 11.383 1 87.81 334 GLY B O 1
ATOM 5168 N N . ASP B 1 335 ? -1.368 41.625 12 1 89.19 335 ASP B N 1
ATOM 5169 C CA . ASP B 1 335 ? -0.745 41.375 10.703 1 89.19 335 ASP B CA 1
ATOM 5170 C C . ASP B 1 335 ? -1.236 40.062 10.094 1 89.19 335 ASP B C 1
ATOM 5172 O O . ASP B 1 335 ? -0.436 39.25 9.625 1 89.19 335 ASP B O 1
ATOM 5176 N N . VAL B 1 336 ? -2.496 39.844 10.133 1 91.19 336 VAL B N 1
ATOM 5177 C CA . VAL B 1 336 ? -3.082 38.594 9.68 1 91.19 336 VAL B CA 1
ATOM 5178 C C . VAL B 1 336 ? -2.783 38.375 8.195 1 91.19 336 VAL B C 1
ATOM 5180 O O . VAL B 1 336 ? -2.486 37.281 7.762 1 91.19 336 VAL B O 1
ATOM 5183 N N . GLN B 1 337 ? -2.734 39.438 7.426 1 90.81 337 GLN B N 1
ATOM 5184 C CA . GLN B 1 337 ? -2.49 39.312 5.992 1 90.81 337 GLN B CA 1
ATOM 5185 C C . GLN B 1 337 ? -1.072 38.844 5.715 1 90.81 337 GLN B C 1
ATOM 5187 O O . GLN B 1 337 ? -0.854 38.031 4.801 1 90.81 337 GLN B O 1
ATOM 5192 N N . ALA B 1 338 ? -0.189 39.281 6.469 1 91 338 ALA B N 1
ATOM 5193 C CA . ALA B 1 338 ? 1.204 38.875 6.309 1 91 338 ALA B CA 1
ATOM 5194 C C . ALA B 1 338 ? 1.38 37.375 6.629 1 91 338 ALA B C 1
ATOM 5196 O O . ALA B 1 338 ? 2.205 36.688 6.016 1 91 338 ALA B O 1
ATOM 5197 N N . ALA B 1 339 ? 0.598 36.906 7.551 1 92.38 339 ALA B N 1
ATOM 5198 C CA . ALA B 1 339 ? 0.702 35.5 7.961 1 92.38 339 ALA B CA 1
ATOM 5199 C C . ALA B 1 339 ? 0.252 34.562 6.844 1 92.38 339 ALA B C 1
ATOM 5201 O O . ALA B 1 339 ? 0.701 33.406 6.77 1 92.38 339 ALA B O 1
ATOM 5202 N N . PHE B 1 340 ? -0.591 35.062 5.965 1 92.62 340 PHE B N 1
ATOM 5203 C CA . PHE B 1 340 ? -1.135 34.219 4.906 1 92.62 340 PHE B CA 1
ATOM 5204 C C . PHE B 1 340 ? -0.453 34.531 3.574 1 92.62 340 PHE B C 1
ATOM 5206 O O . PHE B 1 340 ? -0.852 34 2.535 1 92.62 340 PHE B O 1
ATOM 5213 N N . ARG B 1 341 ? 0.525 35.375 3.672 1 87.38 341 ARG B N 1
ATOM 5214 C CA . ARG B 1 341 ? 1.332 35.625 2.477 1 87.38 341 ARG B CA 1
ATOM 5215 C C . ARG B 1 341 ? 2.35 34.5 2.279 1 87.38 341 ARG B C 1
ATOM 5217 O O . ARG B 1 341 ? 2.984 34.062 3.238 1 87.38 341 ARG B O 1
ATOM 5224 N N . ASP B 1 342 ? 2.266 33.875 1.17 1 77.38 342 ASP B N 1
ATOM 5225 C CA . ASP B 1 342 ? 3.193 32.812 0.829 1 77.38 342 ASP B CA 1
ATOM 5226 C C . ASP B 1 342 ? 4.227 33.281 -0.193 1 77.38 342 ASP B C 1
ATOM 5228 O O . ASP B 1 342 ? 3.943 33.344 -1.391 1 77.38 342 ASP B O 1
ATOM 5232 N N . ASP B 1 343 ? 5.426 33.656 0.373 1 77.38 343 ASP B N 1
ATOM 5233 C CA . ASP B 1 343 ? 6.496 34.062 -0.525 1 77.38 343 ASP B CA 1
ATOM 5234 C C . ASP B 1 343 ? 7.641 33.062 -0.524 1 77.38 343 ASP B C 1
ATOM 5236 O O . ASP B 1 343 ? 7.555 32 0.132 1 77.38 343 ASP B O 1
ATOM 5240 N N . GLU B 1 344 ? 8.633 33.312 -1.246 1 78.06 344 GLU B N 1
ATOM 5241 C CA . GLU B 1 344 ? 9.688 32.344 -1.513 1 78.06 344 GLU B CA 1
ATOM 5242 C C . GLU B 1 344 ? 10.539 32.094 -0.269 1 78.06 344 GLU B C 1
ATOM 5244 O O . GLU B 1 344 ? 11.273 31.094 -0.195 1 78.06 344 GLU B O 1
ATOM 5249 N N . THR B 1 345 ? 10.391 32.906 0.686 1 81.25 345 THR B N 1
ATOM 5250 C CA . THR B 1 345 ? 11.234 32.781 1.863 1 81.25 345 THR B CA 1
ATOM 5251 C C . THR B 1 345 ? 10.461 32.156 3.021 1 81.25 345 THR B C 1
ATOM 5253 O O . THR B 1 345 ? 11.047 31.797 4.051 1 81.25 345 THR B O 1
ATOM 5256 N N . THR B 1 346 ? 9.195 32.062 2.838 1 91.44 346 THR B N 1
ATOM 5257 C CA . THR B 1 346 ? 8.352 31.516 3.904 1 91.44 346 THR B CA 1
ATOM 5258 C C . THR B 1 346 ? 8.32 29.984 3.854 1 91.44 346 THR B C 1
ATOM 5260 O O . THR B 1 346 ? 8.078 29.406 2.795 1 91.44 346 THR B O 1
ATOM 5263 N N . ILE B 1 347 ? 8.68 29.391 4.961 1 96.31 347 ILE B N 1
ATOM 5264 C CA . ILE B 1 347 ? 8.562 27.938 5.078 1 96.31 347 ILE B CA 1
ATOM 5265 C C . ILE B 1 347 ? 7.375 27.594 5.973 1 96.31 347 ILE B C 1
ATOM 5267 O O . ILE B 1 347 ? 6.402 26.984 5.516 1 96.31 347 ILE B O 1
ATOM 5271 N N . LYS B 1 348 ? 7.383 28.047 7.215 1 97.44 348 LYS B N 1
ATOM 5272 C CA . LYS B 1 348 ? 6.305 27.859 8.18 1 97.44 348 LYS B CA 1
ATOM 5273 C C . LYS B 1 348 ? 6.02 29.156 8.945 1 97.44 348 LYS B C 1
ATOM 5275 O O . LYS B 1 348 ? 6.941 29.797 9.438 1 97.44 348 LYS B O 1
ATOM 5280 N N . THR B 1 349 ? 4.789 29.5 8.922 1 96.5 349 THR B N 1
ATOM 5281 C CA . THR B 1 349 ? 4.332 30.703 9.625 1 96.5 349 THR B CA 1
ATOM 5282 C C . THR B 1 349 ? 3.377 30.328 10.758 1 96.5 349 THR B C 1
ATOM 5284 O O . THR B 1 349 ? 2.688 29.312 10.68 1 96.5 349 THR B O 1
ATOM 5287 N N . ALA B 1 350 ? 3.385 31.125 11.836 1 97 350 ALA B N 1
ATOM 5288 C CA . ALA B 1 350 ? 2.412 30.969 12.922 1 97 350 ALA B CA 1
ATOM 5289 C C . ALA B 1 350 ? 1.825 32.312 13.32 1 97 350 ALA B C 1
ATOM 5291 O O . ALA B 1 350 ? 2.439 33.375 13.094 1 97 350 ALA B O 1
ATOM 5292 N N . LEU B 1 351 ? 0.658 32.25 13.797 1 97 351 LEU B N 1
ATOM 5293 C CA . LEU B 1 351 ? 0.001 33.406 14.422 1 97 351 LEU B CA 1
ATOM 5294 C C . LEU B 1 351 ? 0.079 33.312 15.938 1 97 351 LEU B C 1
ATOM 5296 O O . LEU B 1 351 ? -0.234 32.25 16.516 1 97 351 LEU B O 1
ATOM 5300 N N . GLN B 1 352 ? 0.529 34.344 16.516 1 96.75 352 GLN B N 1
ATOM 5301 C CA . GLN B 1 352 ? 0.631 34.438 17.969 1 96.75 352 GLN B CA 1
ATOM 5302 C C . GLN B 1 352 ? -0.572 35.156 18.578 1 96.75 352 GLN B C 1
ATOM 5304 O O . GLN B 1 352 ? -0.949 36.219 18.109 1 96.75 352 GLN B O 1
ATOM 5309 N N . PHE B 1 353 ? -1.137 34.469 19.578 1 95.06 353 PHE B N 1
ATOM 5310 C CA . PHE B 1 353 ? -2.266 35.062 20.281 1 95.06 353 PHE B CA 1
ATOM 5311 C C . PHE B 1 353 ? -1.849 35.531 21.672 1 95.06 353 PHE B C 1
ATOM 5313 O O . PHE B 1 353 ? -1.08 34.875 22.359 1 95.06 353 PHE B O 1
ATOM 5320 N N . HIS B 1 354 ? -1.838 36.844 21.906 1 79.12 354 HIS B N 1
ATOM 5321 C CA . HIS B 1 354 ? -1.377 37.438 23.156 1 79.12 354 HIS B CA 1
ATOM 5322 C C . HIS B 1 354 ? -2.492 37.469 24.203 1 79.12 354 HIS B C 1
ATOM 5324 O O . HIS B 1 354 ? -3.672 37.531 23.844 1 79.12 354 HIS B O 1
ATOM 5330 N N . SER B 1 355 ? -2.115 36.938 25.453 1 60.12 355 SER B N 1
ATOM 5331 C CA . SER B 1 355 ? -3.01 37.094 26.594 1 60.12 355 SER B CA 1
ATOM 5332 C C . SER B 1 355 ? -3.389 38.531 26.828 1 60.12 355 SER B C 1
ATOM 5334 O O . SER B 1 355 ? -2.545 39.438 26.719 1 60.12 355 SER B O 1
ATOM 5336 N N . GLN B 1 356 ? -4.594 39.031 26.438 1 43.91 356 GLN B N 1
ATOM 5337 C CA . GLN B 1 356 ? -4.953 40.25 27.172 1 43.91 356 GLN B CA 1
ATOM 5338 C C . GLN B 1 356 ? -4.945 40 28.672 1 43.91 356 GLN B C 1
ATOM 5340 O O . GLN B 1 356 ? -5.191 38.906 29.141 1 43.91 356 GLN B O 1
#

Foldseek 3Di:
DWFWKAFPVGLDTAIDDDDQDDADPQKFKWFWFKFWDDPLLVCVSVVQFAAEAPPDRMAGAGALTKTAGCGCPPHPDDGGFIWHFFWKDFPPDADVCVVVQNSQPDDPVGIATDRTYRHHHDRGRMDMDRPQRIGTFDPVCRVVSSCLFLLLQLLVLVVVQCVLLVVDPDQFAEEEEEDLFLSSLLNLLLVLPDPRYNAYEYEDADDPPALSCVSCVVSVYHYHHCVVPPLLRCCVVPRAGQEYEYAPLPPCCQQSNLSRHAQLHEYEHEHNHGDDDDDDDPVVVSVCSCPVRVYYYDYGDGHGNVSSNVSSVSVVVGDPVSSVSQAQEEAESVPVVVQSDDDRRHRMYMYGRDDD/DWFWKAFPVGLDTAIDDDDQDDADPQKFKWFWFKFWDDPLLVCVSVVQFAAEAPPDRMAGAGALTKTFGCGCPPPPDDGGFIWHFFWKDFPPDADVCVVVQNSQPDDPVGIATDRTYRHHHDRDRMDMDRPQRIGTFDPVCRVVSSCLFLLLQLLVLVVVQCVLLVVDPDQFAEEEEEDLFLSSLLNLLLVLPDPRYNAYEYEDADDPPALSCVSCVVSVYHYDHCVVPPLLRCCVVPRAGQEYEYAPQPPCCQQSNLSRHAQLHEYEHEHNHGDDDDDDDPVVVSVCSCPVRVYYYDYGDGHGNVSSNVSSVSVVVGDPVSSVSQAQEEAESVPVVVQSDDDRRHRMYMYGRDDD

Organism: NCBI:txid355548